Protein AF-0000000081125999 (afdb_homodimer)

Nearest PDB structures (foldseek):
  5y4f-assembly1_A  TM=9.590E-01  e=5.792E-20  Homo sapiens
  5y4f-assembly2_B  TM=9.578E-01  e=1.004E-19  Homo sapiens
  8csl-assembly1_A  TM=9.564E-01  e=2.958E-18  Homo sapiens
  7v0x-assembly1_J  TM=9.563E-01  e=4.150E-18  Homo sapiens
  4rlv-assembly1_A  TM=9.367E-01  e=1.707E-18  Mus musculus

Radius of gyration: 28.36 Å; Cα contacts (8 Å, |Δi|>4): 1146; chains: 2; bounding box: 49×86×70 Å

InterPro domains:
  IPR002110 Ankyrin repeat [PF00023] (217-247)
  IPR002110 Ankyrin repeat [PF12796] (72-147)
  IPR002110 Ankyrin repeat [PF12796] (149-214)
  IPR002110 Ankyrin repeat [PR01415] (119-134)
  IPR002110 Ankyrin repeat [PR01415] (233-247)
  IPR002110 Ankyrin repeat [PS50088] (52-84)
  IPR002110 Ankyrin repeat [PS50088] (85-117)
  IPR002110 Ankyrin repeat [PS50088] (118-150)
  IPR002110 Ankyrin repeat [PS50088] (151-183)
  IPR002110 Ankyrin repeat [PS50088] (184-216)
  IPR002110 Ankyrin repeat [PS50088] (217-249)
  IPR002110 Ankyrin repeat [SM00248] (19-48)
  IPR002110 Ankyrin repeat [SM00248] (52-81)
  IPR002110 Ankyrin repeat [SM00248] (85-114)
  IPR002110 Ankyrin repeat [SM00248] (118-147)
  IPR002110 Ankyrin repeat [SM00248] (151-180)
  IPR002110 Ankyrin repeat [SM00248] (184-213)
  IPR002110 Ankyrin repeat [SM00248] (217-246)
  IPR036770 Ankyrin repeat-containing domain superfamily [G3DSA:1.25.40.20] (1-306)
  IPR036770 Ankyrin repeat-containing domain superfamily [SSF48403] (2-287)

Organism: Mythimna separata (NCBI:txid271217)

Structure (mmCIF, N/CA/C/O backbone):
data_AF-0000000081125999-model_v1
#
loop_
_entity.id
_entity.type
_entity.pdbx_description
1 polymer 'Uncharacterized protein'
#
loop_
_atom_site.group_PDB
_atom_site.id
_atom_site.type_symbol
_atom_site.label_atom_id
_atom_site.label_alt_id
_atom_site.label_comp_id
_atom_site.label_asym_id
_atom_site.label_entity_id
_atom_site.label_seq_id
_atom_site.pdbx_PDB_ins_code
_atom_site.Cartn_x
_atom_site.Cartn_y
_atom_site.Cartn_z
_atom_site.occupancy
_atom_site.B_iso_or_equiv
_atom_site.auth_seq_id
_atom_site.auth_comp_id
_atom_site.auth_asym_id
_atom_site.auth_atom_id
_atom_site.pdbx_PDB_model_num
ATOM 1 N N . MET A 1 1 ? -8.102 5.664 26.844 1 19.08 1 MET A N 1
ATOM 2 C CA . MET A 1 1 ? -7.305 6.141 25.703 1 19.08 1 MET A CA 1
ATOM 3 C C . MET A 1 1 ? -6.645 7.477 26.031 1 19.08 1 MET A C 1
ATOM 5 O O . MET A 1 1 ? -7.32 8.508 26.125 1 19.08 1 MET A O 1
ATOM 9 N N . ALA A 1 2 ? -5.75 7.473 26.953 1 24.39 2 ALA A N 1
ATOM 10 C CA . ALA A 1 2 ? -5.098 8.617 27.594 1 24.39 2 ALA A CA 1
ATOM 11 C C . ALA A 1 2 ? -4.445 9.523 26.562 1 24.39 2 ALA A C 1
ATOM 13 O O . ALA A 1 2 ? -3.619 9.07 25.766 1 24.39 2 ALA A O 1
ATOM 14 N N . THR A 1 3 ? -5.207 10.383 25.938 1 28.16 3 THR A N 1
ATOM 15 C CA . THR A 1 3 ? -4.801 11.523 25.125 1 28.16 3 THR A CA 1
ATOM 16 C C . THR A 1 3 ? -3.602 12.234 25.75 1 28.16 3 THR A C 1
ATOM 18 O O . THR A 1 3 ? -3.658 12.664 26.906 1 28.16 3 THR A O 1
ATOM 21 N N . TYR A 1 4 ? -2.453 11.711 25.625 1 30.98 4 TYR A N 1
ATOM 22 C CA . TYR A 1 4 ? -1.229 12.359 26.078 1 30.98 4 TYR A CA 1
ATOM 23 C C . TYR A 1 4 ? -1.298 13.867 25.859 1 30.98 4 TYR A C 1
ATOM 25 O O . TYR A 1 4 ? -1.115 14.344 24.734 1 30.98 4 TYR A O 1
ATOM 33 N N . TYR A 1 5 ? -2.242 14.555 26.281 1 33.44 5 TYR A N 1
ATOM 34 C CA . TYR A 1 5 ? -2.215 16.016 26.375 1 33.44 5 TYR A CA 1
ATOM 35 C C . TYR A 1 5 ? -0.918 16.484 27.016 1 33.44 5 TYR A C 1
ATOM 37 O O . TYR A 1 5 ? -0.502 15.969 28.062 1 33.44 5 TYR A O 1
ATOM 45 N N . GLY A 1 6 ? 0.04 16.922 26.203 1 38.12 6 GLY A N 1
ATOM 46 C CA . GLY A 1 6 ? 1.298 17.578 26.516 1 38.12 6 GLY A CA 1
ATOM 47 C C . GLY A 1 6 ? 1.206 18.484 27.734 1 38.12 6 GLY A C 1
ATOM 48 O O . GLY A 1 6 ? 0.467 19.469 27.719 1 38.12 6 GLY A O 1
ATOM 49 N N . HIS A 1 7 ? 1.104 17.984 28.891 1 39.91 7 HIS A N 1
ATOM 50 C CA . HIS A 1 7 ? 1.181 18.812 30.094 1 39.91 7 HIS A CA 1
ATOM 51 C C . HIS A 1 7 ? 2.498 19.578 30.141 1 39.91 7 HIS A C 1
ATOM 53 O O . HIS A 1 7 ? 3.57 18.969 30.219 1 39.91 7 HIS A O 1
ATOM 59 N N . PRO A 1 8 ? 2.527 20.844 29.672 1 43.66 8 PRO A N 1
ATOM 60 C CA . PRO A 1 8 ? 3.697 21.719 29.734 1 43.66 8 PRO A CA 1
ATOM 61 C C . PRO A 1 8 ? 4.48 21.578 31.031 1 43.66 8 PRO A C 1
ATOM 63 O O . PRO A 1 8 ? 5.703 21.719 31.047 1 43.66 8 PRO A O 1
ATOM 66 N N . ASP A 1 9 ? 3.781 21.25 32.031 1 42.88 9 ASP A N 1
ATOM 67 C CA . ASP A 1 9 ? 4.441 21.312 33.344 1 42.88 9 ASP A CA 1
ATOM 68 C C . ASP A 1 9 ? 5.527 20.25 33.438 1 42.88 9 ASP A C 1
ATOM 70 O O . ASP A 1 9 ? 6.578 20.484 34.062 1 42.88 9 ASP A O 1
ATOM 74 N N . ILE A 1 10 ? 5.23 19.125 32.875 1 42.62 10 ILE A N 1
ATOM 75 C CA . ILE A 1 10 ? 6.262 18.094 33 1 42.62 10 ILE A CA 1
ATOM 76 C C . ILE A 1 10 ? 7.492 18.516 32.188 1 42.62 10 ILE A C 1
ATOM 78 O O . ILE A 1 10 ? 8.625 18.297 32.625 1 42.62 10 ILE A O 1
ATOM 82 N N . ALA A 1 11 ? 7.301 19.172 31.094 1 45.66 11 ALA A N 1
ATOM 83 C CA . ALA A 1 11 ? 8.414 19.641 30.266 1 45.66 11 ALA A CA 1
ATOM 84 C C . ALA A 1 11 ? 9.227 20.703 31.016 1 45.66 11 ALA A C 1
ATOM 86 O O . ALA A 1 11 ? 10.461 20.703 30.953 1 45.66 11 ALA A O 1
ATOM 87 N N . LEU A 1 12 ? 8.547 21.5 31.781 1 46.5 12 LEU A N 1
ATOM 88 C CA . LEU A 1 12 ? 9.25 22.562 32.5 1 46.5 12 LEU A CA 1
ATOM 89 C C . LEU A 1 12 ? 10.125 22 33.594 1 46.5 12 LEU A C 1
ATOM 91 O O . LEU A 1 12 ? 11.227 22.5 33.844 1 46.5 12 LEU A O 1
ATOM 95 N N . THR A 1 13 ? 9.648 21.125 34.312 1 46.66 13 THR A N 1
ATOM 96 C CA . THR A 1 13 ? 10.477 20.547 35.375 1 46.66 13 THR A CA 1
ATOM 97 C C . THR A 1 13 ? 11.711 19.875 34.812 1 46.66 13 THR A C 1
ATOM 99 O O . THR A 1 13 ? 12.797 19.938 35.375 1 46.66 13 THR A O 1
ATOM 102 N N . LEU A 1 14 ? 11.547 19.203 33.75 1 46.44 14 LEU A N 1
ATOM 103 C CA . LEU A 1 14 ? 12.695 18.547 33.156 1 46.44 14 LEU A CA 1
ATOM 104 C C . LEU A 1 14 ? 13.688 19.562 32.594 1 46.44 14 LEU A C 1
ATOM 106 O O . LEU A 1 14 ? 14.891 19.297 32.562 1 46.44 14 LEU A O 1
ATOM 110 N N . LEU A 1 15 ? 13.258 20.734 32.25 1 48.12 15 LEU A N 1
ATOM 111 C CA . LEU A 1 15 ? 14.125 21.812 31.797 1 48.12 15 LEU A CA 1
ATOM 112 C C . LEU A 1 15 ? 15.078 22.25 32.906 1 48.12 15 LEU A C 1
ATOM 114 O O . LEU A 1 15 ? 16.219 22.609 32.625 1 48.12 15 LEU A O 1
ATOM 118 N N . ASP A 1 16 ? 14.703 22.344 34.031 1 46.12 16 ASP A N 1
ATOM 119 C CA . ASP A 1 16 ? 15.609 22.875 35.062 1 46.12 16 ASP A CA 1
ATOM 120 C C . ASP A 1 16 ? 16.828 21.969 35.219 1 46.12 16 ASP A C 1
ATOM 122 O O . ASP A 1 16 ? 17.875 22.422 35.719 1 46.12 16 ASP A O 1
ATOM 126 N N . LYS A 1 17 ? 16.75 20.703 35.281 1 42.84 17 LYS A N 1
ATOM 127 C CA . LYS A 1 17 ? 17.922 19.938 35.688 1 42.84 17 LYS A CA 1
ATOM 128 C C . LYS A 1 17 ? 18.875 19.703 34.5 1 42.84 17 LYS A C 1
ATOM 130 O O . LYS A 1 17 ? 19.688 18.781 34.531 1 42.84 17 LYS A O 1
ATOM 135 N N . GLY A 1 18 ? 19.344 20.688 33.625 1 45.66 18 GLY A N 1
ATOM 136 C CA . GLY A 1 18 ? 20.484 20.781 32.719 1 45.66 18 GLY A CA 1
ATOM 137 C C . GLY A 1 18 ? 20.375 19.844 31.516 1 45.66 18 GLY A C 1
ATOM 138 O O . GLY A 1 18 ? 21.25 19.828 30.656 1 45.66 18 GLY A O 1
ATOM 139 N N . LYS A 1 19 ? 19.703 18.719 31.531 1 47.56 19 LYS A N 1
ATOM 140 C CA . LYS A 1 19 ? 19.828 17.766 30.438 1 47.56 19 LYS A CA 1
ATOM 141 C C . LYS A 1 19 ? 18.938 18.156 29.266 1 47.56 19 LYS A C 1
ATOM 143 O O . LYS A 1 19 ? 17.859 17.578 29.062 1 47.56 19 LYS A O 1
ATOM 148 N N . ALA A 1 20 ? 19.062 19.266 28.609 1 49.5 20 ALA A N 1
ATOM 149 C CA . ALA A 1 20 ? 18.344 19.969 27.562 1 49.5 20 ALA A CA 1
ATOM 150 C C . ALA A 1 20 ? 18.125 19.062 26.344 1 49.5 20 ALA A C 1
ATOM 152 O O . ALA A 1 20 ? 17.078 19.125 25.703 1 49.5 20 ALA A O 1
ATOM 153 N N . SER A 1 21 ? 19.172 18.391 25.984 1 54.41 21 SER A N 1
ATOM 154 C CA . SER A 1 21 ? 19.125 17.594 24.766 1 54.41 21 SER A CA 1
ATOM 155 C C . SER A 1 21 ? 18.078 16.484 24.875 1 54.41 21 SER A C 1
ATOM 157 O O . SER A 1 21 ? 17.344 16.219 23.922 1 54.41 21 SER A O 1
ATOM 159 N N . LEU A 1 22 ? 18.031 15.836 26.031 1 55.59 22 LEU A N 1
ATOM 160 C CA . LEU A 1 22 ? 17.078 14.75 26.219 1 55.59 22 LEU A CA 1
ATOM 161 C C . LEU A 1 22 ? 15.641 15.266 26.172 1 55.59 22 LEU A C 1
ATOM 163 O O . LEU A 1 22 ? 14.742 14.57 25.672 1 55.59 22 LEU A O 1
ATOM 167 N N . ARG A 1 23 ? 15.531 16.703 26.344 1 66.81 23 ARG A N 1
ATOM 168 C CA . ARG A 1 23 ? 14.18 17.219 26.516 1 66.81 23 ARG A CA 1
ATOM 169 C C . ARG A 1 23 ? 13.57 17.641 25.188 1 66.81 23 ARG A C 1
ATOM 171 O O . ARG A 1 23 ? 12.375 17.422 24.953 1 66.81 23 ARG A O 1
ATOM 178 N N . CYS A 1 24 ? 14.461 18.047 24.312 1 76.75 24 CYS A N 1
ATOM 179 C CA . CYS A 1 24 ? 13.875 18.391 23.016 1 76.75 24 CYS A CA 1
ATOM 180 C C . CYS A 1 24 ? 13.508 17.141 22.219 1 76.75 24 CYS A C 1
ATOM 182 O O . CYS A 1 24 ? 12.469 17.109 21.562 1 76.75 24 CYS A O 1
ATOM 184 N N . THR A 1 25 ? 14.383 16.141 22.453 1 78 25 THR A N 1
ATOM 185 C CA . THR A 1 25 ? 14.102 14.875 21.781 1 78 25 THR A CA 1
ATOM 186 C C . THR A 1 25 ? 12.852 14.219 22.359 1 78 25 THR A C 1
ATOM 188 O O . THR A 1 25 ? 12.039 13.648 21.625 1 78 25 THR A O 1
ATOM 191 N N . ASP A 1 26 ? 12.695 14.438 23.562 1 77 26 ASP A N 1
ATOM 192 C CA . ASP A 1 26 ? 11.5 13.891 24.219 1 77 26 ASP A CA 1
ATOM 193 C C . ASP A 1 26 ? 10.25 14.656 23.781 1 77 26 ASP A C 1
ATOM 195 O O . ASP A 1 26 ? 9.219 14.047 23.484 1 77 26 ASP A O 1
ATOM 199 N N . ALA A 1 27 ? 10.406 15.898 23.766 1 76.69 27 ALA A N 1
ATOM 200 C CA . ALA A 1 27 ? 9.289 16.719 23.297 1 76.69 27 ALA A CA 1
ATOM 201 C C . ALA A 1 27 ? 8.906 16.359 21.859 1 76.69 27 ALA A C 1
ATOM 203 O O . ALA A 1 27 ? 7.719 16.297 21.531 1 76.69 27 ALA A O 1
ATOM 204 N N . ALA A 1 28 ? 9.898 16.125 21.141 1 78.25 28 ALA A N 1
ATOM 205 C CA . ALA A 1 28 ? 9.68 15.766 19.734 1 78.25 28 ALA A CA 1
ATOM 206 C C . ALA A 1 28 ? 9.008 14.398 19.625 1 78.25 28 ALA A C 1
ATOM 208 O O . ALA A 1 28 ? 8.125 14.203 18.781 1 78.25 28 ALA A O 1
ATOM 209 N N . LYS A 1 29 ? 9.406 13.562 20.453 1 76.69 29 LYS A N 1
ATOM 210 C CA . LYS A 1 29 ? 8.852 12.219 20.453 1 76.69 29 LYS A CA 1
ATOM 211 C C . LYS A 1 29 ? 7.371 12.242 20.828 1 76.69 29 LYS A C 1
ATOM 213 O O . LYS A 1 29 ? 6.555 11.562 20.203 1 76.69 29 LYS A O 1
ATOM 218 N N . TYR A 1 30 ? 7.047 13.047 21.703 1 74.31 30 TYR A N 1
ATOM 219 C CA . TYR A 1 30 ? 5.691 13.031 22.234 1 74.31 30 TYR A CA 1
ATOM 220 C C . TYR A 1 30 ? 4.805 14.031 21.516 1 74.31 30 TYR A C 1
ATOM 222 O O . TYR A 1 30 ? 3.594 14.086 21.75 1 74.31 30 TYR A O 1
ATOM 230 N N . GLY A 1 31 ? 5.359 14.812 20.797 1 75.5 31 GLY A N 1
ATOM 231 C CA . GLY A 1 31 ? 4.578 15.711 19.953 1 75.5 31 GLY A CA 1
ATOM 232 C C . GLY A 1 31 ? 4.113 16.953 20.703 1 75.5 31 GLY A C 1
ATOM 233 O O . GLY A 1 31 ? 3.08 17.531 20.359 1 75.5 31 GLY A O 1
ATOM 234 N N . ASP A 1 32 ? 4.727 17.234 21.656 1 74.69 32 ASP A N 1
ATOM 235 C CA . ASP A 1 32 ? 4.355 18.422 22.422 1 74.69 32 ASP A CA 1
ATOM 236 C C . ASP A 1 32 ? 5.039 19.672 21.859 1 74.69 32 ASP A C 1
ATOM 238 O O . ASP A 1 32 ? 6.129 20.047 22.312 1 74.69 32 ASP A O 1
ATOM 242 N N . THR A 1 33 ? 4.293 20.312 21.031 1 77.06 33 THR A N 1
ATOM 243 C CA . THR A 1 33 ? 4.852 21.453 20.312 1 77.06 33 THR A CA 1
ATOM 244 C C . THR A 1 33 ? 5.148 22.609 21.281 1 77.06 33 THR A C 1
ATOM 246 O O . THR A 1 33 ? 6.145 23.312 21.125 1 77.06 33 THR A O 1
ATOM 249 N N . GLY A 1 34 ? 4.242 22.766 22.156 1 74 34 GLY A N 1
ATOM 250 C CA . GLY A 1 34 ? 4.434 23.828 23.125 1 74 34 GLY A CA 1
ATOM 251 C C . GLY A 1 34 ? 5.711 23.672 23.922 1 74 34 GLY A C 1
ATOM 252 O O . GLY A 1 34 ? 6.473 24.641 24.078 1 74 34 GLY A O 1
ATOM 253 N N . VAL A 1 35 ? 5.949 22.484 24.344 1 75.62 35 VAL A N 1
ATOM 254 C CA . VAL A 1 35 ? 7.148 22.203 25.125 1 75.62 35 VAL A CA 1
ATOM 255 C C . VAL A 1 35 ? 8.391 22.375 24.25 1 75.62 35 VAL A C 1
ATOM 257 O O . VAL A 1 35 ? 9.383 22.953 24.688 1 75.62 35 VAL A O 1
ATOM 260 N N . ALA A 1 36 ? 8.32 21.922 23.109 1 78.88 36 ALA A N 1
ATOM 261 C CA . ALA A 1 36 ? 9.453 22.062 22.188 1 78.88 36 ALA A CA 1
ATOM 262 C C . ALA A 1 36 ? 9.797 23.531 21.953 1 78.88 36 ALA A C 1
ATOM 264 O O . ALA A 1 36 ? 10.961 23.922 22.031 1 78.88 36 ALA A O 1
ATOM 265 N N . ARG A 1 37 ? 8.781 24.312 21.781 1 80.25 37 ARG A N 1
ATOM 266 C CA . ARG A 1 37 ? 8.984 25.734 21.547 1 80.25 37 ARG A CA 1
ATOM 267 C C . ARG A 1 37 ? 9.617 26.406 22.75 1 80.25 37 ARG A C 1
ATOM 269 O O . ARG A 1 37 ? 10.516 27.25 22.609 1 80.25 37 ARG A O 1
ATOM 276 N N . LEU A 1 38 ? 9.094 26.062 23.797 1 74.38 38 LEU A N 1
ATOM 277 C CA . LEU A 1 38 ? 9.617 26.641 25.016 1 74.38 38 LEU A CA 1
ATOM 278 C C . LEU A 1 38 ? 11.094 26.281 25.203 1 74.38 38 LEU A C 1
ATOM 280 O O . LEU A 1 38 ? 11.906 27.125 25.562 1 74.38 38 LEU A O 1
ATOM 284 N N . LEU A 1 39 ? 11.375 25.094 24.984 1 77.94 39 LEU A N 1
ATOM 285 C CA . LEU A 1 39 ? 12.75 24.625 25.125 1 77.94 39 LEU A CA 1
ATOM 286 C C . LEU A 1 39 ? 13.664 25.344 24.141 1 77.94 39 LEU A C 1
ATOM 288 O O . LEU A 1 39 ? 14.758 25.781 24.516 1 77.94 39 LEU A O 1
ATOM 292 N N . LEU A 1 40 ? 13.258 25.531 23.047 1 79.5 40 LEU A N 1
ATOM 293 C CA . LEU A 1 40 ? 14.039 26.203 22.016 1 79.5 40 LEU A CA 1
ATOM 294 C C . LEU A 1 40 ? 14.211 27.688 22.344 1 79.5 40 LEU A C 1
ATOM 296 O O . LEU A 1 40 ? 15.281 28.25 22.141 1 79.5 40 LEU A O 1
ATOM 300 N N . ALA A 1 41 ? 13.172 28.234 22.797 1 79.88 41 ALA A N 1
ATOM 301 C CA . ALA A 1 41 ? 13.227 29.641 23.188 1 79.88 41 ALA A CA 1
ATOM 302 C C . ALA A 1 41 ? 14.219 29.859 24.328 1 79.88 41 ALA A C 1
ATOM 304 O O . ALA A 1 41 ? 14.828 30.938 24.438 1 79.88 41 ALA A O 1
ATOM 305 N N . ARG A 1 42 ? 14.414 28.859 25.031 1 79.62 42 ARG A N 1
ATOM 306 C CA . ARG A 1 42 ? 15.312 28.922 26.188 1 79.62 42 ARG A CA 1
ATOM 307 C C . ARG A 1 42 ? 16.734 28.547 25.781 1 79.62 42 ARG A C 1
ATOM 309 O O . ARG A 1 42 ? 17.625 28.438 26.641 1 79.62 42 ARG A O 1
ATOM 316 N N . GLY A 1 43 ? 16.922 28.234 24.547 1 78.88 43 GLY A N 1
ATOM 317 C CA . GLY A 1 43 ? 18.266 28.094 24.047 1 78.88 43 GLY A CA 1
ATOM 318 C C . GLY A 1 43 ? 18.641 26.656 23.734 1 78.88 43 GLY A C 1
ATOM 319 O O . GLY A 1 43 ? 19.797 26.359 23.391 1 78.88 43 GLY A O 1
ATOM 320 N N . ALA A 1 44 ? 17.75 25.812 23.938 1 79.12 44 ALA A N 1
ATOM 321 C CA . ALA A 1 44 ? 18.047 24.438 23.547 1 79.12 44 ALA A CA 1
ATOM 322 C C . ALA A 1 44 ? 18.422 24.359 22.062 1 79.12 44 ALA A C 1
ATOM 324 O O . ALA A 1 44 ? 17.812 25.031 21.234 1 79.12 44 ALA A O 1
ATOM 325 N N . SER A 1 45 ? 19.5 23.547 21.844 1 81.88 45 SER A N 1
ATOM 326 C CA . SER A 1 45 ? 19.906 23.391 20.453 1 81.88 45 SER A CA 1
ATOM 327 C C . SER A 1 45 ? 18.906 22.516 19.688 1 81.88 45 SER A C 1
ATOM 329 O O . SER A 1 45 ? 18.562 21.422 20.125 1 81.88 45 SER A O 1
ATOM 331 N N . PRO A 1 46 ? 18.484 22.953 18.562 1 84.5 46 PRO A N 1
ATOM 332 C CA . PRO A 1 46 ? 17.562 22.141 17.766 1 84.5 46 PRO A CA 1
ATOM 333 C C . PRO A 1 46 ? 18.234 20.922 17.125 1 84.5 46 PRO A C 1
ATOM 335 O O . PRO A 1 46 ? 17.562 20 16.688 1 84.5 46 PRO A O 1
ATOM 338 N N . ASP A 1 47 ? 19.547 20.891 17.141 1 85.75 47 ASP A N 1
ATOM 339 C CA . ASP A 1 47 ? 20.281 19.812 16.484 1 85.75 47 ASP A CA 1
ATOM 340 C C . ASP A 1 47 ? 21.016 18.953 17.516 1 85.75 47 ASP A C 1
ATOM 342 O O . ASP A 1 47 ? 21.922 18.203 17.156 1 85.75 47 ASP A O 1
ATOM 346 N N . ALA A 1 48 ? 20.641 19.125 18.672 1 79.56 48 ALA A N 1
ATOM 347 C CA . ALA A 1 48 ? 21.344 18.328 19.688 1 79.56 48 ALA A CA 1
ATOM 348 C C . ALA A 1 48 ? 21.219 16.844 19.406 1 79.56 48 ALA A C 1
ATOM 350 O O . ALA A 1 48 ? 20.094 16.312 19.344 1 79.56 48 ALA A O 1
ATOM 351 N N . PRO A 1 49 ? 22.391 16.203 19.156 1 74.25 49 PRO A N 1
ATOM 352 C CA . PRO A 1 49 ? 22.266 14.789 18.828 1 74.25 49 PRO A CA 1
ATOM 353 C C . PRO A 1 49 ? 22.047 13.914 20.062 1 74.25 49 PRO A C 1
ATOM 355 O O . PRO A 1 49 ? 22.594 14.188 21.125 1 74.25 49 PRO A O 1
ATOM 358 N N . GLY A 1 50 ? 21.094 13.102 19.891 1 73.19 50 GLY A N 1
ATOM 359 C CA . GLY A 1 50 ? 20.953 12.062 20.891 1 73.19 50 GLY A CA 1
ATOM 360 C C . GLY A 1 50 ? 21.766 10.82 20.594 1 73.19 50 GLY A C 1
ATOM 361 O O . GLY A 1 50 ? 22.828 10.906 19.969 1 73.19 50 GLY A O 1
ATOM 362 N N . ARG A 1 51 ? 21.359 9.789 21.234 1 77.62 51 ARG A N 1
ATOM 363 C CA . ARG A 1 51 ? 21.969 8.5 20.953 1 77.62 51 ARG A CA 1
ATOM 364 C C . ARG A 1 51 ? 21.844 8.148 19.469 1 77.62 51 ARG A C 1
ATOM 366 O O . ARG A 1 51 ? 20.828 8.422 18.844 1 77.62 51 ARG A O 1
ATOM 373 N N . SER A 1 52 ? 22.938 7.609 18.859 1 83.19 52 SER A N 1
ATOM 374 C CA . SER A 1 52 ? 22.984 7.156 17.469 1 83.19 52 SER A CA 1
ATOM 375 C C . SER A 1 52 ? 22.812 8.328 16.5 1 83.19 52 SER A C 1
ATOM 377 O O . SER A 1 52 ? 22.25 8.164 15.422 1 83.19 52 SER A O 1
ATOM 379 N N . HIS A 1 53 ? 23.031 9.57 17.016 1 87.5 53 HIS A N 1
ATOM 380 C CA . HIS A 1 53 ? 23.047 10.789 16.219 1 87.5 53 HIS A CA 1
ATOM 381 C C . HIS A 1 53 ? 21.625 11.203 15.812 1 87.5 53 HIS A C 1
ATOM 383 O O . HIS A 1 53 ? 21.438 11.875 14.797 1 87.5 53 HIS A O 1
ATOM 389 N N . ILE A 1 54 ? 20.703 10.711 16.594 1 89.38 54 ILE A N 1
ATOM 390 C CA . ILE A 1 54 ? 19.312 11.062 16.344 1 89.38 54 ILE A CA 1
ATOM 391 C C . ILE A 1 54 ? 19.031 12.461 16.906 1 89.38 54 ILE A C 1
ATOM 393 O O . ILE A 1 54 ? 19.172 12.695 18.109 1 89.38 54 ILE A O 1
ATOM 397 N N . THR A 1 55 ? 18.625 13.336 16.047 1 90.94 55 THR A N 1
ATOM 398 C CA . THR A 1 55 ? 18.297 14.703 16.438 1 90.94 55 THR A CA 1
ATOM 399 C C . THR A 1 55 ? 16.812 14.836 16.766 1 90.94 55 THR A C 1
ATOM 401 O O . THR A 1 55 ? 16.016 13.938 16.453 1 90.94 55 THR A O 1
ATOM 404 N N . PRO A 1 56 ? 16.469 15.906 17.406 1 88.12 56 PRO A N 1
ATOM 405 C CA . PRO A 1 56 ? 15.039 16.156 17.625 1 88.12 56 PRO A CA 1
ATOM 406 C C . PRO A 1 56 ? 14.227 16.156 16.328 1 88.12 56 PRO A C 1
ATOM 408 O O . PRO A 1 56 ? 13.094 15.672 16.312 1 88.12 56 PRO A O 1
ATOM 411 N N . LEU A 1 57 ? 14.844 16.562 15.305 1 92.69 57 LEU A N 1
ATOM 412 C CA . LEU A 1 57 ? 14.172 16.578 14.008 1 92.69 57 LEU A CA 1
ATOM 413 C C . LEU A 1 57 ? 13.906 15.156 13.523 1 92.69 57 LEU A C 1
ATOM 415 O O . LEU A 1 57 ? 12.82 14.859 13.023 1 92.69 57 LEU A O 1
ATOM 419 N N . HIS A 1 58 ? 14.867 14.336 13.727 1 92.5 58 HIS A N 1
ATOM 420 C CA . HIS A 1 58 ? 14.664 12.93 13.406 1 92.5 58 HIS A CA 1
ATOM 421 C C . HIS A 1 58 ? 13.484 12.352 14.188 1 92.5 58 HIS A C 1
ATOM 423 O O . HIS A 1 58 ? 12.648 11.641 13.633 1 92.5 58 HIS A O 1
ATOM 429 N N . MET A 1 59 ? 13.445 12.688 15.367 1 87.19 59 MET A N 1
ATOM 430 C CA . MET A 1 59 ? 12.422 12.141 16.25 1 87.19 59 MET A CA 1
ATOM 431 C C . MET A 1 59 ? 11.039 12.672 15.883 1 87.19 59 MET A C 1
ATOM 433 O O . MET A 1 59 ? 10.078 11.898 15.797 1 87.19 59 MET A O 1
ATOM 437 N N . ALA A 1 60 ? 10.977 13.906 15.742 1 89.31 60 ALA A N 1
ATOM 438 C CA . ALA A 1 60 ? 9.711 14.516 15.344 1 89.31 60 ALA A CA 1
ATOM 439 C C . ALA A 1 60 ? 9.195 13.914 14.039 1 89.31 60 ALA A C 1
ATOM 441 O O . ALA A 1 60 ? 7.996 13.695 13.875 1 89.31 60 ALA A O 1
ATOM 442 N N . THR A 1 61 ? 10.094 13.672 13.156 1 92.38 61 THR A N 1
ATOM 443 C CA . THR A 1 61 ? 9.75 13.102 11.859 1 92.38 61 THR A CA 1
ATOM 444 C C . THR A 1 61 ? 9.297 11.656 12 1 92.38 61 THR A C 1
ATOM 446 O O . THR A 1 61 ? 8.273 11.266 11.43 1 92.38 61 THR A O 1
ATOM 449 N N . TYR A 1 62 ? 10.023 10.969 12.773 1 89.44 62 TYR A N 1
ATOM 450 C CA . TYR A 1 62 ? 9.688 9.562 12.961 1 89.44 62 TYR A CA 1
ATOM 451 C C . TYR A 1 62 ? 8.289 9.406 13.539 1 89.44 62 TYR A C 1
ATOM 453 O O . TYR A 1 62 ? 7.508 8.57 13.086 1 89.44 62 TYR A O 1
ATOM 461 N N . TYR A 1 63 ? 7.969 10.211 14.438 1 85.31 63 TYR A N 1
ATOM 462 C CA . TYR A 1 63 ? 6.688 10.078 15.125 1 85.31 63 TYR A CA 1
ATOM 463 C C . TYR A 1 63 ? 5.609 10.906 14.422 1 85.31 63 TYR A C 1
ATOM 465 O O . TYR A 1 63 ? 4.453 10.914 14.852 1 85.31 63 TYR A O 1
ATOM 473 N N . GLY A 1 64 ? 5.941 11.523 13.477 1 87.38 64 GLY A N 1
ATOM 474 C CA . GLY A 1 64 ? 4.961 12.18 12.625 1 87.38 64 GLY A CA 1
ATOM 475 C C . GLY A 1 64 ? 4.359 13.422 13.266 1 87.38 64 GLY A C 1
ATOM 476 O O . GLY A 1 64 ? 3.139 13.586 13.281 1 87.38 64 GLY A O 1
ATOM 477 N N . HIS A 1 65 ? 5.148 14.305 13.766 1 87.75 65 HIS A N 1
ATOM 478 C CA . HIS A 1 65 ? 4.711 15.57 14.336 1 87.75 65 HIS A CA 1
ATOM 479 C C . HIS A 1 65 ? 5.148 16.75 13.477 1 87.75 65 HIS A C 1
ATOM 481 O O . HIS A 1 65 ? 6.207 17.344 13.711 1 87.75 65 HIS A O 1
ATOM 487 N N . PRO A 1 66 ? 4.312 17.125 12.555 1 88.81 66 PRO A N 1
ATOM 488 C CA . PRO A 1 66 ? 4.727 18.141 11.578 1 88.81 66 PRO A CA 1
ATOM 489 C C . PRO A 1 66 ? 4.973 19.5 12.203 1 88.81 66 PRO A C 1
ATOM 491 O O . PRO A 1 66 ? 5.902 20.219 11.805 1 88.81 66 PRO A O 1
ATOM 494 N N . ASP A 1 67 ? 4.234 19.891 13.164 1 88 67 ASP A N 1
ATOM 495 C CA . ASP A 1 67 ? 4.379 21.219 13.766 1 88 67 ASP A CA 1
ATOM 496 C C . ASP A 1 67 ? 5.691 21.328 14.539 1 88 67 ASP A C 1
ATOM 498 O O . ASP A 1 67 ? 6.359 22.359 14.492 1 88 67 ASP A O 1
ATOM 502 N N . ILE A 1 68 ? 6.023 20.266 15.188 1 87.5 68 ILE A N 1
ATOM 503 C CA . ILE A 1 68 ? 7.297 20.281 15.898 1 87.5 68 ILE A CA 1
ATOM 504 C C . ILE A 1 68 ? 8.445 20.297 14.891 1 87.5 68 ILE A C 1
ATOM 506 O O . ILE A 1 68 ? 9.422 21.047 15.062 1 87.5 68 ILE A O 1
ATOM 510 N N . ALA A 1 69 ? 8.352 19.5 13.906 1 92.44 69 ALA A N 1
ATOM 511 C CA . ALA A 1 69 ? 9.375 19.484 12.867 1 92.44 69 ALA A CA 1
ATOM 512 C C . ALA A 1 69 ? 9.562 20.875 12.266 1 92.44 69 ALA A C 1
ATOM 514 O O . ALA A 1 69 ? 10.695 21.344 12.109 1 92.44 69 ALA A O 1
ATOM 515 N N . LEU A 1 70 ? 8.492 21.453 12 1 90.69 70 LEU A N 1
ATOM 516 C CA . LEU A 1 70 ? 8.539 22.797 11.414 1 90.69 70 LEU A CA 1
ATOM 517 C C . LEU A 1 70 ? 9.156 23.797 12.391 1 90.69 70 LEU A C 1
ATOM 519 O O . LEU A 1 70 ? 9.961 24.641 11.992 1 90.69 70 LEU A O 1
ATOM 523 N N . THR A 1 71 ? 8.695 23.703 13.602 1 87.44 71 THR A N 1
ATOM 524 C CA . THR A 1 71 ? 9.25 24.594 14.625 1 87.44 71 THR A CA 1
ATOM 525 C C . THR A 1 71 ? 10.758 24.422 14.727 1 87.44 71 THR A C 1
ATOM 527 O O . THR A 1 71 ? 11.5 25.406 14.797 1 87.44 71 THR A O 1
ATOM 530 N N . LEU A 1 72 ? 11.172 23.234 14.727 1 90.62 72 LEU A N 1
ATOM 531 C CA . LEU A 1 72 ? 12.602 22.953 14.797 1 90.62 72 LEU A CA 1
ATOM 532 C C . LEU A 1 72 ? 13.328 23.516 13.586 1 90.62 72 LEU A C 1
ATOM 534 O O . LEU A 1 72 ? 14.375 24.156 13.727 1 90.62 72 LEU A O 1
ATOM 538 N N . LEU A 1 73 ? 12.797 23.359 12.445 1 93.81 73 LEU A N 1
ATOM 539 C CA . LEU A 1 73 ? 13.398 23.859 11.219 1 93.81 73 LEU A CA 1
ATOM 540 C C . LEU A 1 73 ? 13.469 25.375 11.227 1 93.81 73 LEU A C 1
ATOM 542 O O . LEU A 1 73 ? 14.492 25.953 10.867 1 93.81 73 LEU A O 1
ATOM 546 N N . ASP A 1 74 ? 12.422 26 11.68 1 91.12 74 ASP A N 1
ATOM 547 C CA . ASP A 1 74 ? 12.367 27.453 11.742 1 91.12 74 ASP A CA 1
ATOM 548 C C . ASP A 1 74 ? 13.383 28 12.734 1 91.12 74 ASP A C 1
ATOM 550 O O . ASP A 1 74 ? 13.875 29.125 12.57 1 91.12 74 ASP A O 1
ATOM 554 N N . LYS A 1 75 ? 13.633 27.219 13.68 1 90 75 LYS A N 1
ATOM 555 C CA . LYS A 1 75 ? 14.586 27.641 14.703 1 90 75 LYS A CA 1
ATOM 556 C C . LYS A 1 75 ? 16.016 27.25 14.328 1 90 75 LYS A C 1
ATOM 558 O O . LYS A 1 75 ? 16.922 27.359 15.148 1 90 75 LYS A O 1
ATOM 563 N N . GLY A 1 76 ? 16.141 26.656 13.164 1 91.5 76 GLY A N 1
ATOM 564 C CA . GLY A 1 76 ? 17.484 26.484 12.609 1 91.5 76 GLY A CA 1
ATOM 565 C C . GLY A 1 76 ? 17.969 25.047 12.641 1 91.5 76 GLY A C 1
ATOM 566 O O . GLY A 1 76 ? 19.141 24.781 12.422 1 91.5 76 GLY A O 1
ATOM 567 N N . ALA A 1 77 ? 17.125 24.156 12.953 1 93.06 77 ALA A N 1
ATOM 568 C CA . ALA A 1 77 ? 17.531 22.75 12.859 1 93.06 77 ALA A CA 1
ATOM 569 C C . ALA A 1 77 ? 17.984 22.406 11.438 1 93.06 77 ALA A C 1
ATOM 571 O O . ALA A 1 77 ? 17.359 22.844 10.469 1 93.06 77 ALA A O 1
ATOM 572 N N . SER A 1 78 ? 19.016 21.625 11.32 1 94.19 78 SER A N 1
ATOM 573 C CA . SER A 1 78 ? 19.547 21.266 10.016 1 94.19 78 SER A CA 1
ATOM 574 C C . SER A 1 78 ? 18.766 20.094 9.398 1 94.19 78 SER A C 1
ATOM 576 O O . SER A 1 78 ? 18.688 19.016 9.984 1 94.19 78 SER A O 1
ATOM 578 N N . PRO A 1 79 ? 18.266 20.312 8.227 1 95.94 79 PRO A N 1
ATOM 579 C CA . PRO A 1 79 ? 17.625 19.188 7.531 1 95.94 79 PRO A CA 1
ATOM 580 C C . PRO A 1 79 ? 18.625 18.203 6.934 1 95.94 79 PRO A C 1
ATOM 582 O O . PRO A 1 79 ? 18.234 17.203 6.344 1 95.94 79 PRO A O 1
ATOM 585 N N . HIS A 1 80 ? 19.953 18.422 7.18 1 95.81 80 HIS A N 1
ATOM 586 C CA . HIS A 1 80 ? 21 17.625 6.551 1 95.81 80 HIS A CA 1
ATOM 587 C C . HIS A 1 80 ? 21.625 16.656 7.547 1 95.81 80 HIS A C 1
ATOM 589 O O . HIS A 1 80 ? 22.484 15.844 7.176 1 95.81 80 HIS A O 1
ATOM 595 N N . SER A 1 81 ? 21.188 16.781 8.758 1 94.19 81 SER A N 1
ATOM 596 C CA . SER A 1 81 ? 21.734 15.883 9.773 1 94.19 81 SER A CA 1
ATOM 597 C C . SER A 1 81 ? 21.406 14.43 9.453 1 94.19 81 SER A C 1
ATOM 599 O O . SER A 1 81 ? 20.297 14.117 9.023 1 94.19 81 SER A O 1
ATOM 601 N N . LEU A 1 82 ? 22.406 13.539 9.75 1 94.69 82 LEU A N 1
ATOM 602 C CA . LEU A 1 82 ? 22.219 12.117 9.477 1 94.69 82 LEU A CA 1
ATOM 603 C C . LEU A 1 82 ? 22.297 11.297 10.758 1 94.69 82 LEU A C 1
ATOM 605 O O . LEU A 1 82 ? 23.125 11.578 11.625 1 94.69 82 LEU A O 1
ATOM 609 N N . ALA A 1 83 ? 21.438 10.359 10.867 1 92.94 83 ALA A N 1
ATOM 610 C CA . ALA A 1 83 ? 21.531 9.375 11.945 1 92.94 83 ALA A CA 1
ATOM 611 C C . ALA A 1 83 ? 22.672 8.398 11.695 1 92.94 83 ALA A C 1
ATOM 613 O O . ALA A 1 83 ? 23.406 8.531 10.711 1 92.94 83 ALA A O 1
ATOM 614 N N . LYS A 1 84 ? 22.812 7.508 12.625 1 92.62 84 LYS A N 1
ATOM 615 C CA . LYS A 1 84 ? 23.922 6.562 12.555 1 92.62 84 LYS A CA 1
ATOM 616 C C . LYS A 1 84 ? 23.844 5.715 11.289 1 92.62 84 LYS A C 1
ATOM 618 O O . LYS A 1 84 ? 24.875 5.359 10.711 1 92.62 84 LYS A O 1
ATOM 623 N N . ASN A 1 85 ? 22.75 5.457 10.797 1 92.81 85 ASN A N 1
ATOM 624 C CA . ASN A 1 85 ? 22.547 4.621 9.617 1 92.81 85 ASN A CA 1
ATOM 625 C C . ASN A 1 85 ? 22.531 5.453 8.336 1 92.81 85 ASN A C 1
ATOM 627 O O . ASN A 1 85 ? 22.297 4.922 7.25 1 92.81 85 ASN A O 1
ATOM 631 N N . GLY A 1 86 ? 22.672 6.676 8.516 1 95.56 86 GLY A N 1
ATOM 632 C CA . GLY A 1 86 ? 22.766 7.555 7.359 1 95.56 86 GLY A CA 1
ATOM 633 C C . GLY A 1 86 ? 21.422 8.133 6.953 1 95.56 86 GLY A C 1
ATOM 634 O O . GLY A 1 86 ? 21.312 8.844 5.949 1 95.56 86 GLY A O 1
ATOM 635 N N . HIS A 1 87 ? 20.453 7.875 7.754 1 96.25 87 HIS A N 1
ATOM 636 C CA . HIS A 1 87 ? 19.141 8.406 7.41 1 96.25 87 HIS A CA 1
ATOM 637 C C . HIS A 1 87 ? 19.016 9.875 7.809 1 96.25 87 HIS A C 1
ATOM 639 O O . HIS A 1 87 ? 19.344 10.242 8.945 1 96.25 87 HIS A O 1
ATOM 645 N N . SER A 1 88 ? 18.656 10.633 6.898 1 96.88 88 SER A N 1
ATOM 646 C CA . SER A 1 88 ? 18.219 11.992 7.191 1 96.88 88 SER A CA 1
ATOM 647 C C . SER A 1 88 ? 16.75 12.016 7.633 1 96.88 88 SER A C 1
ATOM 649 O O . SER A 1 88 ? 16.062 11 7.547 1 96.88 88 SER A O 1
ATOM 651 N N . ALA A 1 89 ? 16.344 13.141 8.102 1 96.31 89 ALA A N 1
ATOM 652 C CA . ALA A 1 89 ? 14.922 13.281 8.438 1 96.31 89 ALA A CA 1
ATOM 653 C C . ALA A 1 89 ? 14.039 13.055 7.215 1 96.31 89 ALA A C 1
ATOM 655 O O . ALA A 1 89 ? 12.93 12.531 7.328 1 96.31 89 ALA A O 1
ATOM 656 N N . LEU A 1 90 ? 14.539 13.344 6.047 1 97.88 90 LEU A N 1
ATOM 657 C CA . LEU A 1 90 ? 13.773 13.156 4.812 1 97.88 90 LEU A CA 1
ATOM 658 C C . LEU A 1 90 ? 13.617 11.672 4.496 1 97.88 90 LEU A C 1
ATOM 660 O O . LEU A 1 90 ? 12.547 11.234 4.07 1 97.88 90 LEU A O 1
ATOM 664 N N . HIS A 1 91 ? 14.656 10.945 4.703 1 98.06 91 HIS A N 1
ATOM 665 C CA . HIS A 1 91 ? 14.523 9.5 4.586 1 98.06 91 HIS A CA 1
ATOM 666 C C . HIS A 1 91 ? 13.391 8.977 5.461 1 98.06 91 HIS A C 1
ATOM 668 O O . HIS A 1 91 ? 12.555 8.195 5 1 98.06 91 HIS A O 1
ATOM 674 N N . ILE A 1 92 ? 13.398 9.477 6.605 1 96.19 92 ILE A N 1
ATOM 675 C CA . ILE A 1 92 ? 12.453 9 7.617 1 96.19 92 ILE A CA 1
ATOM 676 C C . ILE A 1 92 ? 11.039 9.422 7.238 1 96.19 92 ILE A C 1
ATOM 678 O O . ILE A 1 92 ? 10.109 8.609 7.285 1 96.19 92 ILE A O 1
ATOM 682 N N . ALA A 1 93 ? 10.891 10.602 6.863 1 96.56 93 ALA A N 1
ATOM 683 C CA . ALA A 1 93 ? 9.586 11.117 6.473 1 96.56 93 ALA A CA 1
ATOM 684 C C . ALA A 1 93 ? 9 10.312 5.316 1 96.56 93 ALA A C 1
ATOM 686 O O . ALA A 1 93 ? 7.805 10.008 5.301 1 96.56 93 ALA A O 1
ATOM 687 N N . CYS A 1 94 ? 9.781 9.914 4.395 1 96.94 94 CYS A N 1
ATOM 688 C CA . CYS A 1 94 ? 9.344 9.211 3.191 1 96.94 94 CYS A CA 1
ATOM 689 C C . CYS A 1 94 ? 9.102 7.734 3.479 1 96.94 94 CYS A C 1
ATOM 691 O O . CYS A 1 94 ? 8.219 7.117 2.873 1 96.94 94 CYS A O 1
ATOM 693 N N . ARG A 1 95 ? 9.852 7.27 4.379 1 95.62 95 ARG A N 1
ATOM 694 C CA . ARG A 1 95 ? 9.648 5.875 4.766 1 95.62 95 ARG A CA 1
ATOM 695 C C . ARG A 1 95 ? 8.344 5.707 5.543 1 95.62 95 ARG A C 1
ATOM 697 O O . ARG A 1 95 ? 7.633 4.719 5.367 1 95.62 95 ARG A O 1
ATOM 704 N N . HIS A 1 96 ? 8.047 6.715 6.332 1 91.75 96 HIS A N 1
ATOM 705 C CA . HIS A 1 96 ? 6.93 6.57 7.254 1 91.75 96 HIS A CA 1
ATOM 706 C C . HIS A 1 96 ? 5.699 7.316 6.75 1 91.75 96 HIS A C 1
ATOM 708 O O . HIS A 1 96 ? 4.711 7.457 7.473 1 91.75 96 HIS A O 1
ATOM 714 N N . ASN A 1 97 ? 5.734 7.738 5.648 1 91.75 97 ASN A N 1
ATOM 715 C CA . ASN A 1 97 ? 4.613 8.391 4.98 1 91.75 97 ASN A CA 1
ATOM 716 C C . ASN A 1 97 ? 4.156 9.641 5.727 1 91.75 97 ASN A C 1
ATOM 718 O O . ASN A 1 97 ? 2.982 9.766 6.074 1 91.75 97 ASN A O 1
ATOM 722 N N . HIS A 1 98 ? 4.996 10.539 5.91 1 92.94 98 HIS A N 1
ATOM 723 C CA . HIS A 1 98 ? 4.688 11.852 6.457 1 92.94 98 HIS A CA 1
ATOM 724 C C . HIS A 1 98 ? 4.91 12.953 5.422 1 92.94 98 HIS A C 1
ATOM 726 O O . HIS A 1 98 ? 5.879 13.703 5.512 1 92.94 98 HIS A O 1
ATOM 732 N N . PRO A 1 99 ? 3.992 13.07 4.582 1 93.25 99 PRO A N 1
ATOM 733 C CA . PRO A 1 99 ? 4.195 14 3.467 1 93.25 99 PRO A CA 1
ATOM 734 C C . PRO A 1 99 ? 4.32 15.445 3.924 1 93.25 99 PRO A C 1
ATOM 736 O O . PRO A 1 99 ? 5.098 16.219 3.346 1 93.25 99 PRO A O 1
ATOM 739 N N . ASP A 1 100 ? 3.619 15.859 4.961 1 93.56 100 ASP A N 1
ATOM 740 C CA . ASP A 1 100 ? 3.703 17.234 5.457 1 93.56 100 ASP A CA 1
ATOM 741 C C . ASP A 1 100 ? 5.105 17.547 5.969 1 93.56 100 ASP A C 1
ATOM 743 O O . ASP A 1 100 ? 5.625 18.641 5.75 1 93.56 100 ASP A O 1
ATOM 747 N N . ILE A 1 101 ? 5.676 16.578 6.617 1 94.94 101 ILE A N 1
ATOM 748 C CA . ILE A 1 101 ? 7.031 16.781 7.125 1 94.94 101 ILE A CA 1
ATOM 749 C C . ILE A 1 101 ? 8.023 16.766 5.961 1 94.94 101 ILE A C 1
ATOM 751 O O . ILE A 1 101 ? 8.922 17.609 5.902 1 94.94 101 ILE A O 1
ATOM 755 N N . ALA A 1 102 ? 7.852 15.844 5.023 1 96.94 102 ALA A N 1
ATOM 756 C CA . ALA A 1 102 ? 8.711 15.805 3.846 1 96.94 102 ALA A CA 1
ATOM 757 C C . ALA A 1 102 ? 8.688 17.141 3.1 1 96.94 102 ALA A C 1
ATOM 759 O O . ALA A 1 102 ? 9.727 17.656 2.699 1 96.94 102 ALA A O 1
ATOM 760 N N . PHE A 1 103 ? 7.52 17.625 3.006 1 95.38 103 PHE A N 1
ATOM 761 C CA . PHE A 1 103 ? 7.355 18.922 2.342 1 95.38 103 PHE A CA 1
ATOM 762 C C . PHE A 1 103 ? 8.117 20.016 3.082 1 95.38 103 PHE A C 1
ATOM 764 O O . PHE A 1 103 ? 8.844 20.797 2.469 1 95.38 103 PHE A O 1
ATOM 771 N N . ALA A 1 104 ? 7.93 20.094 4.34 1 94.5 104 ALA A N 1
ATOM 772 C CA . ALA A 1 104 ? 8.609 21.094 5.152 1 94.5 104 ALA A CA 1
ATOM 773 C C . ALA A 1 104 ? 10.125 20.969 5.023 1 94.5 104 ALA A C 1
ATOM 775 O O . ALA A 1 104 ? 10.836 21.969 4.914 1 94.5 104 ALA A O 1
ATOM 776 N N . LEU A 1 105 ? 10.562 19.781 5.059 1 97.12 105 LEU A N 1
ATOM 777 C CA . LEU A 1 105 ? 12 19.531 4.938 1 97.12 105 LEU A CA 1
ATOM 778 C C . LEU A 1 105 ? 12.523 20.016 3.594 1 97.12 105 LEU A C 1
ATOM 780 O O . LEU A 1 105 ? 13.555 20.688 3.533 1 97.12 105 LEU A O 1
ATOM 784 N N . LEU A 1 106 ? 11.82 19.719 2.561 1 96.56 106 LEU A N 1
ATOM 785 C CA . LEU A 1 106 ? 12.227 20.109 1.219 1 96.56 106 LEU A CA 1
ATOM 786 C C . LEU A 1 106 ? 12.188 21.625 1.065 1 96.56 106 LEU A C 1
ATOM 788 O O . LEU A 1 106 ? 13.047 22.219 0.403 1 96.56 106 LEU A O 1
ATOM 792 N N . GLU A 1 107 ? 11.203 22.234 1.676 1 94.69 107 GLU A N 1
ATOM 793 C CA . GLU A 1 107 ? 11.109 23.688 1.662 1 94.69 107 GLU A CA 1
ATOM 794 C C . GLU A 1 107 ? 12.273 24.328 2.416 1 94.69 107 GLU A C 1
ATOM 796 O O . GLU A 1 107 ? 12.641 25.484 2.154 1 94.69 107 GLU A O 1
ATOM 801 N N . HIS A 1 108 ? 12.82 23.625 3.301 1 96.12 108 HIS A N 1
ATOM 802 C CA . HIS A 1 108 ? 13.969 24.109 4.055 1 96.12 108 HIS A CA 1
ATOM 803 C C . HIS A 1 108 ? 15.266 23.531 3.502 1 96.12 108 HIS A C 1
ATOM 805 O O . HIS A 1 108 ? 16.234 23.312 4.25 1 96.12 108 HIS A O 1
ATOM 811 N N . ASP A 1 109 ? 15.211 23.109 2.275 1 95.12 109 ASP A N 1
ATOM 812 C CA . ASP A 1 109 ? 16.375 22.797 1.446 1 95.12 109 ASP A CA 1
ATOM 813 C C . ASP A 1 109 ? 16.969 21.438 1.818 1 95.12 109 ASP A C 1
ATOM 815 O O . ASP A 1 109 ? 18.188 21.25 1.745 1 95.12 109 ASP A O 1
ATOM 819 N N . ALA A 1 110 ? 16.172 20.578 2.361 1 97 110 ALA A N 1
ATOM 820 C CA . ALA A 1 110 ? 16.641 19.203 2.492 1 97 110 ALA A CA 1
ATOM 821 C C . ALA A 1 110 ? 17.062 18.641 1.141 1 97 110 ALA A C 1
ATOM 823 O O . ALA A 1 110 ? 16.453 18.953 0.114 1 97 110 ALA A O 1
ATOM 824 N N . ASP A 1 111 ? 18.078 17.797 1.168 1 96.38 111 ASP A N 1
ATOM 825 C CA . ASP A 1 111 ? 18.609 17.203 -0.06 1 96.38 111 ASP A CA 1
ATOM 826 C C . ASP A 1 111 ? 17.828 15.938 -0.435 1 96.38 111 ASP A C 1
ATOM 828 O O . ASP A 1 111 ? 17.938 14.914 0.243 1 96.38 111 ASP A O 1
ATOM 832 N N . PRO A 1 112 ? 17.109 15.992 -1.528 1 96.94 112 PRO A N 1
ATOM 833 C CA . PRO A 1 112 ? 16.328 14.812 -1.918 1 96.94 112 PRO A CA 1
ATOM 834 C C . PRO A 1 112 ? 17.203 13.672 -2.426 1 96.94 112 PRO A C 1
ATOM 836 O O . PRO A 1 112 ? 16.719 12.547 -2.594 1 96.94 112 PRO A O 1
ATOM 839 N N . SER A 1 113 ? 18.484 13.914 -2.615 1 96.31 113 SER A N 1
ATOM 840 C CA . SER A 1 113 ? 19.375 12.93 -3.227 1 96.31 113 SER A CA 1
ATOM 841 C C . SER A 1 113 ? 20.328 12.328 -2.199 1 96.31 113 SER A C 1
ATOM 843 O O . SER A 1 113 ? 21.188 11.516 -2.543 1 96.31 113 SER A O 1
ATOM 845 N N . VAL A 1 114 ? 20.156 12.719 -0.997 1 96.56 114 VAL A N 1
ATOM 846 C CA . VAL A 1 114 ? 21.078 12.25 0.04 1 96.56 114 VAL A CA 1
ATOM 847 C C . VAL A 1 114 ? 20.969 10.727 0.176 1 96.56 114 VAL A C 1
ATOM 849 O O . VAL A 1 114 ? 19.859 10.18 0.133 1 96.56 114 VAL A O 1
ATOM 852 N N . LYS A 1 115 ? 22.141 10.062 0.301 1 97.25 115 LYS A N 1
ATOM 853 C CA . LYS A 1 115 ? 22.156 8.609 0.422 1 97.25 115 LYS A CA 1
ATOM 854 C C . LYS A 1 115 ? 22.406 8.18 1.866 1 97.25 115 LYS A C 1
ATOM 856 O O . LYS A 1 115 ? 23.203 8.797 2.576 1 97.25 115 LYS A O 1
ATOM 861 N N . SER A 1 116 ? 21.734 7.18 2.232 1 96.88 116 SER A N 1
ATOM 862 C CA . SER A 1 116 ? 22.047 6.516 3.496 1 96.88 116 SER A CA 1
ATOM 863 C C . SER A 1 116 ? 23.281 5.633 3.377 1 96.88 116 SER A C 1
ATOM 865 O O . SER A 1 116 ? 23.938 5.625 2.34 1 96.88 116 SER A O 1
ATOM 867 N N . LYS A 1 117 ? 23.547 4.941 4.434 1 96.25 117 LYS A N 1
ATOM 868 C CA . LYS A 1 117 ? 24.703 4.047 4.43 1 96.25 117 LYS A CA 1
ATOM 869 C C . LYS A 1 117 ? 24.5 2.9 3.443 1 96.25 117 LYS A C 1
ATOM 871 O O . LYS A 1 117 ? 25.469 2.426 2.838 1 96.25 117 LYS A O 1
ATOM 876 N N . ALA A 1 118 ? 23.312 2.531 3.217 1 95.88 118 ALA A N 1
ATOM 877 C CA . ALA A 1 118 ? 22.984 1.448 2.291 1 95.88 118 ALA A CA 1
ATOM 878 C C . ALA A 1 118 ? 22.844 1.972 0.865 1 95.88 118 ALA A C 1
ATOM 880 O O . ALA A 1 118 ? 22.594 1.198 -0.065 1 95.88 118 ALA A O 1
ATOM 881 N N . GLY A 1 119 ? 22.953 3.254 0.723 1 97.12 119 GLY A N 1
ATOM 882 C CA . GLY A 1 119 ? 22.859 3.867 -0.593 1 97.12 119 GLY A CA 1
ATOM 883 C C . GLY A 1 119 ? 21.438 4.242 -0.975 1 97.12 119 GLY A C 1
ATOM 884 O O . GLY A 1 119 ? 21.172 4.609 -2.123 1 97.12 119 GLY A O 1
ATOM 885 N N . PHE A 1 120 ? 20.609 4.168 -0.003 1 97.81 120 PHE A N 1
ATOM 886 C CA . PHE A 1 120 ? 19.219 4.496 -0.287 1 97.81 120 PHE A CA 1
ATOM 887 C C . PHE A 1 120 ? 18.984 6.004 -0.206 1 97.81 120 PHE A C 1
ATOM 889 O O . PHE A 1 120 ? 19.438 6.652 0.741 1 97.81 120 PHE A O 1
ATOM 896 N N . THR A 1 121 ? 18.344 6.496 -1.173 1 98.25 121 THR A N 1
ATOM 897 C CA . THR A 1 121 ? 17.828 7.859 -1.109 1 98.25 121 THR A CA 1
ATOM 898 C C . THR A 1 121 ? 16.422 7.875 -0.51 1 98.25 121 THR A C 1
ATOM 900 O O . THR A 1 121 ? 15.805 6.82 -0.345 1 98.25 121 THR A O 1
ATOM 903 N N . PRO A 1 122 ? 15.906 9.062 -0.167 1 98.31 122 PRO A N 1
ATOM 904 C CA . PRO A 1 122 ? 14.508 9.141 0.267 1 98.31 122 PRO A CA 1
ATOM 905 C C . PRO A 1 122 ? 13.539 8.555 -0.758 1 98.31 122 PRO A C 1
ATOM 907 O O . PRO A 1 122 ? 12.531 7.953 -0.384 1 98.31 122 PRO A O 1
ATOM 910 N N . LEU A 1 123 ? 13.898 8.633 -1.99 1 98.56 123 LEU A N 1
ATOM 911 C CA . LEU A 1 123 ? 13.047 8.102 -3.051 1 98.56 123 LEU A CA 1
ATOM 912 C C . LEU A 1 123 ? 13 6.578 -3.002 1 98.56 123 LEU A C 1
ATOM 914 O O . LEU A 1 123 ? 11.945 5.977 -3.217 1 98.56 123 LEU A O 1
ATOM 918 N N . HIS A 1 124 ? 14.141 6.027 -2.732 1 98.5 124 HIS A N 1
ATOM 919 C CA . HIS A 1 124 ? 14.148 4.582 -2.537 1 98.5 124 HIS A CA 1
ATOM 920 C C . HIS A 1 124 ? 13.164 4.164 -1.449 1 98.5 124 HIS A C 1
ATOM 922 O O . HIS A 1 124 ? 12.398 3.219 -1.632 1 98.5 124 HIS A O 1
ATOM 928 N N . MET A 1 125 ? 13.188 4.895 -0.395 1 97.69 125 MET A N 1
ATOM 929 C CA . MET A 1 125 ? 12.344 4.578 0.753 1 97.69 125 MET A CA 1
ATOM 930 C C . MET A 1 125 ? 10.867 4.738 0.404 1 97.69 125 MET A C 1
ATOM 932 O O . MET A 1 125 ? 10.055 3.867 0.709 1 97.69 125 MET A O 1
ATOM 936 N N . ALA A 1 126 ? 10.578 5.82 -0.177 1 97.56 126 ALA A N 1
ATOM 937 C CA . ALA A 1 126 ? 9.195 6.094 -0.565 1 97.56 126 ALA A CA 1
ATOM 938 C C . ALA A 1 126 ? 8.695 5.062 -1.573 1 97.56 126 ALA A C 1
ATOM 940 O O . ALA A 1 126 ? 7.551 4.605 -1.488 1 97.56 126 ALA A O 1
ATOM 941 N N . ALA A 1 127 ? 9.5 4.691 -2.508 1 98 127 ALA A N 1
ATOM 942 C CA . ALA A 1 127 ? 9.133 3.73 -3.547 1 98 127 ALA A CA 1
ATOM 943 C C . ALA A 1 127 ? 8.891 2.346 -2.953 1 98 127 ALA A C 1
ATOM 945 O O . ALA A 1 127 ? 7.914 1.675 -3.307 1 98 127 ALA A O 1
ATOM 946 N N . GLN A 1 128 ? 9.766 2.018 -2.094 1 96.88 128 GLN A N 1
ATOM 947 C CA . GLN A 1 128 ? 9.648 0.708 -1.459 1 96.88 128 GLN A CA 1
ATOM 948 C C . GLN A 1 128 ? 8.352 0.593 -0.666 1 96.88 128 GLN A C 1
ATOM 950 O O . GLN A 1 128 ? 7.691 -0.449 -0.692 1 96.88 128 GLN A O 1
ATOM 955 N N . GLU A 1 129 ? 7.992 1.684 -0.014 1 94.5 129 GLU A N 1
ATOM 956 C CA . GLU A 1 129 ? 6.832 1.658 0.871 1 94.5 129 GLU A CA 1
ATOM 957 C C . GLU A 1 129 ? 5.555 2.037 0.122 1 94.5 129 GLU A C 1
ATOM 959 O O . GLU A 1 129 ? 4.449 1.87 0.643 1 94.5 129 GLU A O 1
ATOM 964 N N . GLY A 1 130 ? 5.68 2.512 -1.031 1 94 130 GLY A N 1
ATOM 965 C CA . GLY A 1 130 ? 4.527 2.84 -1.858 1 94 130 GLY A CA 1
ATOM 966 C C . GLY A 1 130 ? 3.9 4.176 -1.505 1 94 130 GLY A C 1
ATOM 967 O O . GLY A 1 130 ? 2.689 4.352 -1.641 1 94 130 GLY A O 1
ATOM 968 N N . HIS A 1 131 ? 4.617 5.082 -0.993 1 94.25 131 HIS A N 1
ATOM 969 C CA . HIS A 1 131 ? 4.086 6.379 -0.584 1 94.25 131 HIS A CA 1
ATOM 970 C C . HIS A 1 131 ? 4.105 7.371 -1.74 1 94.25 131 HIS A C 1
ATOM 972 O O . HIS A 1 131 ? 5.082 8.102 -1.919 1 94.25 131 HIS A O 1
ATOM 978 N N . GLU A 1 132 ? 3.021 7.41 -2.371 1 93.5 132 GLU A N 1
ATOM 979 C CA . GLU A 1 132 ? 2.898 8.125 -3.639 1 93.5 132 GLU A CA 1
ATOM 980 C C . GLU A 1 132 ? 3.129 9.617 -3.455 1 93.5 132 GLU A C 1
ATOM 982 O O . GLU A 1 132 ? 3.775 10.258 -4.285 1 93.5 132 GLU A O 1
ATOM 987 N N . ASP A 1 133 ? 2.643 10.188 -2.354 1 92.88 133 ASP A N 1
ATOM 988 C CA . ASP A 1 133 ? 2.791 11.617 -2.123 1 92.88 133 ASP A CA 1
ATOM 989 C C . ASP A 1 133 ? 4.262 12.008 -1.997 1 92.88 133 ASP A C 1
ATOM 991 O O . ASP A 1 133 ? 4.703 12.992 -2.598 1 92.88 133 ASP A O 1
ATOM 995 N N . CYS A 1 134 ? 4.988 11.234 -1.277 1 96.38 134 CYS A N 1
ATOM 996 C CA . CYS A 1 134 ? 6.414 11.5 -1.111 1 96.38 134 CYS A CA 1
ATOM 997 C C . CYS A 1 134 ? 7.16 11.32 -2.428 1 96.38 134 CYS A C 1
ATOM 999 O O . CYS A 1 134 ? 8.023 12.125 -2.77 1 96.38 134 CYS A O 1
ATOM 1001 N N . VAL A 1 135 ? 6.781 10.297 -3.186 1 97.25 135 VAL A N 1
ATOM 1002 C CA . VAL A 1 135 ? 7.422 10.023 -4.469 1 97.25 135 VAL A CA 1
ATOM 1003 C C . VAL A 1 135 ? 7.215 11.203 -5.414 1 97.25 135 VAL A C 1
ATOM 1005 O O . VAL A 1 135 ? 8.172 11.703 -6.008 1 97.25 135 VAL A O 1
ATOM 1008 N N . GLU A 1 136 ? 6.043 11.625 -5.477 1 94.75 136 GLU A N 1
ATOM 1009 C CA . GLU A 1 136 ? 5.727 12.727 -6.375 1 94.75 136 GLU A CA 1
ATOM 1010 C C . GLU A 1 136 ? 6.461 14 -5.957 1 94.75 136 GLU A C 1
ATOM 1012 O O . GLU A 1 136 ? 7.004 14.719 -6.801 1 94.75 136 GLU A O 1
ATOM 1017 N N . MET A 1 137 ? 6.465 14.227 -4.723 1 95.12 137 MET A N 1
ATOM 1018 C CA . MET A 1 137 ? 7.133 15.414 -4.199 1 95.12 137 MET A CA 1
ATOM 1019 C C . MET A 1 137 ? 8.625 15.375 -4.5 1 95.12 137 MET A C 1
ATOM 1021 O O . MET A 1 137 ? 9.211 16.375 -4.926 1 95.12 137 MET A O 1
ATOM 1025 N N . LEU A 1 138 ? 9.195 14.289 -4.27 1 97.88 138 LEU A N 1
ATOM 1026 C CA . LEU A 1 138 ? 10.633 14.141 -4.504 1 97.88 138 LEU A CA 1
ATOM 1027 C C . LEU A 1 138 ? 10.961 14.289 -5.984 1 97.88 138 LEU A C 1
ATOM 1029 O O . LEU A 1 138 ? 11.938 14.945 -6.344 1 97.88 138 LEU A O 1
ATOM 1033 N N . ILE A 1 139 ? 10.148 13.719 -6.852 1 97.19 139 ILE A N 1
ATOM 1034 C CA . ILE A 1 139 ? 10.336 13.836 -8.289 1 97.19 139 ILE A CA 1
ATOM 1035 C C . ILE A 1 139 ? 10.227 15.305 -8.711 1 97.19 139 ILE A C 1
ATOM 1037 O O . ILE A 1 139 ? 11.062 15.797 -9.477 1 97.19 139 ILE A O 1
ATOM 1041 N N . GLU A 1 140 ? 9.266 15.961 -8.195 1 95.19 140 GLU A N 1
ATOM 1042 C CA . GLU A 1 140 ? 9.055 17.375 -8.516 1 95.19 140 GLU A CA 1
ATOM 1043 C C . GLU A 1 140 ? 10.234 18.219 -8.07 1 95.19 140 GLU A C 1
ATOM 1045 O O . GLU A 1 140 ? 10.539 19.25 -8.688 1 95.19 140 GLU A O 1
ATOM 1050 N N . ARG A 1 141 ? 10.852 17.75 -7.082 1 96.56 141 ARG A N 1
ATOM 1051 C CA . ARG A 1 141 ? 11.977 18.516 -6.539 1 96.56 141 ARG A CA 1
ATOM 1052 C C . ARG A 1 141 ? 13.289 18.062 -7.176 1 96.56 141 ARG A C 1
ATOM 1054 O O . ARG A 1 141 ? 14.367 18.484 -6.738 1 96.56 141 ARG A O 1
ATOM 1061 N N . GLY A 1 142 ? 13.227 17.172 -8.125 1 95.25 142 GLY A N 1
ATOM 1062 C CA . GLY A 1 142 ? 14.375 16.875 -8.961 1 95.25 142 GLY A CA 1
ATOM 1063 C C . GLY A 1 142 ? 15.133 15.648 -8.5 1 95.25 142 GLY A C 1
ATOM 1064 O O . GLY A 1 142 ? 16.281 15.43 -8.906 1 95.25 142 GLY A O 1
ATOM 1065 N N . ALA A 1 143 ? 14.57 14.891 -7.668 1 97.19 143 ALA A N 1
ATOM 1066 C CA . ALA A 1 143 ? 15.219 13.641 -7.285 1 97.19 143 ALA A CA 1
ATOM 1067 C C . ALA A 1 143 ? 15.469 12.758 -8.508 1 97.19 143 ALA A C 1
ATOM 1069 O O . ALA A 1 143 ? 14.625 12.664 -9.398 1 97.19 143 ALA A O 1
ATOM 1070 N N . ASP A 1 144 ? 16.641 12.148 -8.547 1 97.25 144 ASP A N 1
ATOM 1071 C CA . ASP A 1 144 ? 16.969 11.227 -9.633 1 97.25 144 ASP A CA 1
ATOM 1072 C C . ASP A 1 144 ? 16.266 9.883 -9.438 1 97.25 144 ASP A C 1
ATOM 1074 O O . ASP A 1 144 ? 16.562 9.164 -8.477 1 97.25 144 ASP A O 1
ATOM 1078 N N . VAL A 1 145 ? 15.461 9.508 -10.344 1 98 145 VAL A N 1
ATOM 1079 C CA . VAL A 1 145 ? 14.633 8.32 -10.211 1 98 145 VAL A CA 1
ATOM 1080 C C . VAL A 1 145 ? 15.438 7.082 -10.594 1 98 145 VAL A C 1
ATOM 1082 O O . VAL A 1 145 ? 14.977 5.949 -10.414 1 98 145 VAL A O 1
ATOM 1085 N N . ASN A 1 146 ? 16.688 7.246 -11.086 1 98.06 146 ASN A N 1
ATOM 1086 C CA . ASN A 1 146 ? 17.453 6.121 -11.617 1 98.06 146 ASN A CA 1
ATOM 1087 C C . ASN A 1 146 ? 18.688 5.844 -10.773 1 98.06 146 ASN A C 1
ATOM 1089 O O . ASN A 1 146 ? 19.5 4.988 -11.133 1 98.06 146 ASN A O 1
ATOM 1093 N N . VAL A 1 147 ? 18.812 6.535 -9.695 1 96.88 147 VAL A N 1
ATOM 1094 C CA . VAL A 1 147 ? 20 6.352 -8.852 1 96.88 147 VAL A CA 1
ATOM 1095 C C . VAL A 1 147 ? 19.953 4.977 -8.188 1 96.88 147 VAL A C 1
ATOM 1097 O O . VAL A 1 147 ? 18.969 4.625 -7.547 1 96.88 147 VAL A O 1
ATOM 1100 N N . PRO A 1 148 ? 21 4.172 -8.328 1 96.81 148 PRO A N 1
ATOM 1101 C CA . PRO A 1 148 ? 21.016 2.863 -7.668 1 96.81 148 PRO A CA 1
ATOM 1102 C C . PRO A 1 148 ? 21.516 2.934 -6.227 1 96.81 148 PRO A C 1
ATOM 1104 O O . PRO A 1 148 ? 22.328 3.795 -5.895 1 96.81 148 PRO A O 1
ATOM 1107 N N . ALA A 1 149 ? 20.969 2.076 -5.402 1 97 149 ALA A N 1
ATOM 1108 C CA . ALA A 1 149 ? 21.547 1.855 -4.074 1 97 149 ALA A CA 1
ATOM 1109 C C . ALA A 1 149 ? 22.828 1.028 -4.164 1 97 149 ALA A C 1
ATOM 1111 O O . ALA A 1 149 ? 23.344 0.794 -5.258 1 97 149 ALA A O 1
ATOM 1112 N N . ASN A 1 150 ? 23.391 0.688 -3.008 1 95.19 150 ASN A N 1
ATOM 1113 C CA . ASN A 1 150 ? 24.656 -0.055 -2.98 1 95.19 150 ASN A CA 1
ATOM 1114 C C . ASN A 1 150 ? 24.516 -1.417 -3.654 1 95.19 150 ASN A C 1
ATOM 1116 O O . ASN A 1 150 ? 25.469 -1.921 -4.25 1 95.19 150 ASN A O 1
ATOM 1120 N N . ASN A 1 151 ? 23.406 -1.956 -3.658 1 92.88 151 ASN A N 1
ATOM 1121 C CA . ASN A 1 151 ? 23.172 -3.279 -4.227 1 92.88 151 ASN A CA 1
ATOM 1122 C C . ASN A 1 151 ? 22.656 -3.188 -5.664 1 92.88 151 ASN A C 1
ATOM 1124 O O . ASN A 1 151 ? 22.297 -4.203 -6.262 1 92.88 151 ASN A O 1
ATOM 1128 N N . GLY A 1 152 ? 22.516 -2.006 -6.133 1 95.88 152 GLY A N 1
ATOM 1129 C CA . GLY A 1 152 ? 22.125 -1.802 -7.523 1 95.88 152 GLY A CA 1
ATOM 1130 C C . GLY A 1 152 ? 20.641 -1.586 -7.699 1 95.88 152 GLY A C 1
ATOM 1131 O O . GLY A 1 152 ? 20.172 -1.303 -8.805 1 95.88 152 GLY A O 1
ATOM 1132 N N . LEU A 1 153 ? 19.922 -1.663 -6.664 1 97.19 153 LEU A N 1
ATOM 1133 C CA . LEU A 1 153 ? 18.484 -1.482 -6.754 1 97.19 153 LEU A CA 1
ATOM 1134 C C . LEU A 1 153 ? 18.125 -0.02 -7.008 1 97.19 153 LEU A C 1
ATOM 1136 O O . LEU A 1 153 ? 18.625 0.871 -6.312 1 97.19 153 LEU A O 1
ATOM 1140 N N . THR A 1 154 ? 17.344 0.188 -7.969 1 98.19 154 THR A N 1
ATOM 1141 C CA . THR A 1 154 ? 16.766 1.505 -8.211 1 98.19 154 THR A CA 1
ATOM 1142 C C . THR A 1 154 ? 15.375 1.606 -7.578 1 98.19 154 THR A C 1
ATOM 1144 O O . THR A 1 154 ? 14.805 0.598 -7.16 1 98.19 154 THR A O 1
ATOM 1147 N N . PRO A 1 155 ? 14.836 2.826 -7.488 1 98.44 155 PRO A N 1
ATOM 1148 C CA . PRO A 1 155 ? 13.453 2.949 -7.012 1 98.44 155 PRO A CA 1
ATOM 1149 C C . PRO A 1 155 ? 12.469 2.121 -7.836 1 98.44 155 PRO A C 1
ATOM 1151 O O . PRO A 1 155 ? 11.516 1.562 -7.285 1 98.44 155 PRO A O 1
ATOM 1154 N N . VAL A 1 156 ? 12.727 1.958 -9.086 1 98.62 156 VAL A N 1
ATOM 1155 C CA . VAL A 1 156 ? 11.867 1.153 -9.945 1 98.62 156 VAL A CA 1
ATOM 1156 C C . VAL A 1 156 ? 11.938 -0.313 -9.531 1 98.62 156 VAL A C 1
ATOM 1158 O O . VAL A 1 156 ? 10.914 -0.992 -9.445 1 98.62 156 VAL A O 1
ATOM 1161 N N . HIS A 1 157 ? 13.133 -0.759 -9.25 1 98.5 157 HIS A N 1
ATOM 1162 C CA . HIS A 1 157 ? 13.289 -2.121 -8.75 1 98.5 157 HIS A CA 1
ATOM 1163 C C . HIS A 1 157 ? 12.469 -2.336 -7.484 1 98.5 157 HIS A C 1
ATOM 1165 O O . HIS A 1 157 ? 11.758 -3.34 -7.359 1 98.5 157 HIS A O 1
ATOM 1171 N N . LEU A 1 158 ? 12.594 -1.414 -6.609 1 97.94 158 LEU A N 1
ATOM 1172 C CA . LEU A 1 158 ? 11.945 -1.55 -5.309 1 97.94 158 LEU A CA 1
ATOM 1173 C C . LEU A 1 158 ? 10.43 -1.509 -5.449 1 97.94 158 LEU A C 1
ATOM 1175 O O . LEU A 1 158 ? 9.727 -2.32 -4.844 1 97.94 158 LEU A O 1
ATOM 1179 N N . ALA A 1 159 ? 9.938 -0.577 -6.188 1 97.69 159 ALA A N 1
ATOM 1180 C CA . ALA A 1 159 ? 8.492 -0.487 -6.422 1 97.69 159 ALA A CA 1
ATOM 1181 C C . ALA A 1 159 ? 7.961 -1.771 -7.051 1 97.69 159 ALA A C 1
ATOM 1183 O O . ALA A 1 159 ? 6.891 -2.254 -6.676 1 97.69 159 ALA A O 1
ATOM 1184 N N . ALA A 1 160 ? 8.672 -2.332 -7.98 1 97.94 160 ALA A N 1
ATOM 1185 C CA . ALA A 1 160 ? 8.281 -3.574 -8.641 1 97.94 160 ALA A CA 1
ATOM 1186 C C . ALA A 1 160 ? 8.289 -4.746 -7.66 1 97.94 160 ALA A C 1
ATOM 1188 O O . ALA A 1 160 ? 7.363 -5.559 -7.645 1 97.94 160 ALA A O 1
ATOM 1189 N N . SER A 1 161 ? 9.328 -4.75 -6.895 1 97 161 SER A N 1
ATOM 1190 C CA . SER A 1 161 ? 9.5 -5.844 -5.945 1 97 161 SER A CA 1
ATOM 1191 C C . SER A 1 161 ? 8.391 -5.855 -4.898 1 97 161 SER A C 1
ATOM 1193 O O . SER A 1 161 ? 7.996 -6.918 -4.418 1 97 161 SER A O 1
ATOM 1195 N N . GLU A 1 162 ? 7.969 -4.684 -4.59 1 94.5 162 GLU A N 1
ATOM 1196 C CA . GLU A 1 162 ? 6.965 -4.578 -3.533 1 94.5 162 GLU A CA 1
ATOM 1197 C C . GLU A 1 162 ? 5.562 -4.449 -4.117 1 94.5 162 GLU A C 1
ATOM 1199 O O . GLU A 1 162 ? 4.586 -4.309 -3.377 1 94.5 162 GLU A O 1
ATOM 1204 N N . GLY A 1 163 ? 5.465 -4.469 -5.328 1 93.81 163 GLY A N 1
ATOM 1205 C CA . GLY A 1 163 ? 4.164 -4.426 -5.98 1 93.81 163 GLY A CA 1
ATOM 1206 C C . GLY A 1 163 ? 3.473 -3.084 -5.84 1 93.81 163 GLY A C 1
ATOM 1207 O O . GLY A 1 163 ? 2.25 -3.021 -5.703 1 93.81 163 GLY A O 1
ATOM 1208 N N . ARG A 1 164 ? 4.215 -2.064 -5.738 1 94.06 164 ARG A N 1
ATOM 1209 C CA . ARG A 1 164 ? 3.656 -0.722 -5.629 1 94.06 164 ARG A CA 1
ATOM 1210 C C . ARG A 1 164 ? 3.363 -0.136 -7.008 1 94.06 164 ARG A C 1
ATOM 1212 O O . ARG A 1 164 ? 4.074 0.76 -7.469 1 94.06 164 ARG A O 1
ATOM 1219 N N . THR A 1 165 ? 2.289 -0.532 -7.551 1 94.62 165 THR A N 1
ATOM 1220 C CA . THR A 1 165 ? 1.999 -0.275 -8.961 1 94.62 165 THR A CA 1
ATOM 1221 C C . THR A 1 165 ? 1.853 1.222 -9.219 1 94.62 165 THR A C 1
ATOM 1223 O O . THR A 1 165 ? 2.342 1.734 -10.227 1 94.62 165 THR A O 1
ATOM 1226 N N . GLY A 1 166 ? 1.118 1.92 -8.344 1 92.12 166 GLY A N 1
ATOM 1227 C CA . GLY A 1 166 ? 0.977 3.355 -8.523 1 92.12 166 GLY A CA 1
ATOM 1228 C C . GLY A 1 166 ? 2.305 4.09 -8.531 1 92.12 166 GLY A C 1
ATOM 1229 O O . GLY A 1 166 ? 2.549 4.934 -9.398 1 92.12 166 GLY A O 1
ATOM 1230 N N . VAL A 1 167 ? 3.133 3.752 -7.594 1 95.94 167 VAL A N 1
ATOM 1231 C CA . VAL A 1 167 ? 4.457 4.355 -7.496 1 95.94 167 VAL A CA 1
ATOM 1232 C C . VAL A 1 167 ? 5.293 3.971 -8.719 1 95.94 167 VAL A C 1
ATOM 1234 O O . VAL A 1 167 ? 6.031 4.797 -9.258 1 95.94 167 VAL A O 1
ATOM 1237 N N . LEU A 1 168 ? 5.152 2.756 -9.109 1 97.19 168 LEU A N 1
ATOM 1238 C CA . LEU A 1 168 ? 5.863 2.266 -10.289 1 97.19 168 LEU A CA 1
ATOM 1239 C C . LEU A 1 168 ? 5.512 3.096 -11.516 1 97.19 168 LEU A C 1
ATOM 1241 O O . LEU A 1 168 ? 6.402 3.514 -12.266 1 97.19 168 LEU A O 1
ATOM 1245 N N . LYS A 1 169 ? 4.316 3.355 -11.711 1 95.75 169 LYS A N 1
ATOM 1246 C CA . LYS A 1 169 ? 3.859 4.156 -12.844 1 95.75 169 LYS A CA 1
ATOM 1247 C C . LYS A 1 169 ? 4.395 5.582 -12.766 1 95.75 169 LYS A C 1
ATOM 1249 O O . LYS A 1 169 ? 4.828 6.148 -13.766 1 95.75 169 LYS A O 1
ATOM 1254 N N . ALA A 1 170 ? 4.348 6.125 -11.594 1 95.75 170 ALA A N 1
ATOM 1255 C CA . ALA A 1 170 ? 4.859 7.477 -11.391 1 95.75 170 ALA A CA 1
ATOM 1256 C C . ALA A 1 170 ? 6.348 7.551 -11.719 1 95.75 170 ALA A C 1
ATOM 1258 O O . ALA A 1 170 ? 6.801 8.492 -12.383 1 95.75 170 ALA A O 1
ATOM 1259 N N . LEU A 1 171 ? 7.074 6.57 -11.273 1 98.19 171 LEU A N 1
ATOM 1260 C CA . LEU A 1 171 ? 8.516 6.539 -11.523 1 98.19 171 LEU A CA 1
ATOM 1261 C C . LEU A 1 171 ? 8.805 6.406 -13.008 1 98.19 171 LEU A C 1
ATOM 1263 O O . LEU A 1 171 ? 9.68 7.098 -13.539 1 98.19 171 LEU A O 1
ATOM 1267 N N . MET A 1 172 ? 8.109 5.562 -13.672 1 97.88 172 MET A N 1
ATOM 1268 C CA . MET A 1 172 ? 8.312 5.355 -15.109 1 97.88 172 MET A CA 1
ATOM 1269 C C . MET A 1 172 ? 7.957 6.613 -15.891 1 97.88 172 MET A C 1
ATOM 1271 O O . MET A 1 172 ? 8.664 6.988 -16.828 1 97.88 172 MET A O 1
ATOM 1275 N N . SER A 1 173 ? 6.902 7.266 -15.492 1 96.81 173 SER A N 1
ATOM 1276 C CA . SER A 1 173 ? 6.496 8.508 -16.125 1 96.81 173 SER A CA 1
ATOM 1277 C C . SER A 1 173 ? 7.551 9.602 -15.945 1 96.81 173 SER A C 1
ATOM 1279 O O . SER A 1 173 ? 7.695 10.484 -16.797 1 96.81 173 SER A O 1
ATOM 1281 N N . ALA A 1 174 ? 8.289 9.477 -14.906 1 97.44 174 ALA A N 1
ATOM 1282 C CA . ALA A 1 174 ? 9.312 10.469 -14.602 1 97.44 174 ALA A CA 1
ATOM 1283 C C . ALA A 1 174 ? 10.656 10.078 -15.219 1 97.44 174 ALA A C 1
ATOM 1285 O O . ALA A 1 174 ? 11.68 10.711 -14.938 1 97.44 174 ALA A O 1
ATOM 1286 N N . GLY A 1 175 ? 10.641 9.008 -15.992 1 97.5 175 GLY A N 1
ATOM 1287 C CA . GLY A 1 175 ? 11.852 8.633 -16.703 1 97.5 175 GLY A CA 1
ATOM 1288 C C . GLY A 1 175 ? 12.586 7.473 -16.062 1 97.5 175 GLY A C 1
ATOM 1289 O O . GLY A 1 175 ? 13.758 7.227 -16.359 1 97.5 175 GLY A O 1
ATOM 1290 N N . GLY A 1 176 ? 11.945 6.82 -15.148 1 98.12 176 GLY A N 1
ATOM 1291 C CA . GLY A 1 176 ? 12.547 5.633 -14.57 1 98.12 176 GLY A CA 1
ATOM 1292 C C . GLY A 1 176 ? 12.898 4.578 -15.602 1 98.12 176 GLY A C 1
ATOM 1293 O O . GLY A 1 176 ? 12.109 4.297 -16.5 1 98.12 176 GLY A O 1
ATOM 1294 N N . GLN A 1 177 ? 14.062 4.027 -15.492 1 97.94 177 GLN A N 1
ATOM 1295 C CA . GLN A 1 177 ? 14.523 3.018 -16.438 1 97.94 177 GLN A CA 1
ATOM 1296 C C . GLN A 1 177 ? 13.891 1.659 -16.141 1 97.94 177 GLN A C 1
ATOM 1298 O O . GLN A 1 177 ? 14.281 0.99 -15.18 1 97.94 177 GLN A O 1
ATOM 1303 N N . VAL A 1 178 ? 13.125 1.236 -16.984 1 97.88 178 VAL A N 1
ATOM 1304 C CA . VAL A 1 178 ? 12.305 0.046 -16.797 1 97.88 178 VAL A CA 1
ATOM 1305 C C . VAL A 1 178 ? 13.172 -1.205 -16.906 1 97.88 178 VAL A C 1
ATOM 1307 O O . VAL A 1 178 ? 12.852 -2.24 -16.312 1 97.88 178 VAL A O 1
ATOM 1310 N N . ASN A 1 179 ? 14.289 -1.11 -17.594 1 98.25 179 ASN A N 1
ATOM 1311 C CA . ASN A 1 179 ? 15.164 -2.262 -17.797 1 98.25 179 ASN A CA 1
ATOM 1312 C C . ASN A 1 179 ? 16.484 -2.096 -17.062 1 98.25 179 ASN A C 1
ATOM 1314 O O . ASN A 1 179 ? 17.5 -2.672 -17.469 1 98.25 179 ASN A O 1
ATOM 1318 N N . ALA A 1 180 ? 16.5 -1.239 -16.062 1 97.62 180 ALA A N 1
ATOM 1319 C CA . ALA A 1 180 ? 17.672 -1.136 -15.227 1 97.62 180 ALA A CA 1
ATOM 1320 C C . ALA A 1 180 ? 18.031 -2.486 -14.609 1 97.62 180 ALA A C 1
ATOM 1322 O O . ALA A 1 180 ? 17.156 -3.297 -14.32 1 97.62 180 ALA A O 1
ATOM 1323 N N . ARG A 1 181 ? 19.375 -2.723 -14.383 1 97.12 181 ARG A N 1
ATOM 1324 C CA . ARG A 1 181 ? 19.828 -4.008 -13.859 1 97.12 181 ARG A CA 1
ATOM 1325 C C . ARG A 1 181 ? 20.562 -3.83 -12.539 1 97.12 181 ARG A C 1
ATOM 1327 O O . ARG A 1 181 ? 21.312 -2.871 -12.367 1 97.12 181 ARG A O 1
ATOM 1334 N N . THR A 1 182 ? 20.281 -4.73 -11.656 1 96.25 182 THR A N 1
ATOM 1335 C CA . THR A 1 182 ? 21.047 -4.785 -10.422 1 96.25 182 THR A CA 1
ATOM 1336 C C . THR A 1 182 ? 22.422 -5.406 -10.664 1 96.25 182 THR A C 1
ATOM 1338 O O . THR A 1 182 ? 22.781 -5.707 -11.805 1 96.25 182 THR A O 1
ATOM 1341 N N . ARG A 1 183 ? 23.141 -5.52 -9.602 1 93.69 183 ARG A N 1
ATOM 1342 C CA . ARG A 1 183 ? 24.469 -6.109 -9.695 1 93.69 183 ARG A CA 1
ATOM 1343 C C . ARG A 1 183 ? 24.391 -7.551 -10.195 1 93.69 183 ARG A C 1
ATOM 1345 O O . ARG A 1 183 ? 25.266 -8.008 -10.93 1 93.69 183 ARG A O 1
ATOM 1352 N N . ASP A 1 184 ? 23.344 -8.211 -9.906 1 94.19 184 ASP A N 1
ATOM 1353 C CA . ASP A 1 184 ? 23.172 -9.609 -10.297 1 94.19 184 ASP A CA 1
ATOM 1354 C C . ASP A 1 184 ? 22.375 -9.719 -11.594 1 94.19 184 ASP A C 1
ATOM 1356 O O . ASP A 1 184 ? 21.984 -10.82 -11.984 1 94.19 184 ASP A O 1
ATOM 1360 N N . GLY A 1 185 ? 22 -8.625 -12.148 1 95.88 185 GLY A N 1
ATOM 1361 C CA . GLY A 1 185 ? 21.391 -8.617 -13.469 1 95.88 185 GLY A CA 1
ATOM 1362 C C . GLY A 1 185 ? 19.875 -8.625 -13.43 1 95.88 185 GLY A C 1
ATOM 1363 O O . GLY A 1 185 ? 19.219 -8.727 -14.477 1 95.88 185 GLY A O 1
ATOM 1364 N N . TYR A 1 186 ? 19.328 -8.484 -12.25 1 97.12 186 TYR A N 1
ATOM 1365 C CA . TYR A 1 186 ? 17.875 -8.531 -12.133 1 97.12 186 TYR A CA 1
ATOM 1366 C C . TYR A 1 186 ? 17.266 -7.215 -12.594 1 97.12 186 TYR A C 1
ATOM 1368 O O . TYR A 1 186 ? 17.719 -6.137 -12.219 1 97.12 186 TYR A O 1
ATOM 1376 N N . THR A 1 187 ? 16.297 -7.352 -13.422 1 98.19 187 THR A N 1
ATOM 1377 C CA . THR A 1 187 ? 15.484 -6.203 -13.828 1 98.19 187 THR A CA 1
ATOM 1378 C C . THR A 1 187 ? 14.258 -6.066 -12.93 1 98.19 187 THR A C 1
ATOM 1380 O O . THR A 1 187 ? 13.938 -6.973 -12.164 1 98.19 187 THR A O 1
ATOM 1383 N N . PRO A 1 188 ? 13.578 -4.887 -13.023 1 98.56 188 PRO A N 1
ATOM 1384 C CA . PRO A 1 188 ? 12.312 -4.754 -12.289 1 98.56 188 PRO A CA 1
ATOM 1385 C C . PRO A 1 188 ? 11.305 -5.844 -12.641 1 98.56 188 PRO A C 1
ATOM 1387 O O . PRO A 1 188 ? 10.57 -6.309 -11.773 1 98.56 188 PRO A O 1
ATOM 1390 N N . LEU A 1 189 ? 11.32 -6.273 -13.844 1 98.62 189 LEU A N 1
ATOM 1391 C CA . LEU A 1 189 ? 10.391 -7.324 -14.25 1 98.62 189 LEU A CA 1
ATOM 1392 C C . LEU A 1 189 ? 10.727 -8.641 -13.555 1 98.62 189 LEU A C 1
ATOM 1394 O O . LEU A 1 189 ? 9.828 -9.383 -13.156 1 98.62 189 LEU A O 1
ATOM 1398 N N . HIS A 1 190 ? 11.992 -8.945 -13.438 1 98.38 190 HIS A N 1
ATOM 1399 C CA . HIS A 1 190 ? 12.398 -10.102 -12.648 1 98.38 190 HIS A CA 1
ATOM 1400 C C . HIS A 1 190 ? 11.812 -10.031 -11.234 1 98.38 190 HIS A C 1
ATOM 1402 O O . HIS A 1 190 ? 11.312 -11.031 -10.719 1 98.38 190 HIS A O 1
ATOM 1408 N N . ALA A 1 191 ? 11.914 -8.859 -10.688 1 97.62 191 ALA A N 1
ATOM 1409 C CA . ALA A 1 191 ? 11.461 -8.672 -9.312 1 97.62 191 ALA A CA 1
ATOM 1410 C C . ALA A 1 191 ? 9.953 -8.852 -9.195 1 97.62 191 ALA A C 1
ATOM 1412 O O . ALA A 1 191 ? 9.469 -9.562 -8.312 1 97.62 191 ALA A O 1
ATOM 1413 N N . ALA A 1 192 ? 9.227 -8.203 -10.039 1 97.56 192 ALA A N 1
ATOM 1414 C CA . ALA A 1 192 ? 7.773 -8.336 -10.039 1 97.56 192 ALA A CA 1
ATOM 1415 C C . ALA A 1 192 ? 7.352 -9.789 -10.242 1 97.56 192 ALA A C 1
ATOM 1417 O O . ALA A 1 192 ? 6.422 -10.273 -9.594 1 97.56 192 ALA A O 1
ATOM 1418 N N . ALA A 1 193 ? 8.031 -10.508 -11.141 1 97.69 193 ALA A N 1
ATOM 1419 C CA . ALA A 1 193 ? 7.738 -11.906 -11.43 1 97.69 193 ALA A CA 1
ATOM 1420 C C . ALA A 1 193 ? 8.047 -12.789 -10.227 1 97.69 193 ALA A C 1
ATOM 1422 O O . ALA A 1 193 ? 7.273 -13.695 -9.898 1 97.69 193 ALA A O 1
ATOM 1423 N N . HIS A 1 194 ? 9.117 -12.492 -9.648 1 96 194 HIS A N 1
ATOM 1424 C CA . HIS A 1 194 ? 9.547 -13.281 -8.492 1 96 194 HIS A CA 1
ATOM 1425 C C . HIS A 1 194 ? 8.555 -13.148 -7.34 1 96 194 HIS A C 1
ATOM 1427 O O . HIS A 1 194 ? 8.25 -14.141 -6.668 1 96 194 HIS A O 1
ATOM 1433 N N . HIS A 1 195 ? 8.07 -11.977 -7.156 1 94.06 195 HIS A N 1
ATOM 1434 C CA . HIS A 1 195 ? 7.219 -11.727 -6 1 94.06 195 HIS A CA 1
ATOM 1435 C C . HIS A 1 195 ? 5.742 -11.867 -6.359 1 94.06 195 HIS A C 1
ATOM 1437 O O . HIS A 1 195 ? 4.871 -11.703 -5.5 1 94.06 195 HIS A O 1
ATOM 1443 N N . GLY A 1 196 ? 5.469 -12.141 -7.543 1 93.19 196 GLY A N 1
ATOM 1444 C CA . GLY A 1 196 ? 4.105 -12.445 -7.953 1 93.19 196 GLY A CA 1
ATOM 1445 C C . GLY A 1 196 ? 3.229 -11.219 -8.07 1 93.19 196 GLY A C 1
ATOM 1446 O O . GLY A 1 196 ? 2.021 -11.281 -7.828 1 93.19 196 GLY A O 1
ATOM 1447 N N . HIS A 1 197 ? 3.717 -10.117 -8.336 1 94 197 HIS A N 1
ATOM 1448 C CA . HIS A 1 197 ? 2.941 -8.891 -8.477 1 94 197 HIS A CA 1
ATOM 1449 C C . HIS A 1 197 ? 2.482 -8.695 -9.914 1 94 197 HIS A C 1
ATOM 1451 O O . HIS A 1 197 ? 3.158 -8.031 -10.703 1 94 197 HIS A O 1
ATOM 1457 N N . HIS A 1 198 ? 1.354 -9.188 -10.18 1 94.5 198 HIS A N 1
ATOM 1458 C CA . HIS A 1 198 ? 0.814 -9.25 -11.531 1 94.5 198 HIS A CA 1
ATOM 1459 C C . HIS A 1 198 ? 0.601 -7.855 -12.109 1 94.5 198 HIS A C 1
ATOM 1461 O O . HIS A 1 198 ? 0.987 -7.586 -13.242 1 94.5 198 HIS A O 1
ATOM 1467 N N . ALA A 1 199 ? 0.023 -6.973 -11.336 1 93.06 199 ALA A N 1
ATOM 1468 C CA . ALA A 1 199 ? -0.26 -5.617 -11.805 1 93.06 199 ALA A CA 1
ATOM 1469 C C . ALA A 1 199 ? 1.03 -4.863 -12.109 1 93.06 199 ALA A C 1
ATOM 1471 O O . ALA A 1 199 ? 1.116 -4.148 -13.109 1 93.06 199 ALA A O 1
ATOM 1472 N N . ALA A 1 200 ? 1.968 -5.027 -11.25 1 96.19 200 ALA A N 1
ATOM 1473 C CA . ALA A 1 200 ? 3.262 -4.391 -11.484 1 96.19 200 ALA A CA 1
ATOM 1474 C C . ALA A 1 200 ? 3.928 -4.941 -12.742 1 96.19 200 ALA A C 1
ATOM 1476 O O . ALA A 1 200 ? 4.469 -4.184 -13.547 1 96.19 200 ALA A O 1
ATOM 1477 N N . ALA A 1 201 ? 3.898 -6.246 -12.922 1 97.88 201 ALA A N 1
ATOM 1478 C CA . ALA A 1 201 ? 4.461 -6.871 -14.117 1 97.88 201 ALA A CA 1
ATOM 1479 C C . ALA A 1 201 ? 3.773 -6.367 -15.375 1 97.88 201 ALA A C 1
ATOM 1481 O O . ALA A 1 201 ? 4.434 -6.059 -16.375 1 97.88 201 ALA A O 1
ATOM 1482 N N . ARG A 1 202 ? 2.514 -6.258 -15.32 1 96.38 202 ARG A N 1
ATOM 1483 C CA . ARG A 1 202 ? 1.748 -5.754 -16.453 1 96.38 202 ARG A CA 1
ATOM 1484 C C . ARG A 1 202 ? 2.139 -4.316 -16.781 1 96.38 202 ARG A C 1
ATOM 1486 O O . ARG A 1 202 ? 2.299 -3.965 -17.953 1 96.38 202 ARG A O 1
ATOM 1493 N N . ALA A 1 203 ? 2.23 -3.537 -15.758 1 96.31 203 ALA A N 1
ATOM 1494 C CA . ALA A 1 203 ? 2.633 -2.148 -15.961 1 96.31 203 ALA A CA 1
ATOM 1495 C C . ALA A 1 203 ? 4.016 -2.064 -16.594 1 96.31 203 ALA A C 1
ATOM 1497 O O . ALA A 1 203 ? 4.242 -1.255 -17.5 1 96.31 203 ALA A O 1
ATOM 1498 N N . LEU A 1 204 ? 4.906 -2.871 -16.141 1 98.31 204 LEU A N 1
ATOM 1499 C CA . LEU A 1 204 ? 6.262 -2.889 -16.672 1 98.31 204 LEU A CA 1
ATOM 1500 C C . LEU A 1 204 ? 6.254 -3.32 -18.141 1 98.31 204 LEU A C 1
ATOM 1502 O O . LEU A 1 204 ? 6.922 -2.707 -18.984 1 98.31 204 LEU A O 1
ATOM 1506 N N . LEU A 1 205 ? 5.508 -4.316 -18.422 1 98.06 205 LEU A N 1
ATOM 1507 C CA . LEU A 1 205 ? 5.41 -4.809 -19.797 1 98.06 205 LEU A CA 1
ATOM 1508 C C . LEU A 1 205 ? 4.785 -3.76 -20.703 1 98.06 205 LEU A C 1
ATOM 1510 O O . LEU A 1 205 ? 5.191 -3.613 -21.859 1 98.06 205 LEU A O 1
ATOM 1514 N N . GLY A 1 206 ? 3.846 -3.023 -20.156 1 96.62 206 GLY A N 1
ATOM 1515 C CA . GLY A 1 206 ? 3.26 -1.914 -20.906 1 96.62 206 GLY A CA 1
ATOM 1516 C C . GLY A 1 206 ? 4.25 -0.801 -21.188 1 96.62 206 GLY A C 1
ATOM 1517 O O . GLY A 1 206 ? 4.07 -0.039 -22.141 1 96.62 206 GLY A O 1
ATOM 1518 N N . ALA A 1 207 ? 5.211 -0.763 -20.406 1 97.44 207 ALA A N 1
ATOM 1519 C CA . ALA A 1 207 ? 6.262 0.234 -20.594 1 97.44 207 ALA A CA 1
ATOM 1520 C C . ALA A 1 207 ? 7.465 -0.363 -21.312 1 97.44 207 ALA A C 1
ATOM 1522 O O . ALA A 1 207 ? 8.578 0.154 -21.219 1 97.44 207 ALA A O 1
ATOM 1523 N N . ASN A 1 208 ? 7.27 -1.505 -21.953 1 96.38 208 ASN A N 1
ATOM 1524 C CA . ASN A 1 208 ? 8.234 -2.166 -22.812 1 96.38 208 ASN A CA 1
ATOM 1525 C C . ASN A 1 208 ? 9.383 -2.775 -22.016 1 96.38 208 ASN A C 1
ATOM 1527 O O . ASN A 1 208 ? 10.547 -2.693 -22.422 1 96.38 208 ASN A O 1
ATOM 1531 N N . ALA A 1 209 ? 9.094 -3.277 -20.859 1 98.19 209 ALA A N 1
ATOM 1532 C CA . ALA A 1 209 ? 10.094 -4.062 -20.141 1 98.19 209 ALA A CA 1
ATOM 1533 C C . ALA A 1 209 ? 10.562 -5.254 -20.984 1 98.19 209 ALA A C 1
ATOM 1535 O O . ALA A 1 209 ? 9.758 -5.883 -21.672 1 98.19 209 ALA A O 1
ATOM 1536 N N . ASP A 1 210 ? 11.805 -5.574 -20.938 1 97.94 210 ASP A N 1
ATOM 1537 C CA . ASP A 1 210 ? 12.391 -6.676 -21.688 1 97.94 210 ASP A CA 1
ATOM 1538 C C . ASP A 1 210 ? 12.008 -8.023 -21.094 1 97.94 210 ASP A C 1
ATOM 1540 O O . ASP A 1 210 ? 12.578 -8.445 -20.078 1 97.94 210 ASP A O 1
ATOM 1544 N N . VAL A 1 211 ? 11.156 -8.742 -21.734 1 97.69 211 VAL A N 1
ATOM 1545 C CA . VAL A 1 211 ? 10.602 -10 -21.234 1 97.69 211 VAL A CA 1
ATOM 1546 C C . VAL A 1 211 ? 11.648 -11.109 -21.344 1 97.69 211 VAL A C 1
ATOM 1548 O O . VAL A 1 211 ? 11.539 -12.133 -20.656 1 97.69 211 VAL A O 1
ATOM 1551 N N . THR A 1 212 ? 12.742 -10.867 -22.062 1 96.62 212 THR A N 1
ATOM 1552 C CA . THR A 1 212 ? 13.75 -11.898 -22.312 1 96.62 212 THR A CA 1
ATOM 1553 C C . THR A 1 212 ? 15.008 -11.625 -21.5 1 96.62 212 THR A C 1
ATOM 1555 O O . THR A 1 212 ? 16 -12.344 -21.641 1 96.62 212 THR A O 1
ATOM 1558 N N . ALA A 1 213 ? 14.992 -10.594 -20.75 1 97.25 213 ALA A N 1
ATOM 1559 C CA . ALA A 1 213 ? 16.172 -10.234 -19.969 1 97.25 213 ALA A CA 1
ATOM 1560 C C . ALA A 1 213 ? 16.625 -11.406 -19.109 1 97.25 213 ALA A C 1
ATOM 1562 O O . ALA A 1 213 ? 15.812 -12.133 -18.547 1 97.25 213 ALA A O 1
ATOM 1563 N N . ARG A 1 214 ? 17.969 -11.57 -18.953 1 97 214 ARG A N 1
ATOM 1564 C CA . ARG A 1 214 ? 18.516 -12.656 -18.156 1 97 214 ARG A CA 1
ATOM 1565 C C . ARG A 1 214 ? 19.312 -12.125 -16.969 1 97 214 ARG A C 1
ATOM 1567 O O . ARG A 1 214 ? 20.078 -11.156 -17.109 1 97 214 ARG A O 1
ATOM 1574 N N . ALA A 1 215 ? 19.078 -12.719 -15.852 1 95.31 215 ALA A N 1
ATOM 1575 C CA . ALA A 1 215 ? 19.859 -12.406 -14.656 1 95.31 215 ALA A CA 1
ATOM 1576 C C . ALA A 1 215 ? 21.078 -13.312 -14.555 1 95.31 215 ALA A C 1
ATOM 1578 O O . ALA A 1 215 ? 21.406 -14.047 -15.492 1 95.31 215 ALA A O 1
ATOM 1579 N N . ALA A 1 216 ? 21.844 -13.195 -13.5 1 89.19 216 ALA A N 1
ATOM 1580 C CA . ALA A 1 216 ? 23.156 -13.82 -13.367 1 89.19 216 ALA A CA 1
ATOM 1581 C C . ALA A 1 216 ? 23.047 -15.344 -13.477 1 89.19 216 ALA A C 1
ATOM 1583 O O . ALA A 1 216 ? 23.906 -15.992 -14.07 1 89.19 216 ALA A O 1
ATOM 1584 N N . HIS A 1 217 ? 22.031 -15.992 -13.055 1 90.44 217 HIS A N 1
ATOM 1585 C CA . HIS A 1 217 ? 21.891 -17.438 -13.117 1 90.44 217 HIS A CA 1
ATOM 1586 C C . HIS A 1 217 ? 21.156 -17.859 -14.383 1 90.44 217 HIS A C 1
ATOM 1588 O O . HIS A 1 217 ? 20.766 -19.031 -14.516 1 90.44 217 HIS A O 1
ATOM 1594 N N . GLY A 1 218 ? 21.016 -16.891 -15.273 1 95.56 218 GLY A N 1
ATOM 1595 C CA . GLY A 1 218 ? 20.375 -17.188 -16.547 1 95.56 218 GLY A CA 1
ATOM 1596 C C . GLY A 1 218 ? 18.859 -17.141 -16.5 1 95.56 218 GLY A C 1
ATOM 1597 O O . GLY A 1 218 ? 18.188 -17.469 -17.469 1 95.56 218 GLY A O 1
ATOM 1598 N N . PHE A 1 219 ? 18.375 -16.75 -15.414 1 96.94 219 PHE A N 1
ATOM 1599 C CA . PHE A 1 219 ? 16.922 -16.734 -15.227 1 96.94 219 PHE A CA 1
ATOM 1600 C C . PHE A 1 219 ? 16.281 -15.578 -15.984 1 96.94 219 PHE A C 1
ATOM 1602 O O . PHE A 1 219 ? 16.734 -14.438 -15.859 1 96.94 219 PHE A O 1
ATOM 1609 N N . THR A 1 220 ? 15.367 -15.914 -16.781 1 97.94 220 THR A N 1
ATOM 1610 C CA . THR A 1 220 ? 14.438 -14.914 -17.312 1 97.94 220 THR A CA 1
ATOM 1611 C C . THR A 1 220 ? 13.312 -14.641 -16.312 1 97.94 220 THR A C 1
ATOM 1613 O O . THR A 1 220 ? 13.172 -15.367 -15.328 1 97.94 220 THR A O 1
ATOM 1616 N N . PRO A 1 221 ? 12.516 -13.539 -16.562 1 98.31 221 PRO A N 1
ATOM 1617 C CA . PRO A 1 221 ? 11.344 -13.336 -15.703 1 98.31 221 PRO A CA 1
ATOM 1618 C C . PRO A 1 221 ? 10.414 -14.547 -15.68 1 98.31 221 PRO A C 1
ATOM 1620 O O . PRO A 1 221 ? 9.82 -14.852 -14.641 1 98.31 221 PRO A O 1
ATOM 1623 N N . LEU A 1 222 ? 10.352 -15.266 -16.75 1 98.19 222 LEU A N 1
ATOM 1624 C CA . LEU A 1 222 ? 9.531 -16.469 -16.812 1 98.19 222 LEU A CA 1
ATOM 1625 C C . LEU A 1 222 ? 10.055 -17.531 -15.875 1 98.19 222 LEU A C 1
ATOM 1627 O O . LEU A 1 222 ? 9.281 -18.172 -15.156 1 98.19 222 LEU A O 1
ATOM 1631 N N . HIS A 1 223 ? 11.359 -17.734 -15.898 1 97.81 223 HIS A N 1
ATOM 1632 C CA . HIS A 1 223 ? 11.969 -18.672 -14.953 1 97.81 223 HIS A CA 1
ATOM 1633 C C . HIS A 1 223 ? 11.641 -18.281 -13.516 1 97.81 223 HIS A C 1
ATOM 1635 O O . HIS A 1 223 ? 11.352 -19.156 -12.688 1 97.81 223 HIS A O 1
ATOM 1641 N N . GLN A 1 224 ? 11.727 -16.969 -13.25 1 96.81 224 GLN A N 1
ATOM 1642 C CA . GLN A 1 224 ? 11.461 -16.469 -11.898 1 96.81 224 GLN A CA 1
ATOM 1643 C C . GLN A 1 224 ? 10.016 -16.766 -11.484 1 96.81 224 GLN A C 1
ATOM 1645 O O . GLN A 1 224 ? 9.773 -17.25 -10.375 1 96.81 224 GLN A O 1
ATOM 1650 N N . ALA A 1 225 ? 9.117 -16.438 -12.32 1 97.19 225 ALA A N 1
ATOM 1651 C CA . ALA A 1 225 ? 7.707 -16.703 -12.039 1 97.19 225 ALA A CA 1
ATOM 1652 C C . ALA A 1 225 ? 7.453 -18.188 -11.82 1 97.19 225 ALA A C 1
ATOM 1654 O O . ALA A 1 225 ? 6.707 -18.562 -10.914 1 97.19 225 ALA A O 1
ATOM 1655 N N . ALA A 1 226 ? 8.07 -19.047 -12.617 1 96.38 226 ALA A N 1
ATOM 1656 C CA . ALA A 1 226 ? 7.91 -20.5 -12.523 1 96.38 226 ALA A CA 1
ATOM 1657 C C . ALA A 1 226 ? 8.492 -21.031 -11.219 1 96.38 226 ALA A C 1
ATOM 1659 O O . ALA A 1 226 ? 7.918 -21.938 -10.602 1 96.38 226 ALA A O 1
ATOM 1660 N N . GLN A 1 227 ? 9.57 -20.453 -10.922 1 94.75 227 GLN A N 1
ATOM 1661 C CA . GLN A 1 227 ? 10.25 -20.875 -9.703 1 94.75 227 GLN A CA 1
ATOM 1662 C C . GLN A 1 227 ? 9.375 -20.625 -8.477 1 94.75 227 GLN A C 1
ATOM 1664 O O . GLN A 1 227 ? 9.469 -21.359 -7.484 1 94.75 227 GLN A O 1
ATOM 1669 N N . GLN A 1 228 ? 8.531 -19.656 -8.578 1 93.31 228 GLN A N 1
ATOM 1670 C CA . GLN A 1 228 ? 7.688 -19.297 -7.441 1 93.31 228 GLN A CA 1
ATOM 1671 C C . GLN A 1 228 ? 6.254 -19.781 -7.656 1 93.31 228 GLN A C 1
ATOM 1673 O O . GLN A 1 228 ? 5.387 -19.562 -6.805 1 93.31 228 GLN A O 1
ATOM 1678 N N . GLY A 1 229 ? 6.012 -20.375 -8.734 1 92.44 229 GLY A N 1
ATOM 1679 C CA . GLY A 1 229 ? 4.699 -20.922 -9.023 1 92.44 229 GLY A CA 1
ATOM 1680 C C . GLY A 1 229 ? 3.648 -19.859 -9.266 1 92.44 229 GLY A C 1
ATOM 1681 O O . GLY A 1 229 ? 2.475 -20.047 -8.945 1 92.44 229 GLY A O 1
ATOM 1682 N N . HIS A 1 230 ? 3.959 -18.734 -9.742 1 94.25 230 HIS A N 1
ATOM 1683 C CA . HIS A 1 230 ? 3.021 -17.656 -10.031 1 94.25 230 HIS A CA 1
ATOM 1684 C C . HIS A 1 230 ? 2.381 -17.844 -11.398 1 94.25 230 HIS A C 1
ATOM 1686 O O . HIS A 1 230 ? 2.838 -17.25 -12.383 1 94.25 230 HIS A O 1
ATOM 1692 N N . THR A 1 231 ? 1.339 -18.516 -11.406 1 94.69 231 THR A N 1
ATOM 1693 C CA . THR A 1 231 ? 0.721 -18.969 -12.648 1 94.69 231 THR A CA 1
ATOM 1694 C C . THR A 1 231 ? 0.189 -17.781 -13.453 1 94.69 231 THR A C 1
ATOM 1696 O O . THR A 1 231 ? 0.319 -17.734 -14.68 1 94.69 231 THR A O 1
ATOM 1699 N N . LEU A 1 232 ? -0.386 -16.828 -12.773 1 94 232 LEU A N 1
ATOM 1700 C CA . LEU A 1 232 ? -0.94 -15.68 -13.477 1 94 232 LEU A CA 1
ATOM 1701 C C . LEU A 1 232 ? 0.163 -14.875 -14.164 1 94 232 LEU A C 1
ATOM 1703 O O . LEU A 1 232 ? -0.023 -14.383 -15.273 1 94 232 LEU A O 1
ATOM 1707 N N . ILE A 1 233 ? 1.221 -14.75 -13.508 1 97 233 ILE A N 1
ATOM 1708 C CA . ILE A 1 233 ? 2.35 -14.031 -14.086 1 97 233 ILE A CA 1
ATOM 1709 C C . ILE A 1 233 ? 2.914 -14.828 -15.266 1 97 233 ILE A C 1
ATOM 1711 O O . ILE A 1 233 ? 3.301 -14.242 -16.281 1 97 233 ILE A O 1
ATOM 1715 N N . ILE A 1 234 ? 3.016 -16.141 -15.156 1 97.38 234 ILE A N 1
ATOM 1716 C CA . ILE A 1 234 ? 3.469 -17 -16.234 1 97.38 234 ILE A CA 1
ATOM 1717 C C . ILE A 1 234 ? 2.6 -16.781 -17.469 1 97.38 234 ILE A C 1
ATOM 1719 O O . ILE A 1 234 ? 3.115 -16.547 -18.562 1 97.38 234 ILE A O 1
ATOM 1723 N N . GLN A 1 235 ? 1.344 -16.781 -17.281 1 96.31 235 GLN A N 1
ATOM 1724 C CA . GLN A 1 235 ? 0.412 -16.578 -18.375 1 96.31 235 GLN A CA 1
ATOM 1725 C C . GLN A 1 235 ? 0.605 -15.195 -19.016 1 96.31 235 GLN A C 1
ATOM 1727 O O . GLN A 1 235 ? 0.579 -15.062 -20.234 1 96.31 235 GLN A O 1
ATOM 1732 N N . LEU A 1 236 ? 0.778 -14.242 -18.172 1 96.44 236 LEU A N 1
ATOM 1733 C CA . LEU A 1 236 ? 1.001 -12.875 -18.656 1 96.44 236 LEU A CA 1
ATOM 1734 C C . LEU A 1 236 ? 2.264 -12.797 -19.5 1 96.44 236 LEU A C 1
ATOM 1736 O O . LEU A 1 236 ? 2.252 -12.203 -20.578 1 96.44 236 LEU A O 1
ATOM 1740 N N . LEU A 1 237 ? 3.309 -13.383 -19 1 98.06 237 LEU A N 1
ATOM 1741 C CA . LEU A 1 237 ? 4.582 -13.336 -19.719 1 98.06 237 LEU A CA 1
ATOM 1742 C C . LEU A 1 237 ? 4.492 -14.094 -21.047 1 98.06 237 LEU A C 1
ATOM 1744 O O . LEU A 1 237 ? 5.039 -13.648 -22.047 1 98.06 237 LEU A O 1
ATOM 1748 N N . LEU A 1 238 ? 3.818 -15.18 -21.062 1 96.69 238 LEU A N 1
ATOM 1749 C CA . LEU A 1 238 ? 3.635 -15.953 -22.281 1 96.69 238 LEU A CA 1
ATOM 1750 C C . LEU A 1 238 ? 2.83 -15.164 -23.312 1 96.69 238 LEU A C 1
ATOM 1752 O O . LEU A 1 238 ? 3.121 -15.219 -24.5 1 96.69 238 LEU A O 1
ATOM 1756 N N . LYS A 1 239 ? 1.845 -14.453 -22.828 1 95.88 239 LYS A N 1
ATOM 1757 C CA . LYS A 1 239 ? 1.048 -13.602 -23.703 1 95.88 239 LYS A CA 1
ATOM 1758 C C . LYS A 1 239 ? 1.898 -12.5 -24.328 1 95.88 239 LYS A C 1
ATOM 1760 O O . LYS A 1 239 ? 1.598 -12.016 -25.422 1 95.88 239 LYS A O 1
ATOM 1765 N N . GLN A 1 240 ? 2.945 -12.164 -23.625 1 96.19 240 GLN A N 1
ATOM 1766 C CA . GLN A 1 240 ? 3.842 -11.117 -24.094 1 96.19 240 GLN A CA 1
ATOM 1767 C C . GLN A 1 240 ? 5.066 -11.719 -24.781 1 96.19 240 GLN A C 1
ATOM 1769 O O . GLN A 1 240 ? 6.129 -11.094 -24.828 1 96.19 240 GLN A O 1
ATOM 1774 N N . SER A 1 241 ? 4.988 -12.945 -25.203 1 93.31 241 SER A N 1
ATOM 1775 C CA . SER A 1 241 ? 5.922 -13.633 -26.094 1 93.31 241 SER A CA 1
ATOM 1776 C C . SER A 1 241 ? 7.211 -14 -25.359 1 93.31 241 SER A C 1
ATOM 1778 O O . SER A 1 241 ? 8.297 -13.961 -25.938 1 93.31 241 SER A O 1
ATOM 1780 N N . ALA A 1 242 ? 7.09 -14.164 -24.062 1 97.19 242 ALA A N 1
ATOM 1781 C CA . ALA A 1 242 ? 8.219 -14.797 -23.375 1 97.19 242 ALA A CA 1
ATOM 1782 C C . ALA A 1 242 ? 8.531 -16.156 -23.984 1 97.19 242 ALA A C 1
ATOM 1784 O O . ALA A 1 242 ? 7.625 -16.891 -24.391 1 97.19 242 ALA A O 1
ATOM 1785 N N . ASP A 1 243 ? 9.797 -16.578 -24.031 1 96.69 243 ASP A N 1
ATOM 1786 C CA . ASP A 1 243 ? 10.211 -17.844 -24.625 1 96.69 243 ASP A CA 1
ATOM 1787 C C . ASP A 1 243 ? 10.117 -18.984 -23.609 1 96.69 243 ASP A C 1
ATOM 1789 O O . ASP A 1 243 ? 10.945 -19.078 -22.703 1 96.69 243 ASP A O 1
ATOM 1793 N N . PRO A 1 244 ? 9.125 -19.844 -23.734 1 96.75 244 PRO A N 1
ATOM 1794 C CA . PRO A 1 244 ? 8.969 -20.938 -22.781 1 96.75 244 PRO A CA 1
ATOM 1795 C C . PRO A 1 244 ? 10.109 -21.953 -22.844 1 96.75 244 PRO A C 1
ATOM 1797 O O . PRO A 1 244 ? 10.258 -22.781 -21.953 1 96.75 244 PRO A O 1
ATOM 1800 N N . ASN A 1 245 ? 10.938 -21.859 -23.906 1 96 245 ASN A N 1
ATOM 1801 C CA . ASN A 1 245 ? 12.016 -22.828 -24.094 1 96 245 ASN A CA 1
ATOM 1802 C C . ASN A 1 245 ? 13.359 -22.266 -23.656 1 96 245 ASN A C 1
ATOM 1804 O O . ASN A 1 245 ? 14.391 -22.922 -23.797 1 96 245 ASN A O 1
ATOM 1808 N N . ALA A 1 246 ? 13.336 -21.047 -23.234 1 96.12 246 ALA A N 1
ATOM 1809 C CA . ALA A 1 246 ? 14.586 -20.484 -22.719 1 96.12 246 ALA A CA 1
ATOM 1810 C C . ALA A 1 246 ? 15.18 -21.359 -21.625 1 96.12 246 ALA A C 1
ATOM 1812 O O . ALA A 1 246 ? 14.453 -21.859 -20.766 1 96.12 246 ALA A O 1
ATOM 1813 N N . LEU A 1 247 ? 16.484 -21.484 -21.625 1 95.38 247 LEU A N 1
ATOM 1814 C CA . LEU A 1 247 ? 17.172 -22.328 -20.641 1 95.38 247 LEU A CA 1
ATOM 1815 C C . LEU A 1 247 ? 17.891 -21.469 -19.609 1 95.38 247 LEU A C 1
ATOM 1817 O O . LEU A 1 247 ? 18.484 -20.438 -19.953 1 95.38 247 LEU A O 1
ATOM 1821 N N . SER A 1 248 ? 17.812 -21.891 -18.406 1 95.06 248 SER A N 1
ATOM 1822 C CA . SER A 1 248 ? 18.656 -21.297 -17.375 1 95.06 248 SER A CA 1
ATOM 1823 C C . SER A 1 248 ? 20.109 -21.719 -17.531 1 95.06 248 SER A C 1
ATOM 1825 O O . SER A 1 248 ? 20.453 -22.422 -18.469 1 95.06 248 SER A O 1
ATOM 1827 N N . ALA A 1 249 ? 20.922 -21.156 -16.656 1 94.31 249 ALA A N 1
ATOM 1828 C CA . ALA A 1 249 ? 22.344 -21.5 -16.703 1 94.31 249 ALA A CA 1
ATOM 1829 C C . ALA A 1 249 ? 22.547 -23 -16.469 1 94.31 249 ALA A C 1
ATOM 1831 O O . ALA A 1 249 ? 23.484 -23.594 -17 1 94.31 249 ALA A O 1
ATOM 1832 N N . ASN A 1 250 ? 21.656 -23.672 -15.758 1 93.31 250 ASN A N 1
ATOM 1833 C CA . ASN A 1 250 ? 21.719 -25.094 -15.477 1 93.31 250 ASN A CA 1
ATOM 1834 C C . ASN A 1 250 ? 20.953 -25.922 -16.5 1 93.31 250 ASN A C 1
ATOM 1836 O O . ASN A 1 250 ? 20.719 -27.109 -16.312 1 93.31 250 ASN A O 1
ATOM 1840 N N . GLY A 1 251 ? 20.422 -25.297 -17.438 1 93.88 251 GLY A N 1
ATOM 1841 C CA . GLY A 1 251 ? 19.797 -25.984 -18.562 1 93.88 251 GLY A CA 1
ATOM 1842 C C . GLY A 1 251 ? 18.344 -26.344 -18.312 1 93.88 251 GLY A C 1
ATOM 1843 O O . GLY A 1 251 ? 17.828 -27.297 -18.891 1 93.88 251 GLY A O 1
ATOM 1844 N N . GLN A 1 252 ? 17.719 -25.641 -17.469 1 95.5 252 GLN A N 1
ATOM 1845 C CA . GLN A 1 252 ? 16.328 -25.938 -17.156 1 95.5 252 GLN A CA 1
ATOM 1846 C C . GLN A 1 252 ? 15.391 -24.906 -17.781 1 95.5 252 GLN A C 1
ATOM 1848 O O . GLN A 1 252 ? 15.695 -23.719 -17.797 1 95.5 252 GLN A O 1
ATOM 1853 N N . THR A 1 253 ? 14.32 -25.422 -18.312 1 96.31 253 THR A N 1
ATOM 1854 C CA . THR A 1 253 ? 13.25 -24.531 -18.75 1 96.31 253 THR A CA 1
ATOM 1855 C C . THR A 1 253 ? 12.383 -24.109 -17.562 1 96.31 253 THR A C 1
ATOM 1857 O O . THR A 1 253 ? 12.492 -24.672 -16.484 1 96.31 253 THR A O 1
ATOM 1860 N N . ALA A 1 254 ? 11.617 -23.078 -17.812 1 97.12 254 ALA A N 1
ATOM 1861 C CA . ALA A 1 254 ? 10.672 -22.672 -16.781 1 97.12 254 ALA A CA 1
ATOM 1862 C C . ALA A 1 254 ? 9.734 -23.812 -16.391 1 97.12 254 ALA A C 1
ATOM 1864 O O . ALA A 1 254 ? 9.445 -24.031 -15.219 1 97.12 254 ALA A O 1
ATOM 1865 N N . CYS A 1 255 ? 9.305 -24.562 -17.344 1 96.38 255 CYS A N 1
ATOM 1866 C CA . CYS A 1 255 ? 8.414 -25.703 -17.109 1 96.38 255 CYS A CA 1
ATOM 1867 C C . CYS A 1 255 ? 9.094 -26.75 -16.25 1 96.38 255 CYS A C 1
ATOM 1869 O O . CYS A 1 255 ? 8.492 -27.266 -15.297 1 96.38 255 CYS A O 1
ATOM 1871 N N . ALA A 1 256 ? 10.312 -27.031 -16.594 1 95 256 ALA A N 1
ATOM 1872 C CA . ALA A 1 256 ? 11.078 -28.016 -15.836 1 95 256 ALA A CA 1
ATOM 1873 C C . ALA A 1 256 ? 11.234 -27.594 -14.383 1 95 256 ALA A C 1
ATOM 1875 O O . ALA A 1 256 ? 11.133 -28.422 -13.469 1 95 256 ALA A O 1
ATOM 1876 N N . ILE A 1 257 ? 11.477 -26.344 -14.211 1 94.81 257 ILE A N 1
ATOM 1877 C CA . ILE A 1 257 ? 11.625 -25.797 -12.867 1 94.81 257 ILE A CA 1
ATOM 1878 C C . ILE A 1 257 ? 10.32 -25.953 -12.102 1 94.81 257 ILE A C 1
ATOM 1880 O O . ILE A 1 257 ? 10.312 -26.469 -10.969 1 94.81 257 ILE A O 1
ATOM 1884 N N . ALA A 1 258 ? 9.266 -25.516 -12.656 1 94 258 ALA A N 1
ATOM 1885 C CA . ALA A 1 258 ? 7.953 -25.609 -12.023 1 94 258 ALA A CA 1
ATOM 1886 C C . ALA A 1 258 ? 7.613 -27.062 -11.688 1 94 258 ALA A C 1
ATOM 1888 O O . ALA A 1 258 ? 7.055 -27.344 -10.625 1 94 258 ALA A O 1
ATOM 1889 N N . ASP A 1 259 ? 7.938 -27.969 -12.602 1 91.12 259 ASP A N 1
ATOM 1890 C CA . ASP A 1 259 ? 7.668 -29.391 -12.414 1 91.12 259 ASP A CA 1
ATOM 1891 C C . ASP A 1 259 ? 8.461 -29.953 -11.227 1 91.12 259 ASP A C 1
ATOM 1893 O O . ASP A 1 259 ? 7.902 -30.625 -10.367 1 91.12 259 ASP A O 1
ATOM 1897 N N . ARG A 1 260 ? 9.68 -29.625 -11.312 1 88.75 260 ARG A N 1
ATOM 1898 C CA . ARG A 1 260 ? 10.562 -30.078 -10.242 1 88.75 260 ARG A CA 1
ATOM 1899 C C . ARG A 1 260 ? 10.062 -29.625 -8.883 1 88.75 260 ARG A C 1
ATOM 1901 O O . ARG A 1 260 ? 10.172 -30.344 -7.895 1 88.75 260 ARG A O 1
ATOM 1908 N N . LEU A 1 261 ? 9.492 -28.469 -8.82 1 87.5 261 LEU A N 1
ATOM 1909 C CA . LEU A 1 261 ? 9.078 -27.859 -7.559 1 87.5 261 LEU A CA 1
ATOM 1910 C C . LEU A 1 261 ? 7.629 -28.219 -7.238 1 87.5 261 LEU A C 1
ATOM 1912 O O . LEU A 1 261 ? 7.113 -27.859 -6.18 1 87.5 261 LEU A O 1
ATOM 1916 N N . GLY A 1 262 ? 6.953 -28.875 -8.109 1 81.56 262 GLY A N 1
ATOM 1917 C CA . GLY A 1 262 ? 5.621 -29.406 -7.844 1 81.56 262 GLY A CA 1
ATOM 1918 C C . GLY A 1 262 ? 4.523 -28.375 -8.047 1 81.56 262 GLY A C 1
ATOM 1919 O O . GLY A 1 262 ? 3.447 -28.5 -7.461 1 81.56 262 GLY A O 1
ATOM 1920 N N . TYR A 1 263 ? 4.742 -27.359 -8.781 1 87.94 263 TYR A N 1
ATOM 1921 C CA . TYR A 1 263 ? 3.723 -26.359 -9.086 1 87.94 263 TYR A CA 1
ATOM 1922 C C . TYR A 1 263 ? 2.855 -26.812 -10.258 1 87.94 263 TYR A C 1
ATOM 1924 O O . TYR A 1 263 ? 3.135 -26.469 -11.406 1 87.94 263 TYR A O 1
ATOM 1932 N N . ILE A 1 264 ? 1.846 -27.422 -9.953 1 86.19 264 ILE A N 1
ATOM 1933 C CA . ILE A 1 264 ? 1.019 -28.109 -10.93 1 86.19 264 ILE A CA 1
ATOM 1934 C C . ILE A 1 264 ? 0.383 -27.109 -11.891 1 86.19 264 ILE A C 1
ATOM 1936 O O . ILE A 1 264 ? 0.426 -27.281 -13.109 1 86.19 264 ILE A O 1
ATOM 1940 N N . SER A 1 265 ? -0.182 -26.047 -11.32 1 89.25 265 SER A N 1
ATOM 1941 C CA . SER A 1 265 ? -0.85 -25.047 -12.148 1 89.25 265 SER A CA 1
ATOM 1942 C C . SER A 1 265 ? 0.129 -24.375 -13.109 1 89.25 265 SER A C 1
ATOM 1944 O O . SER A 1 265 ? -0.209 -24.109 -14.266 1 89.25 265 SER A O 1
ATOM 1946 N N . ALA A 1 266 ? 1.283 -24.125 -12.57 1 94.06 266 ALA A N 1
ATOM 1947 C CA . ALA A 1 266 ? 2.312 -23.516 -13.414 1 94.06 266 ALA A CA 1
ATOM 1948 C C . ALA A 1 266 ? 2.715 -24.453 -14.547 1 94.06 266 ALA A C 1
ATOM 1950 O O . ALA A 1 266 ? 2.875 -24.031 -15.688 1 94.06 266 ALA A O 1
ATOM 1951 N N . VAL A 1 267 ? 2.84 -25.734 -14.266 1 93.19 267 VAL A N 1
ATOM 1952 C CA . VAL A 1 267 ? 3.209 -26.734 -15.258 1 93.19 267 VAL A CA 1
ATOM 1953 C C . VAL A 1 267 ? 2.119 -26.828 -16.328 1 93.19 267 VAL A C 1
ATOM 1955 O O . VAL A 1 267 ? 2.416 -26.922 -17.516 1 93.19 267 VAL A O 1
ATOM 1958 N N . GLU A 1 268 ? 0.966 -26.766 -15.883 1 91.62 268 GLU A N 1
ATOM 1959 C CA . GLU A 1 268 ? -0.161 -26.859 -16.812 1 91.62 268 GLU A CA 1
ATOM 1960 C C . GLU A 1 268 ? -0.179 -25.672 -17.766 1 91.62 268 GLU A C 1
ATOM 1962 O O . GLU A 1 268 ? -0.57 -25.812 -18.938 1 91.62 268 GLU A O 1
ATOM 1967 N N . ALA A 1 269 ? 0.198 -24.562 -17.312 1 92.94 269 ALA A N 1
ATOM 1968 C CA . ALA A 1 269 ? 0.23 -23.375 -18.156 1 92.94 269 ALA A CA 1
ATOM 1969 C C . ALA A 1 269 ? 1.412 -23.406 -19.125 1 92.94 269 ALA A C 1
ATOM 1971 O O . ALA A 1 269 ? 1.314 -22.922 -20.25 1 92.94 269 ALA A O 1
ATOM 1972 N N . LEU A 1 270 ? 2.459 -24.031 -18.688 1 96.25 270 LEU A N 1
ATOM 1973 C CA . LEU A 1 270 ? 3.709 -23.953 -19.438 1 96.25 270 LEU A CA 1
ATOM 1974 C C . LEU A 1 270 ? 3.848 -25.125 -20.391 1 96.25 270 LEU A C 1
ATOM 1976 O O . LEU A 1 270 ? 4.406 -25 -21.484 1 96.25 270 LEU A O 1
ATOM 1980 N N . ARG A 1 271 ? 3.348 -26.266 -20.078 1 93.25 271 ARG A N 1
ATOM 1981 C CA . ARG A 1 271 ? 3.594 -27.531 -20.766 1 93.25 271 ARG A CA 1
ATOM 1982 C C . ARG A 1 271 ? 3.125 -27.469 -22.203 1 93.25 271 ARG A C 1
ATOM 1984 O O . ARG A 1 271 ? 3.854 -27.859 -23.125 1 93.25 271 ARG A O 1
ATOM 1991 N N . PRO A 1 272 ? 1.986 -26.891 -22.438 1 91.81 272 PRO A N 1
ATOM 1992 C CA . PRO A 1 272 ? 1.494 -26.891 -23.812 1 91.81 272 PRO A CA 1
ATOM 1993 C C . PRO A 1 272 ? 2.363 -26.047 -24.75 1 91.81 272 PRO A C 1
ATOM 1995 O O . PRO A 1 272 ? 2.344 -26.25 -25.969 1 91.81 272 PRO A O 1
ATOM 1998 N N . VAL A 1 273 ? 3.096 -25.172 -24.234 1 93.06 273 VAL A N 1
ATOM 1999 C CA . VAL A 1 273 ? 3.828 -24.234 -25.078 1 93.06 273 VAL A CA 1
ATOM 2000 C C . VAL A 1 273 ? 5.324 -24.531 -25 1 93.06 273 VAL A C 1
ATOM 2002 O O . VAL A 1 273 ? 6.133 -23.828 -25.609 1 93.06 273 VAL A O 1
ATOM 2005 N N . THR A 1 274 ? 5.613 -25.453 -24.172 1 90.94 274 THR A N 1
ATOM 2006 C CA . THR A 1 274 ? 7.016 -25.828 -24.031 1 90.94 274 THR A CA 1
ATOM 2007 C C . THR A 1 274 ? 7.336 -27.031 -24.922 1 90.94 274 THR A C 1
ATOM 2009 O O . THR A 1 274 ? 6.574 -28 -24.969 1 90.94 274 THR A O 1
ATOM 2012 N N . GLU A 1 275 ? 8.336 -26.891 -25.828 1 82 275 GLU A N 1
ATOM 2013 C CA . GLU A 1 275 ? 8.742 -27.969 -26.719 1 82 275 GLU A CA 1
ATOM 2014 C C . GLU A 1 275 ? 9.312 -29.141 -25.922 1 82 275 GLU A C 1
ATOM 2016 O O . GLU A 1 275 ? 9.984 -28.938 -24.906 1 82 275 GLU A O 1
ATOM 2021 N N . ASN A 1 276 ? 8.672 -30.219 -25.922 1 61.56 276 ASN A N 1
ATOM 2022 C CA . ASN A 1 276 ? 9.109 -31.453 -25.266 1 61.56 276 ASN A CA 1
ATOM 2023 C C . ASN A 1 276 ? 10.578 -31.75 -25.547 1 61.56 276 ASN A C 1
ATOM 2025 O O . ASN A 1 276 ? 10.938 -32.094 -26.672 1 61.56 276 ASN A O 1
ATOM 2029 N N . THR A 1 277 ? 11.539 -30.906 -25.25 1 48.19 277 THR A N 1
ATOM 2030 C CA . THR A 1 277 ? 12.898 -31.359 -25.469 1 48.19 277 THR A CA 1
ATOM 2031 C C . THR A 1 277 ? 13.25 -32.5 -24.5 1 48.19 277 THR A C 1
ATOM 2033 O O . THR A 1 277 ? 13.344 -32.281 -23.297 1 48.19 277 THR A O 1
ATOM 2036 N N . LEU A 1 278 ? 12.703 -33.656 -24.547 1 39.84 278 LEU A N 1
ATOM 2037 C CA . LEU A 1 278 ? 13.227 -34.844 -23.844 1 39.84 278 LEU A CA 1
ATOM 2038 C C . LEU A 1 278 ? 14.742 -34.75 -23.719 1 39.84 278 LEU A C 1
ATOM 2040 O O . LEU A 1 278 ? 15.453 -34.75 -24.734 1 39.84 278 LEU A O 1
ATOM 2044 N N . SER A 1 279 ? 15.297 -33.969 -22.984 1 38.22 279 SER A N 1
ATOM 2045 C CA . SER A 1 279 ? 16.703 -34.219 -22.656 1 38.22 279 SER A CA 1
ATOM 2046 C C . SER A 1 279 ? 16.953 -35.688 -22.328 1 38.22 279 SER A C 1
ATOM 2048 O O . SER A 1 279 ? 16.219 -36.281 -21.516 1 38.22 279 SER A O 1
ATOM 2050 N N . GLN A 1 280 ? 17.453 -36.5 -23.203 1 35.69 280 GLN A N 1
ATOM 2051 C CA . GLN A 1 280 ? 18.094 -37.844 -23.125 1 35.69 280 GLN A CA 1
ATOM 2052 C C . GLN A 1 280 ? 18.953 -37.969 -21.875 1 35.69 280 GLN A C 1
ATOM 2054 O O . GLN A 1 280 ? 19.625 -38.969 -21.688 1 35.69 280 GLN A O 1
ATOM 2059 N N . A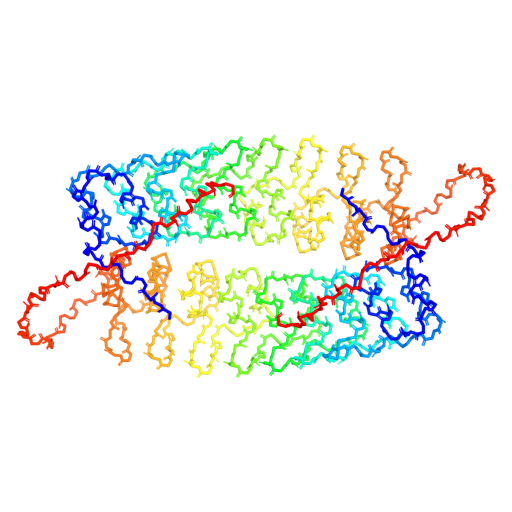LA A 1 281 ? 19.406 -37.031 -21.094 1 35.41 281 ALA A N 1
ATOM 2060 C CA . ALA A 1 281 ? 20.594 -37.312 -20.297 1 35.41 281 ALA A CA 1
ATOM 2061 C C . ALA A 1 281 ? 20.266 -38.312 -19.188 1 35.41 281 ALA A C 1
ATOM 2063 O O . ALA A 1 281 ? 21.156 -39 -18.672 1 35.41 281 ALA A O 1
ATOM 2064 N N . VAL A 1 282 ? 19.344 -38.156 -18.234 1 34.66 282 VAL A N 1
ATOM 2065 C CA . VAL A 1 282 ? 19.609 -38.906 -17 1 34.66 282 VAL A CA 1
ATOM 2066 C C . VAL A 1 282 ? 19.422 -40.406 -17.234 1 34.66 282 VAL A C 1
ATOM 2068 O O . VAL A 1 282 ? 18.391 -40.812 -17.766 1 34.66 282 VAL A O 1
ATOM 2071 N N . GLY A 1 283 ? 20.531 -41.219 -17.219 1 30.05 283 GLY A N 1
ATOM 2072 C CA . GLY A 1 283 ? 20.703 -42.656 -17.109 1 30.05 283 GLY A CA 1
ATOM 2073 C C . GLY A 1 283 ? 19.688 -43.312 -16.188 1 30.05 283 GLY A C 1
ATOM 2074 O O . GLY A 1 283 ? 19.031 -42.625 -15.398 1 30.05 283 GLY A O 1
ATOM 2075 N N . ASP A 1 284 ? 19.562 -44.688 -16.234 1 30.45 284 ASP A N 1
ATOM 2076 C CA . ASP A 1 284 ? 18.781 -45.719 -15.594 1 30.45 284 ASP A CA 1
ATOM 2077 C C . ASP A 1 284 ? 18.938 -45.688 -14.07 1 30.45 284 ASP A C 1
ATOM 2079 O O . ASP A 1 284 ? 19.328 -46.688 -13.453 1 30.45 284 ASP A O 1
ATOM 2083 N N . THR A 1 285 ? 19.484 -44.719 -13.375 1 30.41 285 THR A N 1
ATOM 2084 C CA . THR A 1 285 ? 19.734 -45.125 -11.992 1 30.41 285 THR A CA 1
ATOM 2085 C C . THR A 1 285 ? 18.453 -45.656 -11.336 1 30.41 285 THR A C 1
ATOM 2087 O O . THR A 1 285 ? 17.359 -45.125 -11.578 1 30.41 285 THR A O 1
ATOM 2090 N N . ASP A 1 286 ? 18.531 -46.938 -10.758 1 30.03 286 ASP A N 1
ATOM 2091 C CA . ASP A 1 286 ? 17.656 -47.781 -9.961 1 30.03 286 ASP A CA 1
ATOM 2092 C C . ASP A 1 286 ? 16.922 -46.969 -8.898 1 30.03 286 ASP A C 1
ATOM 2094 O O . ASP A 1 286 ? 17.547 -46.281 -8.102 1 30.03 286 ASP A O 1
ATOM 2098 N N . LYS A 1 287 ? 15.797 -46.656 -9.117 1 30.38 287 LYS A N 1
ATOM 2099 C CA . LYS A 1 287 ? 14.844 -46.094 -8.156 1 30.38 287 LYS A CA 1
ATOM 2100 C C . LYS A 1 287 ? 14.828 -46.938 -6.875 1 30.38 287 LYS A C 1
ATOM 2102 O O . LYS A 1 287 ? 14.078 -47.906 -6.77 1 30.38 287 LYS A O 1
ATOM 2107 N N . LYS A 1 288 ? 16.141 -47.094 -6.223 1 28.06 288 LYS A N 1
ATOM 2108 C CA . LYS A 1 288 ? 16.062 -47.688 -4.887 1 28.06 288 LYS A CA 1
ATOM 2109 C C . LYS A 1 288 ? 15.023 -46.969 -4.031 1 28.06 288 LYS A C 1
ATOM 2111 O O . LYS A 1 288 ? 15 -45.75 -3.975 1 28.06 288 LYS A O 1
ATOM 2116 N N . HIS A 1 289 ? 14.078 -47.781 -3.705 1 24.47 289 HIS A N 1
ATOM 2117 C CA . HIS A 1 289 ? 12.961 -47.562 -2.789 1 24.47 289 HIS A CA 1
ATOM 2118 C C . HIS A 1 289 ? 13.453 -47.25 -1.382 1 24.47 289 HIS A C 1
ATOM 2120 O O . HIS A 1 289 ? 14.102 -48.094 -0.743 1 24.47 289 HIS A O 1
ATOM 2126 N N . PHE A 1 290 ? 14.172 -46.156 -1.195 1 21.33 290 PHE A N 1
ATOM 2127 C CA . PHE A 1 290 ? 14.562 -45.844 0.173 1 21.33 290 PHE A CA 1
ATOM 2128 C C . PHE A 1 290 ? 13.398 -46.062 1.133 1 21.33 290 PHE A C 1
ATOM 2130 O O . PHE A 1 290 ? 12.312 -45.5 0.933 1 21.33 290 PHE A O 1
ATOM 2137 N N . ASP A 1 291 ? 13.539 -47.188 1.785 1 20.67 291 ASP A N 1
ATOM 2138 C CA . ASP A 1 291 ? 12.781 -47.625 2.953 1 20.67 291 ASP A CA 1
ATOM 2139 C C . ASP A 1 291 ? 12.922 -46.656 4.109 1 20.67 291 ASP A C 1
ATOM 2141 O O . ASP A 1 291 ? 14.031 -46.406 4.594 1 20.67 291 ASP A O 1
ATOM 2145 N N . CYS A 1 292 ? 12.336 -45.531 4.039 1 22.64 292 CYS A N 1
ATOM 2146 C CA . CYS A 1 292 ? 12.297 -44.531 5.102 1 22.64 292 CYS A CA 1
ATOM 2147 C C . CYS A 1 292 ? 11.977 -45.188 6.441 1 22.64 292 CYS A C 1
ATOM 2149 O O . CYS A 1 292 ? 10.875 -45.719 6.637 1 22.64 292 CYS A O 1
ATOM 2151 N N . GLN A 1 293 ? 12.961 -45.844 6.973 1 21.22 293 GLN A N 1
ATOM 2152 C CA . GLN A 1 293 ? 12.891 -46.219 8.383 1 21.22 293 GLN A CA 1
ATOM 2153 C C . GLN A 1 293 ? 12.539 -45 9.242 1 21.22 293 GLN A C 1
ATOM 2155 O O . GLN A 1 293 ? 13.234 -43.969 9.219 1 21.22 293 GLN A O 1
ATOM 2160 N N . VAL A 1 294 ? 11.258 -44.844 9.602 1 23.48 294 VAL A N 1
ATOM 2161 C CA . VAL A 1 294 ? 10.438 -43.906 10.383 1 23.48 294 VAL A CA 1
ATOM 2162 C C . VAL A 1 294 ? 10.938 -43.875 11.828 1 23.48 294 VAL A C 1
ATOM 2164 O O . VAL A 1 294 ? 10.836 -44.875 12.547 1 23.48 294 VAL A O 1
ATOM 2167 N N . SER A 1 295 ? 12.148 -43.344 12.039 1 21.55 295 SER A N 1
ATOM 2168 C CA . SER A 1 295 ? 12.43 -43.281 13.469 1 21.55 295 SER A CA 1
ATOM 2169 C C . SER A 1 295 ? 11.43 -42.375 14.18 1 21.55 295 SER A C 1
ATOM 2171 O O . SER A 1 295 ? 10.891 -41.438 13.578 1 21.55 295 SER A O 1
ATOM 2173 N N . THR A 1 296 ? 10.93 -42.719 15.352 1 22.72 296 THR A N 1
ATOM 2174 C CA . THR A 1 296 ? 9.875 -42.469 16.328 1 22.72 296 THR A CA 1
ATOM 2175 C C . THR A 1 296 ? 10.102 -41.125 17.031 1 22.72 296 THR A C 1
ATOM 2177 O O . THR A 1 296 ? 10.836 -41.062 18.016 1 22.72 296 THR A O 1
ATOM 2180 N N . ILE A 1 297 ? 10.352 -40.062 16.281 1 23.33 297 ILE A N 1
ATOM 2181 C CA . ILE A 1 297 ? 10.703 -39 17.203 1 23.33 297 ILE A CA 1
ATOM 2182 C C . ILE A 1 297 ? 9.461 -38.531 17.953 1 23.33 297 ILE A C 1
ATOM 2184 O O . ILE A 1 297 ? 8.375 -38.406 17.375 1 23.33 297 ILE A O 1
ATOM 2188 N N . ASP A 1 298 ? 9.383 -38.469 19.188 1 23.52 298 ASP A N 1
ATOM 2189 C CA . ASP A 1 298 ? 8.516 -38.156 20.312 1 23.52 298 ASP A CA 1
ATOM 2190 C C . ASP A 1 298 ? 8.109 -36.688 20.297 1 23.52 298 ASP A C 1
ATOM 2192 O O . ASP A 1 298 ? 8.953 -35.781 20.422 1 23.52 298 ASP A O 1
ATOM 2196 N N . GLY A 1 299 ? 7.426 -36.156 19.281 1 22.94 299 GLY A N 1
ATOM 2197 C CA . GLY A 1 299 ? 7.152 -34.75 19.125 1 22.94 299 GLY A CA 1
ATOM 2198 C C . GLY A 1 299 ? 6.246 -34.188 20.203 1 22.94 299 GLY A C 1
ATOM 2199 O O . GLY A 1 299 ? 5.289 -34.844 20.609 1 22.94 299 GLY A O 1
ATOM 2200 N N . PRO A 1 300 ? 6.734 -33.312 21.062 1 24.44 300 PRO A N 1
ATOM 2201 C CA . PRO A 1 300 ? 5.969 -32.719 22.172 1 24.44 300 PRO A CA 1
ATOM 2202 C C . PRO A 1 300 ? 4.719 -31.984 21.688 1 24.44 300 PRO A C 1
ATOM 2204 O O . PRO A 1 300 ? 4.656 -31.547 20.547 1 24.44 300 PRO A O 1
ATOM 2207 N N . SER A 1 301 ? 3.463 -32.062 22.344 1 22.83 301 SER A N 1
ATOM 2208 C CA . SER A 1 301 ? 2.02 -31.844 22.266 1 22.83 301 SER A CA 1
ATOM 2209 C C . SER A 1 301 ? 1.668 -30.375 22.156 1 22.83 301 SER A C 1
ATOM 2211 O O . SER A 1 301 ? 0.527 -30.016 21.844 1 22.83 301 SER A O 1
ATOM 2213 N N . THR A 1 302 ? 2.354 -29.344 22.641 1 25.12 302 THR A N 1
ATOM 2214 C CA . THR A 1 302 ? 1.546 -28.266 23.188 1 25.12 302 THR A CA 1
ATOM 2215 C C . THR A 1 302 ? 1.002 -27.375 22.078 1 25.12 302 THR A C 1
ATOM 2217 O O . THR A 1 302 ? 1.75 -26.609 21.469 1 25.12 302 THR A O 1
ATOM 2220 N N . ILE A 1 303 ? 0.229 -27.797 21.188 1 25.56 303 ILE A N 1
ATOM 2221 C CA . ILE A 1 303 ? -0.172 -27.062 19.984 1 25.56 303 ILE A CA 1
ATOM 2222 C C . ILE A 1 303 ? -1.165 -25.969 20.359 1 25.56 303 ILE A C 1
ATOM 2224 O O . ILE A 1 303 ? -2.316 -26.25 20.703 1 25.56 303 ILE A O 1
ATOM 2228 N N . GLU A 1 304 ? -0.859 -24.953 21.188 1 28.69 304 GLU A N 1
ATOM 2229 C CA . GLU A 1 304 ? -1.748 -23.828 21.438 1 28.69 304 GLU A CA 1
ATOM 2230 C C . GLU A 1 304 ? -2.312 -23.266 20.141 1 28.69 304 GLU A C 1
ATOM 2232 O O . GLU A 1 304 ? -1.62 -22.547 19.422 1 28.69 304 GLU A O 1
ATOM 2237 N N . GLU A 1 305 ? -2.896 -23.781 19.391 1 26.08 305 GLU A N 1
ATOM 2238 C CA . GLU A 1 305 ? -3.049 -23.656 17.953 1 26.08 305 GLU A CA 1
ATOM 2239 C C . GLU A 1 305 ? -3.633 -22.297 17.578 1 26.08 305 GLU A C 1
ATOM 2241 O O . GLU A 1 305 ? -4.035 -21.516 18.453 1 26.08 305 GLU A O 1
ATOM 2246 N N . ALA A 1 306 ? -4.684 -22.156 16.375 1 28.59 306 ALA A N 1
ATOM 2247 C CA . ALA A 1 306 ? -5.117 -21.109 15.438 1 28.59 306 ALA A CA 1
ATOM 2248 C C . ALA A 1 306 ? -6.023 -20.109 16.125 1 28.59 306 ALA A C 1
ATOM 2250 O O . ALA A 1 306 ? -7.172 -20.406 16.469 1 28.59 306 ALA A O 1
ATOM 2251 N N . SER A 1 307 ? -6.035 -19.516 17.266 1 30.67 307 SER A N 1
ATOM 2252 C CA . SER A 1 307 ? -6.656 -18.25 17.641 1 30.67 307 SER A CA 1
ATOM 2253 C C . SER A 1 307 ? -7.008 -17.438 16.406 1 30.67 307 SER A C 1
ATOM 2255 O O . SER A 1 307 ? -6.117 -16.969 15.688 1 30.67 307 SER A O 1
ATOM 2257 N N . ALA A 1 308 ? -7.926 -17.562 15.32 1 30.88 308 ALA A N 1
ATOM 2258 C CA . ALA A 1 308 ? -8.836 -17.969 14.258 1 30.88 308 ALA A CA 1
ATOM 2259 C C . ALA A 1 308 ? -9.234 -16.781 13.391 1 30.88 308 ALA A C 1
ATOM 2261 O O . ALA A 1 308 ? -9.398 -15.672 13.891 1 30.88 308 ALA A O 1
ATOM 2262 N N . PHE A 1 309 ? -10.047 -16.188 12.227 1 33.22 309 PHE A N 1
ATOM 2263 C CA . PHE A 1 309 ? -9.883 -15.219 11.148 1 33.22 309 PHE A CA 1
ATOM 2264 C C . PHE A 1 309 ? -10.078 -13.797 11.664 1 33.22 309 PHE A C 1
ATOM 2266 O O . PHE A 1 309 ? -10.273 -12.875 10.875 1 33.22 309 PHE A O 1
ATOM 2273 N N . HIS A 1 310 ? -10.188 -13.367 13.016 1 29.16 310 HIS A N 1
ATOM 2274 C CA . HIS A 1 310 ? -9.906 -11.977 13.344 1 29.16 310 HIS A CA 1
ATOM 2275 C C . HIS A 1 310 ? -8.445 -11.633 13.078 1 29.16 310 HIS A C 1
ATOM 2277 O O . HIS A 1 310 ? -7.566 -12.477 13.234 1 29.16 310 HIS A O 1
ATOM 2283 N N . MET B 1 1 ? 17.906 -22.422 8.508 1 18.67 1 MET B N 1
ATOM 2284 C CA . MET B 1 1 ? 16.656 -21.969 7.922 1 18.67 1 MET B CA 1
ATOM 2285 C C . MET B 1 1 ? 15.836 -23.156 7.41 1 18.67 1 MET B C 1
ATOM 2287 O O . MET B 1 1 ? 16.234 -23.812 6.453 1 18.67 1 MET B O 1
ATOM 2291 N N . ALA B 1 2 ? 15.305 -23.906 8.289 1 23.83 2 ALA B N 1
ATOM 2292 C CA . ALA B 1 2 ? 14.641 -25.188 8.117 1 23.83 2 ALA B CA 1
ATOM 2293 C C . ALA B 1 2 ? 13.5 -25.078 7.105 1 23.83 2 ALA B C 1
ATOM 2295 O O . ALA B 1 2 ? 12.594 -24.266 7.27 1 23.83 2 ALA B O 1
ATOM 2296 N N . THR B 1 3 ? 13.812 -25.031 5.82 1 27.78 3 THR B N 1
ATOM 2297 C CA . THR B 1 3 ? 12.961 -25.219 4.648 1 27.78 3 THR B CA 1
ATOM 2298 C C . THR B 1 3 ? 11.938 -26.328 4.895 1 27.78 3 THR B C 1
ATOM 2300 O O . THR B 1 3 ? 12.312 -27.469 5.188 1 27.78 3 THR B O 1
ATOM 2303 N N . TYR B 1 4 ? 10.961 -26.109 5.684 1 31.23 4 TYR B N 1
ATOM 2304 C CA . TYR B 1 4 ? 9.875 -27.078 5.844 1 31.23 4 TYR B CA 1
ATOM 2305 C C . TYR B 1 4 ? 9.555 -27.75 4.52 1 31.23 4 TYR B C 1
ATOM 2307 O O . TYR B 1 4 ? 8.875 -27.188 3.666 1 31.23 4 TYR B O 1
ATOM 2315 N N . TYR B 1 5 ? 10.43 -28.266 3.77 1 33.25 5 TYR B N 1
ATOM 2316 C CA . TYR B 1 5 ? 10.211 -29.25 2.717 1 33.25 5 TYR B CA 1
ATOM 2317 C C . TYR B 1 5 ? 9.219 -30.312 3.164 1 33.25 5 TYR B C 1
ATOM 2319 O O . TYR B 1 5 ? 9.273 -30.781 4.301 1 33.25 5 TYR B O 1
ATOM 2327 N N . GLY B 1 6 ? 7.969 -30.266 2.602 1 37.84 6 GLY B N 1
ATOM 2328 C CA . GLY B 1 6 ? 6.879 -31.219 2.688 1 37.84 6 GLY B CA 1
ATOM 2329 C C . GLY B 1 6 ? 7.355 -32.656 2.805 1 37.84 6 GLY B C 1
ATOM 2330 O O . GLY B 1 6 ? 7.773 -33.25 1.815 1 37.84 6 GLY B O 1
ATOM 2331 N N . HIS B 1 7 ? 8.133 -33 3.74 1 38.94 7 HIS B N 1
ATOM 2332 C CA . HIS B 1 7 ? 8.422 -34.406 3.902 1 38.94 7 HIS B CA 1
ATOM 2333 C C . HIS B 1 7 ? 7.145 -35.219 4.023 1 38.94 7 HIS B C 1
ATOM 2335 O O . HIS B 1 7 ? 6.355 -35.031 4.953 1 38.94 7 HIS B O 1
ATOM 2341 N N . PRO B 1 8 ? 6.648 -35.75 2.906 1 42.84 8 PRO B N 1
ATOM 2342 C CA . PRO B 1 8 ? 5.508 -36.656 2.883 1 42.84 8 PRO B CA 1
ATOM 2343 C C . PRO B 1 8 ? 5.453 -37.562 4.113 1 42.84 8 PRO B C 1
ATOM 2345 O O . PRO B 1 8 ? 4.367 -37.906 4.586 1 42.84 8 PRO B O 1
ATOM 2348 N N . ASP B 1 9 ? 6.59 -37.844 4.582 1 41.06 9 ASP B N 1
ATOM 2349 C CA . ASP B 1 9 ? 6.598 -38.844 5.629 1 41.06 9 ASP B CA 1
ATOM 2350 C C . ASP B 1 9 ? 5.926 -38.344 6.898 1 41.06 9 ASP B C 1
ATOM 2352 O O . ASP B 1 9 ? 5.234 -39.094 7.59 1 41.06 9 ASP B O 1
ATOM 2356 N N . ILE B 1 10 ? 6.137 -37.094 7.148 1 42 10 ILE B N 1
ATOM 2357 C CA . ILE B 1 10 ? 5.516 -36.594 8.367 1 42 10 ILE B CA 1
ATOM 2358 C C . ILE B 1 10 ? 4 -36.531 8.195 1 42 10 ILE B C 1
ATOM 2360 O O . ILE B 1 10 ? 3.25 -36.875 9.109 1 42 10 ILE B O 1
ATOM 2364 N N . ALA B 1 11 ? 3.545 -36.219 7.023 1 44.81 11 ALA B N 1
ATOM 2365 C CA . ALA B 1 11 ? 2.111 -36.219 6.742 1 44.81 11 ALA B CA 1
ATOM 2366 C C . ALA B 1 11 ? 1.541 -37.656 6.801 1 44.81 11 ALA B C 1
ATOM 2368 O O . ALA B 1 11 ? 0.433 -37.844 7.301 1 44.81 11 ALA B O 1
ATOM 2369 N N . LEU B 1 12 ? 2.338 -38.562 6.387 1 45.28 12 LEU B N 1
ATOM 2370 C CA . LEU B 1 12 ? 1.839 -39.938 6.398 1 45.28 12 LEU B CA 1
ATOM 2371 C C . LEU B 1 12 ? 1.724 -40.469 7.824 1 45.28 12 LEU B C 1
ATOM 2373 O O . LEU B 1 12 ? 0.798 -41.219 8.141 1 45.28 12 LEU B O 1
ATOM 2377 N N . THR B 1 13 ? 2.613 -40.188 8.609 1 44.59 13 THR B N 1
ATOM 2378 C CA . THR B 1 13 ? 2.479 -40.625 9.992 1 44.59 13 THR B CA 1
ATOM 2379 C C . THR B 1 13 ? 1.249 -40 10.641 1 44.59 13 THR B C 1
ATOM 2381 O O . THR B 1 13 ? 0.559 -40.656 11.438 1 44.59 13 THR B O 1
ATOM 2384 N N . LEU B 1 14 ? 0.988 -38.781 10.281 1 44.94 14 LEU B N 1
ATOM 2385 C CA . LEU B 1 14 ? -0.219 -38.156 10.812 1 44.94 14 LEU B CA 1
ATOM 2386 C C . LEU B 1 14 ? -1.469 -38.812 10.242 1 44.94 14 LEU B C 1
ATOM 2388 O O . LEU B 1 14 ? -2.52 -38.844 10.883 1 44.94 14 LEU B O 1
ATOM 2392 N N . LEU B 1 15 ? -1.295 -39.406 9.07 1 47 15 LEU B N 1
ATOM 2393 C CA . LEU B 1 15 ? -2.412 -40.125 8.484 1 47 15 LEU B CA 1
ATOM 2394 C C . LEU B 1 15 ? -2.74 -41.375 9.305 1 47 15 LEU B C 1
ATOM 2396 O O . LEU B 1 15 ? -3.896 -41.812 9.359 1 47 15 LEU B O 1
ATOM 2400 N N . ASP B 1 16 ? -1.847 -42 9.789 1 44.72 16 ASP B N 1
ATOM 2401 C CA . ASP B 1 16 ? -2.188 -43.25 10.477 1 44.72 16 ASP B CA 1
ATOM 2402 C C . ASP B 1 16 ? -3.002 -42.969 11.734 1 44.72 16 ASP B C 1
ATOM 2404 O O . ASP B 1 16 ? -3.666 -43.875 12.258 1 44.72 16 ASP B O 1
ATOM 2408 N N . LYS B 1 17 ? -2.682 -41.906 12.406 1 42.59 17 LYS B N 1
ATOM 2409 C CA . LYS B 1 17 ? -3.463 -41.844 13.633 1 42.59 17 LYS B CA 1
ATOM 2410 C C . LYS B 1 17 ? -4.855 -41.281 13.367 1 42.59 17 LYS B C 1
ATOM 2412 O O . LYS B 1 17 ? -4.988 -40.219 12.75 1 42.59 17 LYS B O 1
ATOM 2417 N N . GLY B 1 18 ? -5.992 -41.844 12.891 1 41.97 18 GLY B N 1
ATOM 2418 C CA . GLY B 1 18 ? -7.422 -41.875 12.633 1 41.97 18 GLY B CA 1
ATOM 2419 C C . GLY B 1 18 ? -8.008 -40.531 12.312 1 41.97 18 GLY B C 1
ATOM 2420 O O . GLY B 1 18 ? -9.203 -40.406 12.062 1 41.97 18 GLY B O 1
ATOM 2421 N N . LYS B 1 19 ? -7.613 -39.375 12.859 1 49.03 19 LYS B N 1
ATOM 2422 C CA . LYS B 1 19 ? -8.57 -38.281 12.68 1 49.03 19 LYS B CA 1
ATOM 2423 C C . LYS B 1 19 ? -8.406 -37.656 11.305 1 49.03 19 LYS B C 1
ATOM 2425 O O . LYS B 1 19 ? -7.512 -36.844 11.102 1 49.03 19 LYS B O 1
ATOM 2430 N N . ALA B 1 20 ? -8.938 -38.156 10.242 1 48.28 20 ALA B N 1
ATOM 2431 C CA . ALA B 1 20 ? -9.039 -37.781 8.844 1 48.28 20 ALA B CA 1
ATOM 2432 C C . ALA B 1 20 ? -9.25 -36.281 8.711 1 48.28 20 ALA B C 1
ATOM 2434 O O . ALA B 1 20 ? -8.703 -35.625 7.812 1 48.28 20 ALA B O 1
ATOM 2435 N N . SER B 1 21 ? -10.203 -35.844 9.492 1 49.03 21 SER B N 1
ATOM 2436 C CA . SER B 1 21 ? -10.586 -34.438 9.422 1 49.03 21 SER B CA 1
ATOM 2437 C C . SER B 1 21 ? -9.406 -33.531 9.766 1 49.03 21 SER B C 1
ATOM 2439 O O . SER B 1 21 ? -9.242 -32.469 9.164 1 49.03 21 SER B O 1
ATOM 2441 N N . LEU B 1 22 ? -8.805 -33.75 10.945 1 51.38 22 LEU B N 1
ATOM 2442 C CA . LEU B 1 22 ? -7.68 -32.938 11.406 1 51.38 22 LEU B CA 1
ATOM 2443 C C . LEU B 1 22 ? -6.668 -32.719 10.281 1 51.38 22 LEU B C 1
ATOM 2445 O O . LEU B 1 22 ? -6.074 -31.656 10.164 1 51.38 22 LEU B O 1
ATOM 2449 N N . ARG B 1 23 ? -6.707 -33.594 9.195 1 61.44 23 ARG B N 1
ATOM 2450 C CA . ARG B 1 23 ? -5.508 -33.812 8.391 1 61.44 23 ARG B CA 1
ATOM 2451 C C . ARG B 1 23 ? -5.523 -32.938 7.133 1 61.44 23 ARG B C 1
ATOM 2453 O O . ARG B 1 23 ? -4.512 -32.344 6.785 1 61.44 23 ARG B O 1
ATOM 2460 N N . CYS B 1 24 ? -6.711 -32.781 6.582 1 68.38 24 CYS B N 1
ATOM 2461 C CA . CYS B 1 24 ? -6.641 -32 5.344 1 68.38 24 CYS B CA 1
ATOM 2462 C C . CYS B 1 24 ? -6.387 -30.531 5.633 1 68.38 24 CYS B C 1
ATOM 2464 O O . CYS B 1 24 ? -5.641 -29.875 4.91 1 68.38 24 CYS B O 1
ATOM 2466 N N . THR B 1 25 ? -6.879 -30.172 6.777 1 75.5 25 THR B N 1
ATOM 2467 C CA . THR B 1 25 ? -6.672 -28.781 7.18 1 75.5 25 THR B CA 1
ATOM 2468 C C . THR B 1 25 ? -5.211 -28.531 7.543 1 75.5 25 THR B C 1
ATOM 2470 O O . THR B 1 25 ? -4.645 -27.5 7.176 1 75.5 25 THR B O 1
ATOM 2473 N N . ASP B 1 26 ? -4.672 -29.438 8.133 1 73.38 26 ASP B N 1
ATOM 2474 C CA . ASP B 1 26 ? -3.266 -29.312 8.492 1 73.38 26 ASP B CA 1
ATOM 2475 C C . ASP B 1 26 ? -2.375 -29.344 7.25 1 73.38 26 ASP B C 1
ATOM 2477 O O . ASP B 1 26 ? -1.418 -28.578 7.145 1 73.38 26 ASP B O 1
ATOM 2481 N N . ALA B 1 27 ? -2.709 -30.188 6.434 1 72.38 27 ALA B N 1
ATOM 2482 C CA . ALA B 1 27 ? -1.964 -30.266 5.18 1 72.38 27 ALA B CA 1
ATOM 2483 C C . ALA B 1 27 ? -2.064 -28.953 4.398 1 72.38 27 ALA B C 1
ATOM 2485 O O . ALA B 1 27 ? -1.079 -28.5 3.814 1 72.38 27 ALA B O 1
ATOM 2486 N N . ALA B 1 28 ? -3.193 -28.453 4.465 1 75.12 28 ALA B N 1
ATOM 2487 C CA . ALA B 1 28 ? -3.432 -27.188 3.771 1 75.12 28 ALA B CA 1
ATOM 2488 C C . ALA B 1 28 ? -2.648 -26.047 4.426 1 75.12 28 ALA B C 1
ATOM 2490 O O . ALA B 1 28 ? -2.109 -25.172 3.734 1 75.12 28 ALA B O 1
ATOM 2491 N N . LYS B 1 29 ? -2.562 -26.141 5.668 1 74.81 29 LYS B N 1
ATOM 2492 C CA . LYS B 1 29 ? -1.834 -25.125 6.422 1 74.81 29 LYS B CA 1
ATOM 2493 C C . LYS B 1 29 ? -0.345 -25.156 6.086 1 74.81 29 LYS B C 1
ATOM 2495 O O . LYS B 1 29 ? 0.278 -24.094 5.926 1 74.81 29 LYS B O 1
ATOM 2500 N N . TYR B 1 30 ? 0.145 -26.25 5.922 1 71.81 30 TYR B N 1
ATOM 2501 C CA . TYR B 1 30 ? 1.588 -26.391 5.762 1 71.81 30 TYR B CA 1
ATOM 2502 C C . TYR B 1 30 ? 1.972 -26.406 4.285 1 71.81 30 TYR B C 1
ATOM 2504 O O . TYR B 1 30 ? 3.158 -26.422 3.945 1 71.81 30 TYR B O 1
ATOM 2512 N N . GLY B 1 31 ? 1.068 -26.484 3.496 1 70.38 31 GLY B N 1
ATOM 2513 C CA . GLY B 1 31 ? 1.33 -26.359 2.07 1 70.38 31 GLY B CA 1
ATOM 2514 C C . GLY B 1 31 ? 1.821 -27.641 1.436 1 70.38 31 GLY B C 1
ATOM 2515 O O . GLY B 1 31 ? 2.543 -27.609 0.436 1 70.38 31 GLY B O 1
ATOM 2516 N N . ASP B 1 32 ? 1.57 -28.625 2.049 1 70.94 32 ASP B N 1
ATOM 2517 C CA . ASP B 1 32 ? 2.002 -29.906 1.506 1 70.94 32 ASP B CA 1
ATOM 2518 C C . ASP B 1 32 ? 0.961 -30.484 0.542 1 70.94 32 ASP B C 1
ATOM 2520 O O . ASP B 1 32 ? 0.085 -31.25 0.948 1 70.94 32 ASP B O 1
ATOM 2524 N N . THR B 1 33 ? 1.207 -30.156 -0.681 1 74.62 33 THR B N 1
ATOM 2525 C CA . THR B 1 33 ? 0.24 -30.516 -1.712 1 74.62 33 THR B CA 1
ATOM 2526 C C . THR B 1 33 ? 0.149 -32.031 -1.862 1 74.62 33 THR B C 1
ATOM 2528 O O . THR B 1 33 ? -0.938 -32.562 -2.074 1 74.62 33 THR B O 1
ATOM 2531 N N . GLY B 1 34 ? 1.286 -32.594 -1.797 1 71.25 34 GLY B N 1
ATOM 2532 C CA . GLY B 1 34 ? 1.306 -34.062 -1.931 1 71.25 34 GLY B CA 1
ATOM 2533 C C . GLY B 1 34 ? 0.487 -34.75 -0.868 1 71.25 34 GLY B C 1
ATOM 2534 O O . GLY B 1 34 ? -0.298 -35.656 -1.179 1 71.25 34 GLY B O 1
ATOM 2535 N N . VAL B 1 35 ? 0.62 -34.281 0.301 1 73.5 35 VAL B N 1
ATOM 2536 C CA . VAL B 1 35 ? -0.116 -34.875 1.417 1 73.5 35 VAL B CA 1
ATOM 2537 C C . VAL B 1 35 ? -1.608 -34.594 1.257 1 73.5 35 VAL B C 1
ATOM 2539 O O . VAL B 1 35 ? -2.441 -35.469 1.477 1 73.5 35 VAL B O 1
ATOM 2542 N N . ALA B 1 36 ? -1.895 -33.438 0.887 1 76.75 36 ALA B N 1
ATOM 2543 C CA . ALA B 1 36 ? -3.297 -33.094 0.686 1 76.75 36 ALA B CA 1
ATOM 2544 C C . ALA B 1 36 ? -3.941 -33.969 -0.373 1 76.75 36 ALA B C 1
ATOM 2546 O O . ALA B 1 36 ? -5.039 -34.5 -0.168 1 76.75 36 ALA B O 1
ATOM 2547 N N . ARG B 1 37 ? -3.219 -34.188 -1.409 1 77.88 37 ARG B N 1
ATOM 2548 C CA . ARG B 1 37 ? -3.73 -35.031 -2.496 1 77.88 37 ARG B CA 1
ATOM 2549 C C . ARG B 1 37 ? -3.955 -36.469 -2.033 1 77.88 37 ARG B C 1
ATOM 2551 O O . ARG B 1 37 ? -4.961 -37.094 -2.381 1 77.88 37 ARG B O 1
ATOM 2558 N N . LEU B 1 38 ? -3.023 -36.875 -1.354 1 71.94 38 LEU B N 1
ATOM 2559 C CA . LEU B 1 38 ? -3.123 -38.25 -0.847 1 71.94 38 LEU B CA 1
ATOM 2560 C C . LEU B 1 38 ? -4.328 -38.406 0.074 1 71.94 38 LEU B C 1
ATOM 2562 O O . LEU B 1 38 ? -5.074 -39.375 -0.027 1 71.94 38 LEU B O 1
ATOM 2566 N N . LEU B 1 39 ? -4.469 -37.5 0.908 1 75.56 39 LEU B N 1
ATOM 2567 C CA . LEU B 1 39 ? -5.582 -37.531 1.85 1 75.56 39 LEU B CA 1
ATOM 2568 C C . LEU B 1 39 ? -6.914 -37.469 1.114 1 75.56 39 LEU B C 1
ATOM 2570 O O . LEU B 1 39 ? -7.84 -38.219 1.435 1 75.56 39 LEU B O 1
ATOM 2574 N N . LEU B 1 40 ? -7 -36.719 0.176 1 78.31 40 LEU B N 1
ATOM 2575 C CA . LEU B 1 40 ? -8.219 -36.594 -0.61 1 78.31 40 LEU B CA 1
ATOM 2576 C C . LEU B 1 40 ? -8.5 -37.844 -1.418 1 78.31 40 LEU B C 1
ATOM 2578 O O . LEU B 1 40 ? -9.648 -38.281 -1.534 1 78.31 40 LEU B O 1
ATOM 2582 N N . ALA B 1 41 ? -7.461 -38.375 -1.926 1 77.44 41 ALA B N 1
ATOM 2583 C CA . ALA B 1 41 ? -7.598 -39.594 -2.691 1 77.44 41 ALA B CA 1
ATOM 2584 C C . ALA B 1 41 ? -8.086 -40.75 -1.805 1 77.44 41 ALA B C 1
ATOM 2586 O O . ALA B 1 41 ? -8.766 -41.656 -2.279 1 77.44 41 ALA B O 1
ATOM 2587 N N . ARG B 1 42 ? -7.828 -40.625 -0.602 1 77.25 42 ARG B N 1
ATOM 2588 C CA . ARG B 1 42 ? -8.219 -41.625 0.357 1 77.25 42 ARG B CA 1
ATOM 2589 C C . ARG B 1 42 ? -9.594 -41.344 0.951 1 77.25 42 ARG B C 1
ATOM 2591 O O . ARG B 1 42 ? -10.023 -42 1.896 1 77.25 42 ARG B O 1
ATOM 2598 N N . GLY B 1 43 ? -10.195 -40.312 0.487 1 76.56 43 GLY B N 1
ATOM 2599 C CA . GLY B 1 43 ? -11.594 -40.094 0.811 1 76.56 43 GLY B CA 1
ATOM 2600 C C . GLY B 1 43 ? -11.797 -38.969 1.809 1 76.56 43 GLY B C 1
ATOM 2601 O O . GLY B 1 43 ? -12.914 -38.75 2.295 1 76.56 43 GLY B O 1
ATOM 2602 N N . ALA B 1 44 ? -10.773 -38.375 2.17 1 76.56 44 ALA B N 1
ATOM 2603 C CA . ALA B 1 44 ? -10.969 -37.219 3.041 1 76.56 44 ALA B CA 1
ATOM 2604 C C . ALA B 1 44 ? -11.859 -36.188 2.373 1 76.56 44 ALA B C 1
ATOM 2606 O O . ALA B 1 44 ? -11.75 -35.938 1.17 1 76.56 44 ALA B O 1
ATOM 2607 N N . SER B 1 45 ? -12.828 -35.688 3.197 1 80 45 SER B N 1
ATOM 2608 C CA . SER B 1 45 ? -13.703 -34.656 2.652 1 80 45 SER B CA 1
ATOM 2609 C C . SER B 1 45 ? -12.945 -33.344 2.441 1 80 45 SER B C 1
ATOM 2611 O O . SER B 1 45 ? -12.273 -32.844 3.352 1 80 45 SER B O 1
ATOM 2613 N N . PRO B 1 46 ? -13.062 -32.781 1.293 1 83.5 46 PRO B N 1
ATOM 2614 C CA . PRO B 1 46 ? -12.398 -31.5 1.052 1 83.5 46 PRO B CA 1
ATOM 2615 C C . PRO B 1 46 ? -13.055 -30.344 1.802 1 83.5 46 PRO B C 1
ATOM 2617 O O . PRO B 1 46 ? -12.469 -29.281 1.932 1 83.5 46 PRO B O 1
ATOM 2620 N N . ASP B 1 47 ? -14.234 -30.562 2.32 1 84.81 47 ASP B N 1
ATOM 2621 C CA . ASP B 1 47 ? -14.977 -29.5 2.984 1 84.81 47 ASP B CA 1
ATOM 2622 C C . ASP B 1 47 ? -15.102 -29.766 4.48 1 84.81 47 ASP B C 1
ATOM 2624 O O . ASP B 1 47 ? -15.992 -29.219 5.145 1 84.81 47 ASP B O 1
ATOM 2628 N N . ALA B 1 48 ? -14.297 -30.625 4.918 1 78.56 48 ALA B N 1
ATOM 2629 C CA . ALA B 1 48 ? -14.398 -30.938 6.34 1 78.56 48 ALA B CA 1
ATOM 2630 C C . ALA B 1 48 ? -14.172 -29.688 7.188 1 78.56 48 ALA B C 1
ATOM 2632 O O . ALA B 1 48 ? -13.125 -29.031 7.086 1 78.56 48 ALA B O 1
ATOM 2633 N N . PRO B 1 49 ? -15.227 -29.312 7.969 1 74 49 PRO B N 1
ATOM 2634 C CA . PRO B 1 49 ? -15.039 -28.094 8.742 1 74 49 PRO B CA 1
ATOM 2635 C C . PRO B 1 49 ? -14.188 -28.297 9.992 1 74 49 PRO B C 1
ATOM 2637 O O . PRO B 1 49 ? -14.281 -29.344 10.641 1 74 49 PRO B O 1
ATOM 2640 N N . GLY B 1 50 ? -13.266 -27.469 10.062 1 72.94 50 GLY B N 1
ATOM 2641 C CA . GLY B 1 50 ? -12.531 -27.422 11.32 1 72.94 50 GLY B CA 1
ATOM 2642 C C . GLY B 1 50 ? -13.172 -26.516 12.352 1 72.94 50 GLY B C 1
ATOM 2643 O O . GLY B 1 50 ? -14.391 -26.328 12.352 1 72.94 50 GLY B O 1
ATOM 2644 N N . ARG B 1 51 ? -12.367 -26.203 13.305 1 77.06 51 ARG B N 1
ATOM 2645 C CA . ARG B 1 51 ? -12.812 -25.234 14.305 1 77.06 51 ARG B CA 1
ATOM 2646 C C . ARG B 1 51 ? -13.227 -23.922 13.641 1 77.06 51 ARG B C 1
ATOM 2648 O O . ARG B 1 51 ? -12.594 -23.484 12.68 1 77.06 51 ARG B O 1
ATOM 2655 N N . SER B 1 52 ? -14.359 -23.297 14.086 1 82.94 52 SER B N 1
ATOM 2656 C CA . SER B 1 52 ? -14.867 -22.016 13.609 1 82.94 52 SER B CA 1
ATOM 2657 C C . SER B 1 52 ? -15.289 -22.094 12.148 1 82.94 52 SER B C 1
ATOM 2659 O O . SER B 1 52 ? -15.156 -21.125 11.406 1 82.94 52 SER B O 1
ATOM 2661 N N . HIS B 1 53 ? -15.5 -23.344 11.641 1 87 53 HIS B N 1
ATOM 2662 C CA . HIS B 1 53 ? -16.031 -23.609 10.312 1 87 53 HIS B CA 1
ATOM 2663 C C . HIS B 1 53 ? -14.977 -23.359 9.234 1 87 53 HIS B C 1
ATOM 2665 O O . HIS B 1 53 ? -15.305 -23.047 8.094 1 87 53 HIS B O 1
ATOM 2671 N N . ILE B 1 54 ? -13.742 -23.422 9.672 1 88.81 54 ILE B N 1
ATOM 2672 C CA . ILE B 1 54 ? -12.641 -23.25 8.734 1 88.81 54 ILE B CA 1
ATOM 2673 C C . ILE B 1 54 ? -12.406 -24.547 7.965 1 88.81 54 ILE B C 1
ATOM 2675 O O . ILE B 1 54 ? -12.109 -25.578 8.562 1 88.81 54 ILE B O 1
ATOM 2679 N N . THR B 1 55 ? -12.531 -24.453 6.691 1 89.94 55 THR B N 1
ATOM 2680 C CA . THR B 1 55 ? -12.32 -25.609 5.82 1 89.94 55 THR B CA 1
ATOM 2681 C C . THR B 1 55 ? -10.875 -25.656 5.336 1 89.94 55 THR B C 1
ATOM 2683 O O . THR B 1 55 ? -10.133 -24.688 5.477 1 89.94 55 THR B O 1
ATOM 2686 N N . PRO B 1 56 ? -10.5 -26.797 4.824 1 87.12 56 PRO B N 1
ATOM 2687 C CA . PRO B 1 56 ? -9.164 -26.875 4.223 1 87.12 56 PRO B CA 1
ATOM 2688 C C . PRO B 1 56 ? -8.93 -25.812 3.156 1 87.12 56 PRO B C 1
ATOM 2690 O O . PRO B 1 56 ? -7.824 -25.281 3.051 1 87.12 56 PRO B O 1
ATOM 2693 N N . LEU B 1 57 ? -9.945 -25.469 2.492 1 92.25 57 LEU B N 1
ATOM 2694 C CA . LEU B 1 57 ? -9.836 -24.438 1.465 1 92.25 57 LEU B CA 1
ATOM 2695 C C . LEU B 1 57 ? -9.539 -23.078 2.088 1 92.25 57 LEU B C 1
ATOM 2697 O O . LEU B 1 57 ? -8.695 -22.344 1.589 1 92.25 57 LEU B O 1
ATOM 2701 N N . HIS B 1 58 ? -10.195 -22.844 3.15 1 92.12 58 HIS B N 1
ATOM 2702 C CA . HIS B 1 58 ? -9.891 -21.625 3.881 1 92.12 58 HIS B CA 1
ATOM 2703 C C . HIS B 1 58 ? -8.422 -21.578 4.301 1 92.12 58 HIS B C 1
ATOM 2705 O O . HIS B 1 58 ? -7.762 -20.547 4.16 1 92.12 58 HIS B O 1
ATOM 2711 N N . MET B 1 59 ? -7.977 -22.625 4.727 1 86.31 59 MET B N 1
ATOM 2712 C CA . MET B 1 59 ? -6.617 -22.703 5.254 1 86.31 59 MET B CA 1
ATOM 2713 C C . MET B 1 59 ? -5.594 -22.578 4.133 1 86.31 59 MET B C 1
ATOM 2715 O O . MET B 1 59 ? -4.617 -21.828 4.258 1 86.31 59 MET B O 1
ATOM 2719 N N . ALA B 1 60 ? -5.805 -23.328 3.141 1 87.94 60 ALA B N 1
ATOM 2720 C CA . ALA B 1 60 ? -4.918 -23.234 1.981 1 87.94 60 ALA B CA 1
ATOM 2721 C C . ALA B 1 60 ? -4.848 -21.812 1.444 1 87.94 60 ALA B C 1
ATOM 2723 O O . ALA B 1 60 ? -3.781 -21.344 1.035 1 87.94 60 ALA B O 1
ATOM 2724 N N . THR B 1 61 ? -5.957 -21.172 1.461 1 91.94 61 THR B N 1
ATOM 2725 C CA . THR B 1 61 ? -6.051 -19.797 0.968 1 91.94 61 THR B CA 1
ATOM 2726 C C . THR B 1 61 ? -5.328 -18.828 1.904 1 91.94 61 THR B C 1
ATOM 2728 O O . THR B 1 61 ? -4.551 -17.984 1.455 1 91.94 61 THR B O 1
ATOM 2731 N N . TYR B 1 62 ? -5.574 -19.031 3.117 1 88.69 62 TYR B N 1
ATOM 2732 C CA . TYR B 1 62 ? -4.957 -18.156 4.102 1 88.69 62 TYR B CA 1
ATOM 2733 C C . TYR B 1 62 ? -3.438 -18.219 4.02 1 88.69 62 TYR B C 1
ATOM 2735 O O . TYR B 1 62 ? -2.762 -17.188 4.051 1 88.69 62 TYR B O 1
ATOM 2743 N N . TYR B 1 63 ? -2.93 -19.359 3.854 1 83.38 63 TYR B N 1
ATOM 2744 C CA . TYR B 1 63 ? -1.48 -19.531 3.855 1 83.38 63 TYR B CA 1
ATOM 2745 C C . TYR B 1 63 ? -0.914 -19.406 2.447 1 83.38 63 TYR B C 1
ATOM 2747 O O . TYR B 1 63 ? 0.297 -19.531 2.246 1 83.38 63 TYR B O 1
ATOM 2755 N N . GLY B 1 64 ? -1.693 -19.234 1.571 1 86.5 64 GLY B N 1
ATOM 2756 C CA . GLY B 1 64 ? -1.242 -18.906 0.229 1 86.5 64 GLY B CA 1
ATOM 2757 C C . GLY B 1 64 ? -0.67 -20.094 -0.517 1 86.5 64 GLY B C 1
ATOM 2758 O O . GLY B 1 64 ? 0.414 -20 -1.098 1 86.5 64 GLY B O 1
ATOM 2759 N N . HIS B 1 65 ? -1.339 -21.188 -0.539 1 86.81 65 HIS B N 1
ATOM 2760 C CA . HIS B 1 65 ? -0.94 -22.375 -1.272 1 86.81 65 HIS B CA 1
ATOM 2761 C C . HIS B 1 65 ? -1.873 -22.641 -2.449 1 86.81 65 HIS B C 1
ATOM 2763 O O . HIS B 1 65 ? -2.846 -23.391 -2.324 1 86.81 65 HIS B O 1
ATOM 2769 N N . PRO B 1 66 ? -1.539 -22.109 -3.582 1 88.12 66 PRO B N 1
ATOM 2770 C CA . PRO B 1 66 ? -2.469 -22.156 -4.715 1 88.12 66 PRO B CA 1
ATOM 2771 C C . PRO B 1 66 ? -2.693 -23.578 -5.227 1 88.12 66 PRO B C 1
ATOM 2773 O O . PRO B 1 66 ? -3.812 -23.938 -5.602 1 88.12 66 PRO B O 1
ATOM 2776 N N . ASP B 1 67 ? -1.713 -24.406 -5.227 1 87 67 ASP B N 1
ATOM 2777 C CA . ASP B 1 67 ? -1.846 -25.75 -5.762 1 87 67 ASP B CA 1
ATOM 2778 C C . ASP B 1 67 ? -2.76 -26.609 -4.883 1 87 67 ASP B C 1
ATOM 2780 O O . ASP B 1 67 ? -3.561 -27.391 -5.391 1 87 67 ASP B O 1
ATOM 2784 N N . ILE B 1 68 ? -2.621 -26.406 -3.621 1 86.5 68 ILE B N 1
ATOM 2785 C CA . ILE B 1 68 ? -3.506 -27.125 -2.717 1 86.5 68 ILE B CA 1
ATOM 2786 C C . ILE B 1 68 ? -4.938 -26.625 -2.883 1 86.5 68 ILE B C 1
ATOM 2788 O O . ILE B 1 68 ? -5.879 -27.422 -2.928 1 86.5 68 ILE B O 1
ATOM 2792 N N . ALA B 1 69 ? -5.09 -25.359 -2.924 1 91.75 69 ALA B N 1
ATOM 2793 C CA . ALA B 1 69 ? -6.422 -24.797 -3.123 1 91.75 69 ALA B CA 1
ATOM 2794 C C . ALA B 1 69 ? -7.066 -25.344 -4.395 1 91.75 69 ALA B C 1
ATOM 2796 O O . ALA B 1 69 ? -8.234 -25.734 -4.387 1 91.75 69 ALA B O 1
ATOM 2797 N N . LEU B 1 70 ? -6.297 -25.359 -5.371 1 90.19 70 LEU B N 1
ATOM 2798 C CA . LEU B 1 70 ? -6.801 -25.859 -6.645 1 90.19 70 LEU B CA 1
ATOM 2799 C C . LEU B 1 70 ? -7.156 -27.328 -6.551 1 90.19 70 LEU B C 1
ATOM 2801 O O . LEU B 1 70 ? -8.18 -27.766 -7.078 1 90.19 70 LEU B O 1
ATOM 2805 N N . THR B 1 71 ? -6.27 -28.062 -5.965 1 86.25 71 THR B N 1
ATOM 2806 C CA . THR B 1 71 ? -6.527 -29.484 -5.777 1 86.25 71 THR B CA 1
ATOM 2807 C C . THR B 1 71 ? -7.832 -29.703 -5.016 1 86.25 71 THR B C 1
ATOM 2809 O O . THR B 1 71 ? -8.641 -30.562 -5.395 1 86.25 71 THR B O 1
ATOM 2812 N N . LEU B 1 72 ? -7.977 -28.984 -4.004 1 89.81 72 LEU B N 1
ATOM 2813 C CA . LEU B 1 72 ? -9.195 -29.078 -3.209 1 89.81 72 LEU B CA 1
ATOM 2814 C C . LEU B 1 72 ? -10.422 -28.734 -4.047 1 89.81 72 LEU B C 1
ATOM 2816 O O . LEU B 1 72 ? -11.43 -29.438 -4.016 1 89.81 72 LEU B O 1
ATOM 2820 N N . LEU B 1 73 ? -10.359 -27.703 -4.797 1 93.38 73 LEU B N 1
ATOM 2821 C CA . LEU B 1 73 ? -11.461 -27.281 -5.648 1 93.38 73 LEU B CA 1
ATOM 2822 C C . LEU B 1 73 ? -11.781 -28.328 -6.699 1 93.38 73 LEU B C 1
ATOM 2824 O O . LEU B 1 73 ? -12.953 -28.641 -6.934 1 93.38 73 LEU B O 1
ATOM 2828 N N . ASP B 1 74 ? -10.766 -28.891 -7.27 1 90.5 74 ASP B N 1
ATOM 2829 C CA . ASP B 1 74 ? -10.945 -29.922 -8.297 1 90.5 74 ASP B CA 1
ATOM 2830 C C . ASP B 1 74 ? -11.586 -31.172 -7.719 1 90.5 74 ASP B C 1
ATOM 2832 O O . ASP B 1 74 ? -12.281 -31.906 -8.422 1 90.5 74 ASP B O 1
ATOM 2836 N N . LYS B 1 75 ? -11.305 -31.359 -6.5 1 89.12 75 LYS B N 1
ATOM 2837 C CA . LYS B 1 75 ? -11.844 -32.531 -5.844 1 89.12 75 LYS B CA 1
ATOM 2838 C C . LYS B 1 75 ? -13.211 -32.25 -5.227 1 89.12 75 LYS B C 1
ATOM 2840 O O . LYS B 1 75 ? -13.75 -33.062 -4.484 1 89.12 75 LYS B O 1
ATOM 2845 N N . GLY B 1 76 ? -13.688 -31.047 -5.445 1 91.06 76 GLY B N 1
ATOM 2846 C CA . GLY B 1 76 ? -15.086 -30.766 -5.133 1 91.06 76 GLY B CA 1
ATOM 2847 C C . GLY B 1 76 ? -15.266 -29.891 -3.904 1 91.06 76 GLY B C 1
ATOM 2848 O O . GLY B 1 76 ? -16.375 -29.766 -3.387 1 91.06 76 GLY B O 1
ATOM 2849 N N . ALA B 1 77 ? -14.227 -29.359 -3.404 1 92.5 77 ALA B N 1
ATOM 2850 C CA . ALA B 1 77 ? -14.398 -28.422 -2.305 1 92.5 77 ALA B CA 1
ATOM 2851 C C . ALA B 1 77 ? -15.289 -27.25 -2.719 1 92.5 77 ALA B C 1
ATOM 2853 O O . ALA B 1 77 ? -15.18 -26.75 -3.842 1 92.5 77 ALA B O 1
ATOM 2854 N N . SER B 1 78 ? -16.125 -26.797 -1.827 1 94 78 SER B N 1
ATOM 2855 C CA . SER B 1 78 ? -17.047 -25.719 -2.133 1 94 78 SER B CA 1
ATOM 2856 C C . SER B 1 78 ? -16.391 -24.359 -1.969 1 94 78 SER B C 1
ATOM 2858 O O . SER B 1 78 ? -15.906 -24.016 -0.883 1 94 78 SER B O 1
ATOM 2860 N N . PRO B 1 79 ? -16.406 -23.578 -2.996 1 96 79 PRO B N 1
ATOM 2861 C CA . PRO B 1 79 ? -15.898 -22.219 -2.855 1 96 79 PRO B CA 1
ATOM 2862 C C . PRO B 1 79 ? -16.859 -21.297 -2.123 1 96 79 PRO B C 1
ATOM 2864 O O . PRO B 1 79 ? -16.562 -20.125 -1.896 1 96 79 PRO B O 1
ATOM 2867 N N . HIS B 1 80 ? -18.016 -21.828 -1.638 1 95.81 80 HIS B N 1
ATOM 2868 C CA . HIS B 1 80 ? -19.078 -21.031 -1.037 1 95.81 80 HIS B CA 1
ATOM 2869 C C . HIS B 1 80 ? -19.094 -21.188 0.48 1 95.81 80 HIS B C 1
ATOM 2871 O O . HIS B 1 80 ? -19.859 -20.516 1.169 1 95.81 80 HIS B O 1
ATOM 2877 N N . SER B 1 81 ? -18.25 -22.047 0.94 1 94 81 SER B N 1
ATOM 2878 C CA . SER B 1 81 ? -18.203 -22.25 2.385 1 94 81 SER B CA 1
ATOM 2879 C C . SER B 1 81 ? -17.766 -20.984 3.105 1 94 81 SER B C 1
ATOM 2881 O O . SER B 1 81 ? -16.859 -20.281 2.643 1 94 81 SER B O 1
ATOM 2883 N N . LEU B 1 82 ? -18.406 -20.766 4.297 1 94.56 82 LEU B N 1
ATOM 2884 C CA . LEU B 1 82 ? -18.094 -19.562 5.074 1 94.56 82 LEU B CA 1
ATOM 2885 C C . LEU B 1 82 ? -17.547 -19.938 6.445 1 94.56 82 LEU B C 1
ATOM 2887 O O . LEU B 1 82 ? -18.016 -20.891 7.074 1 94.56 82 LEU B O 1
ATOM 2891 N N . ALA B 1 83 ? -16.547 -19.234 6.844 1 92.62 83 ALA B N 1
ATOM 2892 C CA . ALA B 1 83 ? -16.047 -19.344 8.219 1 92.62 83 ALA B CA 1
ATOM 2893 C C . ALA B 1 83 ? -17.016 -18.703 9.203 1 92.62 83 ALA B C 1
ATOM 2895 O O . ALA B 1 83 ? -18.078 -18.203 8.812 1 92.62 83 ALA B O 1
ATOM 2896 N N . LYS B 1 84 ? -16.641 -18.766 10.43 1 92.44 84 LYS B N 1
ATOM 2897 C CA . LYS B 1 84 ? -17.516 -18.266 11.492 1 92.44 84 LYS B CA 1
ATOM 2898 C C . LYS B 1 84 ? -17.781 -16.781 11.32 1 92.44 84 LYS B C 1
ATOM 2900 O O . LYS B 1 84 ? -18.875 -16.297 11.625 1 92.44 84 LYS B O 1
ATOM 2905 N N . ASN B 1 85 ? -16.922 -16.062 10.797 1 92.81 85 ASN B N 1
ATOM 2906 C CA . ASN B 1 85 ? -17.062 -14.617 10.625 1 92.81 85 ASN B CA 1
ATOM 2907 C C . ASN B 1 85 ? -17.672 -14.273 9.266 1 92.81 85 ASN B C 1
ATOM 2909 O O . ASN B 1 85 ? -17.781 -13.094 8.906 1 92.81 85 ASN B O 1
ATOM 2913 N N . GLY B 1 86 ? -17.938 -15.266 8.555 1 95.5 86 GLY B N 1
ATOM 2914 C CA . GLY B 1 86 ? -18.609 -15.055 7.285 1 95.5 86 GLY B CA 1
ATOM 2915 C C . GLY B 1 86 ? -17.641 -14.93 6.117 1 95.5 86 GLY B C 1
ATOM 2916 O O . GLY B 1 86 ? -18.062 -14.68 4.988 1 95.5 86 GLY B O 1
ATOM 2917 N N . HIS B 1 87 ? -16.422 -15.156 6.398 1 96.12 87 HIS B N 1
ATOM 2918 C CA . HIS B 1 87 ? -15.453 -15.047 5.316 1 96.12 87 HIS B CA 1
ATOM 2919 C C . HIS B 1 87 ? -15.445 -16.312 4.457 1 96.12 87 HIS B C 1
ATOM 2921 O O . HIS B 1 87 ? -15.352 -17.422 4.98 1 96.12 87 HIS B O 1
ATOM 2927 N N . SER B 1 88 ? -15.602 -16.109 3.244 1 96.81 88 SER B N 1
ATOM 2928 C CA . SER B 1 88 ? -15.32 -17.156 2.275 1 96.81 88 SER B CA 1
ATOM 2929 C C . SER B 1 88 ? -13.828 -17.234 1.954 1 96.81 88 SER B C 1
ATOM 2931 O O . SER B 1 88 ? -13.055 -16.375 2.359 1 96.81 88 SER B O 1
ATOM 2933 N N . ALA B 1 89 ? -13.461 -18.266 1.265 1 96.19 89 ALA B N 1
ATOM 2934 C CA . ALA B 1 89 ? -12.07 -18.359 0.814 1 96.19 89 ALA B CA 1
ATOM 2935 C C . ALA B 1 89 ? -11.703 -17.188 -0.082 1 96.19 89 ALA B C 1
ATOM 2937 O O . ALA B 1 89 ? -10.562 -16.719 -0.072 1 96.19 89 ALA B O 1
ATOM 2938 N N . LEU B 1 90 ? -12.656 -16.641 -0.774 1 97.81 90 LEU B N 1
ATOM 2939 C CA . LEU B 1 90 ? -12.406 -15.5 -1.654 1 97.81 90 LEU B CA 1
ATOM 2940 C C . LEU B 1 90 ? -12.133 -14.234 -0.846 1 97.81 90 LEU B C 1
ATOM 2942 O O . LEU B 1 90 ? -11.242 -13.453 -1.195 1 97.81 90 LEU B O 1
ATOM 2946 N N . HIS B 1 91 ? -12.867 -14.062 0.187 1 98.06 91 HIS B N 1
ATOM 2947 C CA . HIS B 1 91 ? -12.539 -12.977 1.101 1 98.06 91 HIS B CA 1
ATOM 2948 C C . HIS B 1 91 ? -11.086 -13.055 1.549 1 98.06 91 HIS B C 1
ATOM 2950 O O . HIS B 1 91 ? -10.367 -12.055 1.51 1 98.06 91 HIS B O 1
ATOM 2956 N N . ILE B 1 92 ? -10.742 -14.203 1.873 1 96.06 92 ILE B N 1
ATOM 2957 C CA . ILE B 1 92 ? -9.422 -14.445 2.441 1 96.06 92 ILE B CA 1
ATOM 2958 C C . ILE B 1 92 ? -8.352 -14.219 1.376 1 96.06 92 ILE B C 1
ATOM 2960 O O . ILE B 1 92 ? -7.348 -13.547 1.625 1 96.06 92 ILE B O 1
ATOM 2964 N N . ALA B 1 93 ? -8.555 -14.734 0.254 1 96.44 93 ALA B N 1
ATOM 2965 C CA . ALA B 1 93 ? -7.602 -14.578 -0.845 1 96.44 93 ALA B CA 1
ATOM 2966 C C . ALA B 1 93 ? -7.379 -13.109 -1.18 1 96.44 93 ALA B C 1
ATOM 2968 O O . ALA B 1 93 ? -6.246 -12.688 -1.427 1 96.44 93 ALA B O 1
ATOM 2969 N N . CYS B 1 94 ? -8.375 -12.312 -1.134 1 96.88 94 CYS B N 1
ATOM 2970 C CA . CYS B 1 94 ? -8.32 -10.906 -1.512 1 96.88 94 CYS B CA 1
ATOM 2971 C C . CYS B 1 94 ? -7.734 -10.055 -0.387 1 96.88 94 CYS B C 1
ATOM 2973 O O . CYS B 1 94 ? -7.066 -9.055 -0.642 1 96.88 94 CYS B O 1
ATOM 2975 N N . ARG B 1 95 ? -7.992 -10.508 0.76 1 95.5 95 ARG B N 1
ATOM 2976 C CA . ARG B 1 95 ? -7.418 -9.797 1.899 1 95.5 95 ARG B CA 1
ATOM 2977 C C . ARG B 1 95 ? -5.91 -10.016 1.979 1 95.5 95 ARG B C 1
ATOM 2979 O O . ARG B 1 95 ? -5.164 -9.094 2.314 1 95.5 95 ARG B O 1
ATOM 2986 N N . HIS B 1 96 ? -5.512 -11.219 1.606 1 91.44 96 HIS B N 1
ATOM 2987 C CA . HIS B 1 96 ? -4.117 -11.586 1.822 1 91.44 96 HIS B CA 1
ATOM 2988 C C . HIS B 1 96 ? -3.324 -11.523 0.521 1 91.44 96 HIS B C 1
ATOM 2990 O O . HIS B 1 96 ? -2.18 -11.977 0.466 1 91.44 96 HIS B O 1
ATOM 2996 N N . ASN B 1 97 ? -3.855 -11.023 -0.408 1 91.75 97 ASN B N 1
ATOM 2997 C CA . ASN B 1 97 ? -3.207 -10.797 -1.694 1 91.75 97 ASN B CA 1
ATOM 2998 C C . ASN B 1 97 ? -2.721 -12.102 -2.32 1 91.75 97 ASN B C 1
ATOM 3000 O O . ASN B 1 97 ? -1.545 -12.227 -2.66 1 91.75 97 ASN B O 1
ATOM 3004 N N . HIS B 1 98 ? -3.557 -12.992 -2.523 1 92.81 98 HIS B N 1
ATOM 3005 C CA . HIS B 1 98 ? -3.289 -14.227 -3.254 1 92.81 98 HIS B CA 1
ATOM 3006 C C . HIS B 1 98 ? -4.078 -14.281 -4.559 1 92.81 98 HIS B C 1
ATOM 3008 O O . HIS B 1 98 ? -5.055 -15.023 -4.668 1 92.81 98 HIS B O 1
ATOM 3014 N N . PRO B 1 99 ? -3.6 -13.602 -5.496 1 93.25 99 PRO B N 1
ATOM 3015 C CA . PRO B 1 99 ? -4.371 -13.469 -6.73 1 93.25 99 PRO B CA 1
ATOM 3016 C C . PRO B 1 99 ? -4.562 -14.805 -7.449 1 93.25 99 PRO B C 1
ATOM 3018 O O . PRO B 1 99 ? -5.621 -15.047 -8.039 1 93.25 99 PRO B O 1
ATOM 3021 N N . ASP B 1 100 ? -3.604 -15.703 -7.395 1 93.56 100 ASP B N 1
ATOM 3022 C CA . ASP B 1 100 ? -3.727 -17 -8.047 1 93.56 100 ASP B CA 1
ATOM 3023 C C . ASP B 1 100 ? -4.859 -17.828 -7.426 1 93.56 100 ASP B C 1
ATOM 3025 O O . ASP B 1 100 ? -5.602 -18.5 -8.141 1 93.56 100 ASP B O 1
ATOM 3029 N N . ILE B 1 101 ? -4.945 -17.734 -6.148 1 94.81 101 ILE B N 1
ATOM 3030 C CA . ILE B 1 101 ? -6.012 -18.453 -5.469 1 94.81 101 ILE B CA 1
ATOM 3031 C C . ILE B 1 101 ? -7.355 -17.797 -5.766 1 94.81 101 ILE B C 1
ATOM 3033 O O . ILE B 1 101 ? -8.344 -18.484 -6.047 1 94.81 101 ILE B O 1
ATOM 3037 N N . ALA B 1 102 ? -7.398 -16.469 -5.719 1 96.94 102 ALA B N 1
ATOM 3038 C CA . ALA B 1 102 ? -8.625 -15.75 -6.047 1 96.94 102 ALA B CA 1
ATOM 3039 C C . ALA B 1 102 ? -9.117 -16.109 -7.445 1 96.94 102 ALA B C 1
ATOM 3041 O O . ALA B 1 102 ? -10.312 -16.359 -7.648 1 96.94 102 ALA B O 1
ATOM 3042 N N . PHE B 1 103 ? -8.188 -16.172 -8.305 1 95.31 103 PHE B N 1
ATOM 3043 C CA . PHE B 1 103 ? -8.523 -16.547 -9.672 1 95.31 103 PHE B CA 1
ATOM 3044 C C . PHE B 1 103 ? -9.117 -17.953 -9.727 1 95.31 103 PHE B C 1
ATOM 3046 O O . PHE B 1 103 ? -10.148 -18.172 -10.367 1 95.31 103 PHE B O 1
ATOM 3053 N N . ALA B 1 104 ? -8.477 -18.875 -9.117 1 94.5 104 ALA B N 1
ATOM 3054 C CA . ALA B 1 104 ? -8.953 -20.25 -9.094 1 94.5 104 ALA B CA 1
ATOM 3055 C C . ALA B 1 104 ? -10.359 -20.328 -8.492 1 94.5 104 ALA B C 1
ATOM 3057 O O . ALA B 1 104 ? -11.219 -21.062 -9 1 94.5 104 ALA B O 1
ATOM 3058 N N . LEU B 1 105 ? -10.531 -19.641 -7.457 1 97.12 105 LEU B N 1
ATOM 3059 C CA . LEU B 1 105 ? -11.836 -19.625 -6.793 1 97.12 105 LEU B CA 1
ATOM 3060 C C . LEU B 1 105 ? -12.914 -19.094 -7.727 1 97.12 105 LEU B C 1
ATOM 3062 O O . LEU B 1 105 ? -13.992 -19.688 -7.84 1 97.12 105 LEU B O 1
ATOM 3066 N N . LEU B 1 106 ? -12.625 -18.031 -8.398 1 96.62 106 LEU B N 1
ATOM 3067 C CA . LEU B 1 106 ? -13.578 -17.406 -9.305 1 96.62 106 LEU B CA 1
ATOM 3068 C C . LEU B 1 106 ? -13.867 -18.328 -10.492 1 96.62 106 LEU B C 1
ATOM 3070 O O . LEU B 1 106 ? -15 -18.406 -10.969 1 96.62 106 LEU B O 1
ATOM 3074 N N . GLU B 1 107 ? -12.844 -19.016 -10.945 1 94.69 107 GLU B N 1
ATOM 3075 C CA . GLU B 1 107 ? -13.023 -19.984 -12.023 1 94.69 107 GLU B CA 1
ATOM 3076 C C . GLU B 1 107 ? -13.898 -21.141 -11.586 1 94.69 107 GLU B C 1
ATOM 3078 O O . GLU B 1 107 ? -14.531 -21.797 -12.414 1 94.69 107 GLU B O 1
ATOM 3083 N N . HIS B 1 108 ? -13.93 -21.406 -10.359 1 96.19 108 HIS B N 1
ATOM 3084 C CA . HIS B 1 108 ? -14.766 -22.453 -9.805 1 96.19 108 HIS B CA 1
ATOM 3085 C C . HIS B 1 108 ? -16.062 -21.891 -9.227 1 96.19 108 HIS B C 1
ATOM 3087 O O . HIS B 1 108 ? -16.609 -22.453 -8.273 1 96.19 108 HIS B O 1
ATOM 3093 N N . ASP B 1 109 ? -16.406 -20.719 -9.68 1 95.19 109 ASP B N 1
ATOM 3094 C CA . ASP B 1 109 ? -17.719 -20.109 -9.5 1 95.19 109 ASP B CA 1
ATOM 3095 C C . ASP B 1 109 ? -17.875 -19.562 -8.086 1 95.19 109 ASP B C 1
ATOM 3097 O O . ASP B 1 109 ? -18.984 -19.578 -7.527 1 95.19 109 ASP B O 1
ATOM 3101 N N . ALA B 1 110 ? -16.812 -19.219 -7.457 1 97 110 ALA B N 1
ATOM 3102 C CA . ALA B 1 110 ? -16.953 -18.469 -6.219 1 97 110 ALA B CA 1
ATOM 3103 C C . ALA B 1 110 ? -17.766 -17.188 -6.449 1 97 110 ALA B C 1
ATOM 3105 O O . ALA B 1 110 ? -17.656 -16.562 -7.5 1 97 110 ALA B O 1
ATOM 3106 N N . ASP B 1 111 ? -18.516 -16.797 -5.438 1 96.44 111 ASP B N 1
ATOM 3107 C CA . ASP B 1 111 ? -19.359 -15.609 -5.539 1 96.44 111 ASP B CA 1
ATOM 3108 C C . ASP B 1 111 ? -18.594 -14.352 -5.156 1 96.44 111 ASP B C 1
ATOM 3110 O O . ASP B 1 111 ? -18.25 -14.156 -3.988 1 96.44 111 ASP B O 1
ATOM 3114 N N . PRO B 1 112 ? -18.344 -13.492 -6.113 1 96.94 112 PRO B N 1
ATOM 3115 C CA . PRO B 1 112 ? -17.594 -12.281 -5.805 1 96.94 112 PRO B CA 1
ATOM 3116 C C . PRO B 1 112 ? -18.375 -11.289 -4.953 1 96.94 112 PRO B C 1
ATOM 3118 O O . PRO B 1 112 ? -17.812 -10.328 -4.438 1 96.94 112 PRO B O 1
ATOM 3121 N N . SER B 1 113 ? -19.656 -11.547 -4.742 1 96.25 113 SER B N 1
ATOM 3122 C CA . SER B 1 113 ? -20.531 -10.586 -4.059 1 96.25 113 SER B CA 1
ATOM 3123 C C . SER B 1 113 ? -20.891 -11.078 -2.66 1 96.25 113 SER B C 1
ATOM 3125 O O . SER B 1 113 ? -21.656 -10.422 -1.953 1 96.25 113 SER B O 1
ATOM 3127 N N . VAL B 1 114 ? -20.359 -12.164 -2.297 1 96.5 114 VAL B N 1
ATOM 3128 C CA . VAL B 1 114 ? -20.703 -12.742 -1.002 1 96.5 114 VAL B CA 1
ATOM 3129 C C . VAL B 1 114 ? -20.281 -11.789 0.115 1 96.5 114 VAL B C 1
ATOM 3131 O O . VAL B 1 114 ? -19.219 -11.188 0.062 1 96.5 114 VAL B O 1
ATOM 3134 N N . LYS B 1 115 ? -21.188 -11.625 1.111 1 97.25 115 LYS B N 1
ATOM 3135 C CA . LYS B 1 115 ? -20.922 -10.727 2.225 1 97.25 115 LYS B CA 1
ATOM 3136 C C . LYS B 1 115 ? -20.5 -11.5 3.471 1 97.25 115 LYS B C 1
ATOM 3138 O O . LYS B 1 115 ? -21.062 -12.562 3.762 1 97.25 115 LYS B O 1
ATOM 3143 N N . SER B 1 116 ? -19.578 -10.961 4.156 1 96.81 116 SER B N 1
ATOM 3144 C CA . SER B 1 116 ? -19.25 -11.461 5.488 1 96.81 116 SER B CA 1
ATOM 3145 C C . SER B 1 116 ? -20.266 -10.984 6.52 1 96.81 116 SER B C 1
ATOM 3147 O O . SER B 1 116 ? -21.266 -10.359 6.172 1 96.81 116 SER B O 1
ATOM 3149 N N . LYS B 1 117 ? -20 -11.312 7.73 1 96.25 117 LYS B N 1
ATOM 3150 C CA . LYS B 1 117 ? -20.891 -10.898 8.805 1 96.25 117 LYS B CA 1
ATOM 3151 C C . LYS B 1 117 ? -20.891 -9.383 8.969 1 96.25 117 LYS B C 1
ATOM 3153 O O . LYS B 1 117 ? -21.922 -8.789 9.32 1 96.25 117 LYS B O 1
ATOM 3158 N N . ALA B 1 118 ? -19.844 -8.773 8.641 1 95.81 118 ALA B N 1
ATOM 3159 C CA . ALA B 1 118 ? -19.703 -7.32 8.742 1 95.81 118 ALA B CA 1
ATOM 3160 C C . ALA B 1 118 ? -20.219 -6.633 7.477 1 95.81 118 ALA B C 1
ATOM 3162 O O . ALA B 1 118 ? -20.219 -5.402 7.391 1 95.81 118 ALA B O 1
ATOM 3163 N N . GLY B 1 119 ? -20.594 -7.422 6.52 1 97.06 119 GLY B N 1
ATOM 3164 C CA . GLY B 1 119 ? -21.109 -6.883 5.273 1 97.06 119 GLY B CA 1
ATOM 3165 C C . GLY B 1 119 ? -20.031 -6.621 4.234 1 97.06 119 GLY B C 1
ATOM 3166 O O . GLY B 1 119 ? -20.297 -6.004 3.201 1 97.06 119 GLY B O 1
ATOM 3167 N N . PHE B 1 120 ? -18.906 -7.117 4.543 1 97.75 120 PHE B N 1
ATOM 3168 C CA . PHE B 1 120 ? -17.812 -6.898 3.602 1 97.75 120 PHE B CA 1
ATOM 3169 C C . PHE B 1 120 ? -17.828 -7.945 2.492 1 97.75 120 PHE B C 1
ATOM 3171 O O . PHE B 1 120 ? -18 -9.141 2.76 1 97.75 120 PHE B O 1
ATOM 3178 N N . THR B 1 121 ? -17.703 -7.488 1.334 1 98.25 121 THR B N 1
ATOM 3179 C CA . THR B 1 121 ? -17.438 -8.375 0.203 1 98.25 121 THR B CA 1
ATOM 3180 C C . THR B 1 121 ? -15.938 -8.562 0.004 1 98.25 121 THR B C 1
ATOM 3182 O O . THR B 1 121 ? -15.125 -7.859 0.611 1 98.25 121 THR B O 1
ATOM 3185 N N . PRO B 1 122 ? -15.531 -9.539 -0.845 1 98.31 122 PRO B N 1
ATOM 3186 C CA . PRO B 1 122 ? -14.109 -9.656 -1.184 1 98.31 122 PRO B CA 1
ATOM 3187 C C . PRO B 1 122 ? -13.531 -8.367 -1.744 1 98.31 122 PRO B C 1
ATOM 3189 O O . PRO B 1 122 ? -12.359 -8.047 -1.487 1 98.31 122 PRO B O 1
ATOM 3192 N N . LEU B 1 123 ? -14.344 -7.602 -2.381 1 98.56 123 LEU B N 1
ATOM 3193 C CA . LEU B 1 123 ? -13.891 -6.34 -2.955 1 98.56 123 LEU B CA 1
ATOM 3194 C C . LEU B 1 123 ? -13.57 -5.332 -1.859 1 98.56 123 LEU B C 1
ATOM 3196 O O . LEU B 1 123 ? -12.594 -4.586 -1.964 1 98.56 123 LEU B O 1
ATOM 3200 N N . HIS B 1 124 ? -14.406 -5.332 -0.871 1 98.56 124 HIS B N 1
ATOM 3201 C CA . HIS B 1 124 ? -14.086 -4.488 0.276 1 98.56 124 HIS B CA 1
ATOM 3202 C C . HIS B 1 124 ? -12.703 -4.812 0.833 1 98.56 124 HIS B C 1
ATOM 3204 O O . HIS B 1 124 ? -11.914 -3.906 1.104 1 98.56 124 HIS B O 1
ATOM 3210 N N . MET B 1 125 ? -12.445 -6.07 0.937 1 97.69 125 MET B N 1
ATOM 3211 C CA . MET B 1 125 ? -11.18 -6.527 1.513 1 97.69 125 MET B CA 1
ATOM 3212 C C . MET B 1 125 ? -10 -6.133 0.625 1 97.69 125 MET B C 1
ATOM 3214 O O . MET B 1 125 ? -9 -5.613 1.115 1 97.69 125 MET B O 1
ATOM 3218 N N . ALA B 1 126 ? -10.141 -6.398 -0.598 1 97.5 126 ALA B N 1
ATOM 3219 C CA . ALA B 1 126 ? -9.086 -6.07 -1.552 1 97.5 126 ALA B CA 1
ATOM 3220 C C . ALA B 1 126 ? -8.836 -4.566 -1.604 1 97.5 126 ALA B C 1
ATOM 3222 O O . ALA B 1 126 ? -7.691 -4.117 -1.67 1 97.5 126 ALA B O 1
ATOM 3223 N N . ALA B 1 127 ? -9.875 -3.783 -1.574 1 98 127 ALA B N 1
ATOM 3224 C CA . ALA B 1 127 ? -9.781 -2.326 -1.642 1 98 127 ALA B CA 1
ATOM 3225 C C . ALA B 1 127 ? -9.086 -1.763 -0.402 1 98 127 ALA B C 1
ATOM 3227 O O . ALA B 1 127 ? -8.234 -0.881 -0.506 1 98 127 ALA B O 1
ATOM 3228 N N . GLN B 1 128 ? -9.492 -2.307 0.671 1 96.88 128 GLN B N 1
ATOM 3229 C CA . GLN B 1 128 ? -8.922 -1.848 1.933 1 96.88 128 GLN B CA 1
ATOM 3230 C C . GLN B 1 128 ? -7.418 -2.109 1.982 1 96.88 128 GLN B C 1
ATOM 3232 O O . GLN B 1 128 ? -6.652 -1.269 2.457 1 96.88 128 GLN B O 1
ATOM 3237 N N . GLU B 1 129 ? -7.023 -3.256 1.441 1 94.5 129 GLU B N 1
ATOM 3238 C CA . GLU B 1 129 ? -5.625 -3.67 1.534 1 94.5 129 GLU B CA 1
ATOM 3239 C C . GLU B 1 129 ? -4.824 -3.176 0.334 1 94.5 129 GLU B C 1
ATOM 3241 O O . GLU B 1 129 ? -3.594 -3.25 0.331 1 94.5 129 GLU B O 1
ATOM 3246 N N . GLY B 1 130 ? -5.461 -2.697 -0.629 1 94 130 GLY B N 1
ATOM 3247 C CA . GLY B 1 130 ? -4.793 -2.137 -1.792 1 94 130 GLY B CA 1
ATOM 3248 C C . GLY B 1 130 ? -4.316 -3.191 -2.775 1 94 130 GLY B C 1
ATOM 3249 O O . GLY B 1 130 ? -3.301 -3.01 -3.445 1 94 130 GLY B O 1
ATOM 3250 N N . HIS B 1 131 ? -4.922 -4.293 -2.84 1 94.25 131 HIS B N 1
ATOM 3251 C CA . HIS B 1 131 ? -4.512 -5.375 -3.723 1 94.25 131 HIS B CA 1
ATOM 3252 C C . HIS B 1 131 ? -5.145 -5.234 -5.102 1 94.25 131 HIS B C 1
ATOM 3254 O O . HIS B 1 131 ? -6.227 -5.77 -5.352 1 94.25 131 HIS B O 1
ATOM 3260 N N . GLU B 1 132 ? -4.41 -4.617 -5.922 1 93.56 132 GLU B N 1
ATOM 3261 C CA . GLU B 1 132 ? -4.91 -4.176 -7.219 1 93.56 132 GLU B CA 1
ATOM 3262 C C . GLU B 1 132 ? -5.305 -5.363 -8.094 1 93.56 132 GLU B C 1
ATOM 3264 O O . GLU B 1 132 ? -6.32 -5.32 -8.789 1 93.56 132 GLU B O 1
ATOM 3269 N N . ASP B 1 133 ? -4.543 -6.453 -8.039 1 92.94 133 ASP B N 1
ATOM 3270 C CA . ASP B 1 133 ? -4.836 -7.617 -8.867 1 92.94 133 ASP B CA 1
ATOM 3271 C C . ASP B 1 133 ? -6.188 -8.227 -8.5 1 92.94 133 ASP B C 1
ATOM 3273 O O . ASP B 1 133 ? -6.992 -8.539 -9.383 1 92.94 133 ASP B O 1
ATOM 3277 N N . CYS B 1 134 ? -6.434 -8.344 -7.246 1 96.44 134 CYS B N 1
ATOM 3278 C CA . CYS B 1 134 ? -7.707 -8.891 -6.793 1 96.44 134 CYS B CA 1
ATOM 3279 C C . CYS B 1 134 ? -8.859 -7.957 -7.156 1 96.44 134 CYS B C 1
ATOM 3281 O O . CYS B 1 134 ? -9.914 -8.414 -7.602 1 96.44 134 CYS B O 1
ATOM 3283 N N . VAL B 1 135 ? -8.641 -6.66 -7.012 1 97.31 135 VAL B N 1
ATOM 3284 C CA . VAL B 1 135 ? -9.664 -5.668 -7.32 1 97.31 135 VAL B CA 1
ATOM 3285 C C . VAL B 1 135 ? -10.047 -5.762 -8.797 1 97.31 135 VAL B C 1
ATOM 3287 O O . VAL B 1 135 ? -11.227 -5.844 -9.133 1 97.31 135 VAL B O 1
ATOM 3290 N N . GLU B 1 136 ? -9.078 -5.797 -9.586 1 94.81 136 GLU B N 1
ATOM 3291 C CA . GLU B 1 136 ? -9.328 -5.863 -11.023 1 94.81 136 GLU B CA 1
ATOM 3292 C C . GLU B 1 136 ? -10.055 -7.152 -11.398 1 94.81 136 GLU B C 1
ATOM 3294 O O . GLU B 1 136 ? -10.992 -7.129 -12.195 1 94.81 136 GLU B O 1
ATOM 3299 N N . MET B 1 137 ? -9.625 -8.195 -10.828 1 95.19 137 MET B N 1
ATOM 3300 C CA . MET B 1 137 ? -10.234 -9.492 -11.109 1 95.19 137 MET B CA 1
ATOM 3301 C C . MET B 1 137 ? -11.703 -9.5 -10.68 1 95.19 137 MET B C 1
ATOM 3303 O O . MET B 1 137 ? -12.562 -9.984 -11.422 1 95.19 137 MET B O 1
ATOM 3307 N N . LEU B 1 138 ? -11.938 -9.023 -9.555 1 97.88 138 LEU B N 1
ATOM 3308 C CA . LEU B 1 138 ? -13.297 -9.008 -9.039 1 97.88 138 LEU B CA 1
ATOM 3309 C C . LEU B 1 138 ? -14.195 -8.109 -9.891 1 97.88 138 LEU B C 1
ATOM 3311 O O . LEU B 1 138 ? -15.328 -8.469 -10.188 1 97.88 138 LEU B O 1
ATOM 3315 N N . ILE B 1 139 ? -13.695 -6.965 -10.305 1 97.19 139 ILE B N 1
ATOM 3316 C CA . ILE B 1 139 ? -14.438 -6.051 -11.164 1 97.19 139 ILE B CA 1
ATOM 3317 C C . ILE B 1 139 ? -14.758 -6.73 -12.492 1 97.19 139 ILE B C 1
ATOM 3319 O O . ILE B 1 139 ? -15.891 -6.664 -12.969 1 97.19 139 ILE B O 1
ATOM 3323 N N . GLU B 1 140 ? -13.797 -7.379 -13.031 1 95.19 140 GLU B N 1
ATOM 3324 C CA . GLU B 1 140 ? -13.977 -8.07 -14.305 1 95.19 140 GLU B CA 1
ATOM 3325 C C . GLU B 1 140 ? -15.023 -9.172 -14.195 1 95.19 140 GLU B C 1
ATOM 3327 O O . GLU B 1 140 ? -15.711 -9.484 -15.172 1 95.19 140 GLU B O 1
ATOM 3332 N N . ARG B 1 141 ? -15.125 -9.664 -13.039 1 96.56 141 ARG B N 1
ATOM 3333 C CA . ARG B 1 141 ? -16.062 -10.758 -12.828 1 96.56 141 ARG B CA 1
ATOM 3334 C C . ARG B 1 141 ? -17.422 -10.234 -12.383 1 96.56 141 ARG B C 1
ATOM 3336 O O . ARG B 1 141 ? -18.297 -11.016 -12 1 96.56 141 ARG B O 1
ATOM 3343 N N . GLY B 1 142 ? -17.578 -8.945 -12.336 1 95.31 142 GLY B N 1
ATOM 3344 C CA . GLY B 1 142 ? -18.891 -8.344 -12.164 1 95.31 142 GLY B CA 1
ATOM 3345 C C . GLY B 1 142 ? -19.188 -7.965 -10.727 1 95.31 142 GLY B C 1
ATOM 3346 O O . GLY B 1 142 ? -20.344 -7.73 -10.367 1 95.31 142 GLY B O 1
ATOM 3347 N N . ALA B 1 143 ? -18.219 -7.953 -9.906 1 97.19 143 ALA B N 1
ATOM 3348 C CA . ALA B 1 143 ? -18.453 -7.484 -8.539 1 97.19 143 ALA B CA 1
ATOM 3349 C C . ALA B 1 143 ? -19 -6.059 -8.531 1 97.19 143 ALA B C 1
ATOM 3351 O O . ALA B 1 143 ? -18.562 -5.215 -9.32 1 97.19 143 ALA B O 1
ATOM 3352 N N . ASP B 1 144 ? -19.969 -5.82 -7.68 1 97.25 144 ASP B N 1
ATOM 3353 C CA . ASP B 1 144 ? -20.531 -4.48 -7.527 1 97.25 144 ASP B CA 1
ATOM 3354 C C . ASP B 1 144 ? -19.594 -3.582 -6.727 1 97.25 144 ASP B C 1
ATOM 3356 O O . ASP B 1 144 ? -19.359 -3.816 -5.539 1 97.25 144 ASP B O 1
ATOM 3360 N N . VAL B 1 145 ? -19.125 -2.543 -7.32 1 98 145 VAL B N 1
ATOM 3361 C CA . VAL B 1 145 ? -18.125 -1.683 -6.711 1 98 145 VAL B CA 1
ATOM 3362 C C . VAL B 1 145 ? -18.781 -0.702 -5.75 1 98 145 VAL B C 1
ATOM 3364 O O . VAL B 1 145 ? -18.109 0.012 -5.012 1 98 145 VAL B O 1
ATOM 3367 N N . ASN B 1 146 ? -20.141 -0.678 -5.668 1 98.06 146 ASN B N 1
ATOM 3368 C CA . ASN B 1 146 ? -20.844 0.334 -4.887 1 98.06 146 ASN B CA 1
ATOM 3369 C C . ASN B 1 146 ? -21.594 -0.286 -3.713 1 98.06 146 ASN B C 1
ATOM 3371 O O . ASN B 1 146 ? -22.312 0.407 -3 1 98.06 146 ASN B O 1
ATOM 3375 N N . VAL B 1 147 ? -21.422 -1.543 -3.525 1 96.81 147 VAL B N 1
ATOM 3376 C CA . VAL B 1 147 ? -22.125 -2.221 -2.445 1 96.81 147 VAL B CA 1
ATOM 3377 C C . VAL B 1 147 ? -21.594 -1.742 -1.097 1 96.81 147 VAL B C 1
ATOM 3379 O O . VAL B 1 147 ? -20.391 -1.788 -0.846 1 96.81 147 VAL B O 1
ATOM 3382 N N . PRO B 1 148 ? -22.453 -1.283 -0.202 1 96.75 148 PRO B N 1
ATOM 3383 C CA . PRO B 1 148 ? -22 -0.861 1.122 1 96.75 148 PRO B CA 1
ATOM 3384 C C . PRO B 1 148 ? -21.906 -2.02 2.111 1 96.75 148 PRO B C 1
ATOM 3386 O O . PRO B 1 148 ? -22.672 -2.984 2.012 1 96.75 148 PRO B O 1
ATOM 3389 N N . ALA B 1 149 ? -20.938 -1.927 2.998 1 97 149 ALA B N 1
ATOM 3390 C CA . ALA B 1 149 ? -20.922 -2.816 4.156 1 97 149 ALA B CA 1
ATOM 3391 C C . ALA B 1 149 ? -21.969 -2.41 5.184 1 97 149 ALA B C 1
ATOM 3393 O O . ALA B 1 149 ? -22.812 -1.56 4.91 1 97 149 ALA B O 1
ATOM 3394 N N . ASN B 1 150 ? -21.984 -3.092 6.324 1 95.19 150 ASN B N 1
ATOM 3395 C CA . ASN B 1 150 ? -22.984 -2.822 7.352 1 95.19 150 ASN B CA 1
ATOM 3396 C C . ASN B 1 150 ? -22.875 -1.393 7.875 1 95.19 150 ASN B C 1
ATOM 3398 O O . ASN B 1 150 ? -23.875 -0.789 8.25 1 95.19 150 ASN B O 1
ATOM 3402 N N . ASN B 1 151 ? -21.781 -0.846 7.828 1 92.88 151 ASN B N 1
ATOM 3403 C CA . ASN B 1 151 ? -21.562 0.5 8.344 1 92.88 151 ASN B CA 1
ATOM 3404 C C . ASN B 1 151 ? -21.656 1.549 7.242 1 92.88 151 ASN B C 1
ATOM 3406 O O . ASN B 1 151 ? -21.391 2.727 7.469 1 92.88 151 ASN B O 1
ATOM 3410 N N . GLY B 1 152 ? -21.906 1.102 6.074 1 95.94 152 GLY B N 1
ATOM 3411 C CA . GLY B 1 152 ? -22.125 2.018 4.969 1 95.94 152 GLY B CA 1
ATOM 3412 C C . GLY B 1 152 ? -20.891 2.254 4.133 1 95.94 152 GLY B C 1
ATOM 3413 O O . GLY B 1 152 ? -20.953 2.926 3.1 1 95.94 152 GLY B O 1
ATOM 3414 N N . LEU B 1 153 ? -19.828 1.702 4.523 1 97.19 153 LEU B N 1
ATOM 3415 C CA . LEU B 1 153 ? -18.578 1.894 3.781 1 97.19 153 LEU B CA 1
ATOM 3416 C C . LEU B 1 153 ? -18.625 1.141 2.455 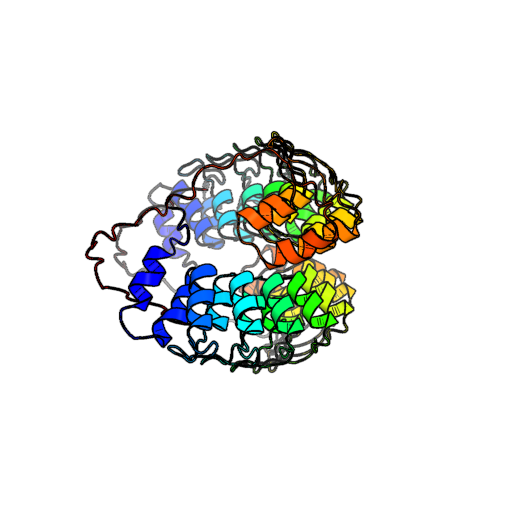1 97.19 153 LEU B C 1
ATOM 3418 O O . LEU B 1 153 ? -18.969 -0.044 2.418 1 97.19 153 LEU B O 1
ATOM 3422 N N . THR B 1 154 ? -18.312 1.811 1.448 1 98.19 154 THR B N 1
ATOM 3423 C CA . THR B 1 154 ? -18.109 1.187 0.146 1 98.19 154 THR B CA 1
ATOM 3424 C C . THR B 1 154 ? -16.625 0.908 -0.094 1 98.19 154 THR B C 1
ATOM 3426 O O . THR B 1 154 ? -15.773 1.396 0.646 1 98.19 154 THR B O 1
ATOM 3429 N N . PRO B 1 155 ? -16.297 0.103 -1.118 1 98.44 155 PRO B N 1
ATOM 3430 C CA . PRO B 1 155 ? -14.891 -0.083 -1.461 1 98.44 155 PRO B CA 1
ATOM 3431 C C . PRO B 1 155 ? -14.172 1.236 -1.733 1 98.44 155 PRO B C 1
ATOM 3433 O O . PRO B 1 155 ? -13 1.389 -1.383 1 98.44 155 PRO B O 1
ATOM 3436 N N . VAL B 1 156 ? -14.859 2.201 -2.25 1 98.62 156 VAL B N 1
ATOM 3437 C CA . VAL B 1 156 ? -14.273 3.51 -2.516 1 98.62 156 VAL B CA 1
ATOM 3438 C C . VAL B 1 156 ? -13.922 4.195 -1.198 1 98.62 156 VAL B C 1
ATOM 3440 O O . VAL B 1 156 ? -12.844 4.773 -1.058 1 98.62 156 VAL B O 1
ATOM 3443 N N . HIS B 1 157 ? -14.828 4.094 -0.259 1 98.5 157 HIS B N 1
ATOM 3444 C CA . HIS B 1 157 ? -14.539 4.641 1.062 1 98.5 157 HIS B CA 1
ATOM 3445 C C . HIS B 1 157 ? -13.266 4.027 1.644 1 98.5 157 HIS B C 1
ATOM 3447 O O . HIS B 1 157 ? -12.406 4.742 2.158 1 98.5 157 HIS B O 1
ATOM 3453 N N . LEU B 1 158 ? -13.203 2.76 1.543 1 97.94 158 LEU B N 1
ATOM 3454 C CA . LEU B 1 158 ? -12.094 2.039 2.154 1 97.94 158 LEU B CA 1
ATOM 3455 C C . LEU B 1 158 ? -10.781 2.373 1.459 1 97.94 158 LEU B C 1
ATOM 3457 O O . LEU B 1 158 ? -9.766 2.619 2.119 1 97.94 158 LEU B O 1
ATOM 3461 N N . ALA B 1 159 ? -10.773 2.348 0.18 1 97.69 159 ALA B N 1
ATOM 3462 C CA . ALA B 1 159 ? -9.578 2.699 -0.577 1 97.69 159 ALA B CA 1
ATOM 3463 C C . ALA B 1 159 ? -9.109 4.113 -0.24 1 97.69 159 ALA B C 1
ATOM 3465 O O . ALA B 1 159 ? -7.91 4.359 -0.093 1 97.69 159 ALA B O 1
ATOM 3466 N N . ALA B 1 160 ? -10.016 5.047 -0.106 1 97.94 160 ALA B N 1
ATOM 3467 C CA . ALA B 1 160 ? -9.703 6.43 0.238 1 97.94 160 ALA B CA 1
ATOM 3468 C C . ALA B 1 160 ? -9.141 6.527 1.652 1 97.94 160 ALA B C 1
ATOM 3470 O O . ALA B 1 160 ? -8.156 7.23 1.886 1 97.94 160 ALA B O 1
ATOM 3471 N N . SER B 1 161 ? -9.773 5.812 2.494 1 97 161 SER B N 1
ATOM 3472 C CA . SER B 1 161 ? -9.383 5.852 3.898 1 97 161 SER B CA 1
ATOM 3473 C C . SER B 1 161 ? -7.973 5.305 4.094 1 97 161 SER B C 1
ATOM 3475 O O . SER B 1 161 ? -7.238 5.762 4.973 1 97 161 SER B O 1
ATOM 3477 N N . GLU B 1 162 ? -7.668 4.352 3.279 1 94.44 162 GLU B N 1
ATOM 3478 C CA . GLU B 1 162 ? -6.367 3.701 3.439 1 94.44 162 GLU B CA 1
ATOM 3479 C C . GLU B 1 162 ? -5.344 4.27 2.465 1 94.44 162 GLU B C 1
ATOM 3481 O O . GLU B 1 162 ? -4.199 3.814 2.424 1 94.44 162 GLU B O 1
ATOM 3486 N N . GLY B 1 163 ? -5.715 5.168 1.73 1 93.75 163 GLY B N 1
ATOM 3487 C CA . GLY B 1 163 ? -4.797 5.824 0.814 1 93.75 163 GLY B CA 1
ATOM 3488 C C . GLY B 1 163 ? -4.344 4.926 -0.321 1 93.75 163 GLY B C 1
ATOM 3489 O O . GLY B 1 163 ? -3.189 4.992 -0.751 1 93.75 163 GLY B O 1
ATOM 3490 N 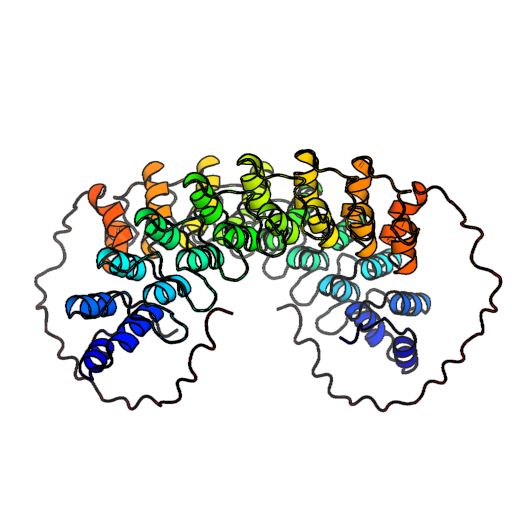N . ARG B 1 164 ? -5.16 4.023 -0.706 1 94.06 164 ARG B N 1
ATOM 3491 C CA . ARG B 1 164 ? -4.84 3.125 -1.81 1 94.06 164 ARG B CA 1
ATOM 3492 C C . ARG B 1 164 ? -5.207 3.752 -3.15 1 94.06 164 ARG B C 1
ATOM 3494 O O . ARG B 1 164 ? -6.188 3.352 -3.781 1 94.06 164 ARG B O 1
ATOM 3501 N N . THR B 1 165 ? -4.375 4.602 -3.611 1 94.62 165 THR B N 1
ATOM 3502 C CA . THR B 1 165 ? -4.699 5.477 -4.73 1 94.62 165 THR B CA 1
ATOM 3503 C C . THR B 1 165 ? -4.922 4.664 -6.004 1 94.62 165 THR B C 1
ATOM 3505 O O . THR B 1 165 ? -5.844 4.945 -6.773 1 94.62 165 THR B O 1
ATOM 3508 N N . GLY B 1 166 ? -4.051 3.695 -6.266 1 92.06 166 GLY B N 1
ATOM 3509 C CA . GLY B 1 166 ? -4.238 2.867 -7.449 1 92.06 166 GLY B CA 1
ATOM 3510 C C . GLY B 1 166 ? -5.57 2.141 -7.461 1 92.06 166 GLY B C 1
ATOM 3511 O O . GLY B 1 166 ? -6.27 2.137 -8.477 1 92.06 166 GLY B O 1
ATOM 3512 N N . VAL B 1 167 ? -5.895 1.559 -6.348 1 95.94 167 VAL B N 1
ATOM 3513 C CA . VAL B 1 167 ? -7.164 0.851 -6.207 1 95.94 167 VAL B CA 1
ATOM 3514 C C . VAL B 1 167 ? -8.32 1.837 -6.328 1 95.94 167 VAL B C 1
ATOM 3516 O O . VAL B 1 167 ? -9.344 1.531 -6.949 1 95.94 167 VAL B O 1
ATOM 3519 N N . LEU B 1 168 ? -8.141 2.971 -5.75 1 97.19 168 LEU B N 1
ATOM 3520 C CA . LEU B 1 168 ? -9.156 4.016 -5.82 1 97.19 168 LEU B CA 1
ATOM 3521 C C . LEU B 1 168 ? -9.453 4.387 -7.27 1 97.19 168 LEU B C 1
ATOM 3523 O O . LEU B 1 168 ? -10.625 4.477 -7.66 1 97.19 168 LEU B O 1
ATOM 3527 N N . LYS B 1 169 ? -8.492 4.562 -8.039 1 95.75 169 LYS B N 1
ATOM 3528 C CA . LYS B 1 169 ? -8.656 4.902 -9.445 1 95.75 169 LYS B CA 1
ATOM 3529 C C . LYS B 1 169 ? -9.352 3.775 -10.203 1 95.75 169 LYS B C 1
ATOM 3531 O O . LYS B 1 169 ? -10.227 4.027 -11.031 1 95.75 169 LYS B O 1
ATOM 3536 N N . ALA B 1 170 ? -8.953 2.576 -9.914 1 95.69 170 ALA B N 1
ATOM 3537 C CA . ALA B 1 170 ? -9.57 1.425 -10.562 1 95.69 170 ALA B CA 1
ATOM 3538 C C . ALA B 1 170 ? -11.062 1.35 -10.234 1 95.69 170 ALA B C 1
ATOM 3540 O O . ALA B 1 170 ? -11.891 1.102 -11.117 1 95.69 170 ALA B O 1
ATOM 3541 N N . LEU B 1 171 ? -11.383 1.575 -9 1 98.19 171 LEU B N 1
ATOM 3542 C CA . LEU B 1 171 ? -12.773 1.525 -8.562 1 98.19 171 LEU B CA 1
ATOM 3543 C C . LEU B 1 171 ? -13.594 2.625 -9.234 1 98.19 171 LEU B C 1
ATOM 3545 O O . LEU B 1 171 ? -14.703 2.379 -9.703 1 98.19 171 LEU B O 1
ATOM 3549 N N . MET B 1 172 ? -13.07 3.795 -9.289 1 97.94 172 MET B N 1
ATOM 3550 C CA . MET B 1 172 ? -13.773 4.918 -9.906 1 97.94 172 MET B CA 1
ATOM 3551 C C . MET B 1 172 ? -13.969 4.68 -11.398 1 97.94 172 MET B C 1
ATOM 3553 O O . MET B 1 172 ? -15.039 4.973 -11.945 1 97.94 172 MET B O 1
ATOM 3557 N N . SER B 1 173 ? -12.969 4.133 -12.039 1 96.81 173 SER B N 1
ATOM 3558 C CA . SER B 1 173 ? -13.062 3.812 -13.461 1 96.81 173 SER B CA 1
ATOM 3559 C C . SER B 1 173 ? -14.133 2.756 -13.719 1 96.81 173 SER B C 1
ATOM 3561 O O . SER B 1 173 ? -14.742 2.729 -14.789 1 96.81 173 SER B O 1
ATOM 3563 N N . ALA B 1 174 ? -14.391 1.975 -12.734 1 97.44 174 ALA B N 1
ATOM 3564 C CA . ALA B 1 174 ? -15.375 0.902 -12.867 1 97.44 174 ALA B CA 1
ATOM 3565 C C . ALA B 1 174 ? -16.766 1.373 -12.438 1 97.44 174 ALA B C 1
ATOM 3567 O O . ALA B 1 174 ? -17.688 0.569 -12.32 1 97.44 174 ALA B O 1
ATOM 3568 N N . GLY B 1 175 ? -16.859 2.664 -12.133 1 97.5 175 GLY B N 1
ATOM 3569 C CA . GLY B 1 175 ? -18.156 3.221 -11.812 1 97.5 175 GLY B CA 1
ATOM 3570 C C . GLY B 1 175 ? -18.375 3.422 -10.328 1 97.5 175 GLY B C 1
ATOM 3571 O O . GLY B 1 175 ? -19.516 3.6 -9.875 1 97.5 175 GLY B O 1
ATOM 3572 N N . GLY B 1 176 ? -17.344 3.322 -9.578 1 98.19 176 GLY B N 1
ATOM 3573 C CA . GLY B 1 176 ? -17.453 3.611 -8.156 1 98.19 176 GLY B CA 1
ATOM 3574 C C . GLY B 1 176 ? -18 5 -7.875 1 98.19 176 GLY B C 1
ATOM 3575 O O . GLY B 1 176 ? -17.578 5.973 -8.508 1 98.19 176 GLY B O 1
ATOM 3576 N N . GLN B 1 177 ? -18.906 5.105 -6.969 1 97.94 177 GLN B N 1
ATOM 3577 C CA . GLN B 1 177 ? -19.516 6.387 -6.621 1 97.94 177 GLN B CA 1
ATOM 3578 C C . GLN B 1 177 ? -18.594 7.207 -5.723 1 97.94 177 GLN B C 1
ATOM 3580 O O . GLN B 1 177 ? -18.453 6.91 -4.535 1 97.94 177 GLN B O 1
ATOM 3585 N N . VAL B 1 178 ? -18.156 8.219 -6.223 1 97.88 178 VAL B N 1
ATOM 3586 C CA . VAL B 1 178 ? -17.141 9.047 -5.594 1 97.88 178 VAL B CA 1
ATOM 3587 C C . VAL B 1 178 ? -17.75 9.82 -4.426 1 97.88 178 VAL B C 1
ATOM 3589 O O . VAL B 1 178 ? -17.047 10.172 -3.475 1 97.88 178 VAL B O 1
ATOM 3592 N N . ASN B 1 179 ? -19.031 10.055 -4.461 1 98.25 179 ASN B N 1
ATOM 3593 C CA . ASN B 1 179 ? -19.703 10.844 -3.432 1 98.25 179 ASN B CA 1
ATOM 3594 C C . ASN B 1 179 ? -20.656 9.984 -2.605 1 98.25 179 ASN B C 1
ATOM 3596 O O . ASN B 1 179 ? -21.625 10.492 -2.045 1 98.25 179 ASN B O 1
ATOM 3600 N N . ALA B 1 180 ? -20.438 8.688 -2.625 1 97.62 180 ALA B N 1
ATOM 3601 C CA . ALA B 1 180 ? -21.203 7.816 -1.743 1 97.62 180 ALA B CA 1
ATOM 3602 C C . ALA B 1 180 ? -21.047 8.242 -0.284 1 97.62 180 ALA B C 1
ATOM 3604 O O . ALA B 1 180 ? -20 8.734 0.12 1 97.62 180 ALA B O 1
ATOM 3605 N N . ARG B 1 181 ? -22.125 8.008 0.529 1 97.12 181 ARG B N 1
ATOM 3606 C CA . ARG B 1 181 ? -22.109 8.43 1.925 1 97.12 181 ARG B CA 1
ATOM 3607 C C . ARG B 1 181 ? -22.297 7.246 2.861 1 97.12 181 ARG B C 1
ATOM 3609 O O . ARG B 1 181 ? -23.078 6.34 2.568 1 97.12 181 ARG B O 1
ATOM 3616 N N . THR B 1 182 ? -21.547 7.277 3.904 1 96.25 182 THR B N 1
ATOM 3617 C CA . THR B 1 182 ? -21.766 6.301 4.969 1 96.25 182 THR B CA 1
ATOM 3618 C C . THR B 1 182 ? -23 6.66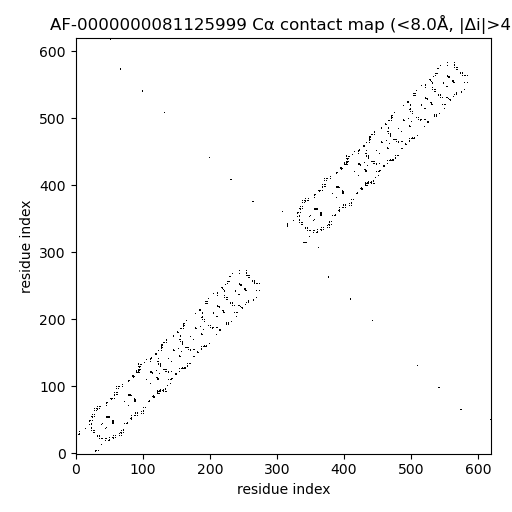 5.789 1 96.25 182 THR B C 1
ATOM 3620 O O . THR B 1 182 ? -23.703 7.617 5.465 1 96.25 182 THR B O 1
ATOM 3623 N N . ARG B 1 183 ? -23.219 5.855 6.777 1 93.69 183 ARG B N 1
ATOM 3624 C CA . ARG B 1 183 ? -24.359 6.102 7.648 1 93.69 183 ARG B CA 1
ATOM 3625 C C . ARG B 1 183 ? -24.234 7.449 8.352 1 93.69 183 ARG B C 1
ATOM 3627 O O . ARG B 1 183 ? -25.234 8.133 8.578 1 93.69 183 ARG B O 1
ATOM 3634 N N . ASP B 1 184 ? -23.062 7.883 8.594 1 94.19 184 ASP B N 1
ATOM 3635 C CA . ASP B 1 184 ? -22.812 9.141 9.289 1 94.19 184 ASP B CA 1
ATOM 3636 C C . ASP B 1 184 ? -22.578 10.281 8.297 1 94.19 184 ASP B C 1
ATOM 3638 O O . ASP B 1 184 ? -22.172 11.375 8.688 1 94.19 184 ASP B O 1
ATOM 3642 N N . GLY B 1 185 ? -22.625 9.992 7.043 1 95.88 185 GLY B N 1
ATOM 3643 C CA . GLY B 1 185 ? -22.594 11.031 6.027 1 95.88 185 GLY B CA 1
ATOM 3644 C C . GLY B 1 185 ? -21.188 11.273 5.477 1 95.88 185 GLY B C 1
ATOM 3645 O O . GLY B 1 185 ? -20.984 12.188 4.684 1 95.88 185 GLY B O 1
ATOM 3646 N N . TYR B 1 186 ? -20.281 10.43 5.867 1 97.12 186 TYR B N 1
ATOM 3647 C CA . TYR B 1 186 ? -18.906 10.625 5.406 1 97.12 186 TYR B CA 1
ATOM 3648 C C . TYR B 1 186 ? -18.75 10.164 3.961 1 97.12 186 TYR B C 1
ATOM 3650 O O . TYR B 1 186 ? -19.219 9.078 3.596 1 97.12 186 TYR B O 1
ATOM 3658 N N . THR B 1 187 ? -18.172 11.016 3.205 1 98.19 187 THR B N 1
ATOM 3659 C CA . THR B 1 187 ? -17.797 10.656 1.842 1 98.19 187 THR B CA 1
ATOM 3660 C C . THR B 1 187 ? -16.359 10.141 1.795 1 98.19 187 THR B C 1
ATOM 3662 O O . THR B 1 187 ? -15.609 10.266 2.768 1 98.19 187 THR B O 1
ATOM 3665 N N . PRO B 1 188 ? -15.969 9.516 0.634 1 98.56 188 PRO B N 1
ATOM 3666 C CA . PRO B 1 188 ? -14.57 9.117 0.489 1 98.56 188 PRO B CA 1
ATOM 3667 C C . PRO B 1 188 ? -13.602 10.289 0.665 1 98.56 188 PRO B C 1
ATOM 3669 O O . PRO B 1 188 ? -12.516 10.117 1.221 1 98.56 188 PRO B O 1
ATOM 3672 N N . LEU B 1 189 ? -14.008 11.438 0.268 1 98.62 189 LEU B N 1
ATOM 3673 C CA . LEU B 1 189 ? -13.148 12.602 0.419 1 98.62 189 LEU B CA 1
ATOM 3674 C C . LEU B 1 189 ? -12.953 12.945 1.891 1 98.62 189 LEU B C 1
ATOM 3676 O O . LEU B 1 189 ? -11.859 13.328 2.307 1 98.62 189 LEU B O 1
ATOM 3680 N N . HIS B 1 190 ? -14 12.852 2.672 1 98.38 190 HIS B N 1
ATOM 3681 C CA . HIS B 1 190 ? -13.852 13.008 4.117 1 98.38 190 HIS B CA 1
ATOM 3682 C C . HIS B 1 190 ? -12.797 12.062 4.668 1 98.38 190 HIS B C 1
ATOM 3684 O O . HIS B 1 190 ? -11.969 12.461 5.488 1 98.38 190 HIS B O 1
ATOM 3690 N N . ALA B 1 191 ? -12.875 10.852 4.191 1 97.69 191 ALA B N 1
ATOM 3691 C CA . ALA B 1 191 ? -11.969 9.828 4.688 1 97.69 191 ALA B CA 1
ATOM 3692 C C . ALA B 1 191 ? -10.523 10.133 4.301 1 97.69 191 ALA B C 1
ATOM 3694 O O . ALA B 1 191 ? -9.625 10.07 5.141 1 97.69 191 ALA B O 1
ATOM 3695 N N . ALA B 1 192 ? -10.312 10.414 3.07 1 97.56 192 ALA B N 1
ATOM 3696 C CA . ALA B 1 192 ? -8.969 10.75 2.604 1 97.56 192 ALA B CA 1
ATOM 3697 C C . ALA B 1 192 ? -8.414 11.961 3.352 1 97.56 192 ALA B C 1
ATOM 3699 O O . ALA B 1 192 ? -7.234 11.984 3.715 1 97.56 192 ALA B O 1
ATOM 3700 N N . ALA B 1 193 ? -9.258 12.977 3.602 1 97.69 193 ALA B N 1
ATOM 3701 C CA . ALA B 1 193 ? -8.859 14.188 4.309 1 97.69 193 ALA B CA 1
ATOM 3702 C C . ALA B 1 193 ? -8.516 13.891 5.766 1 97.69 193 ALA B C 1
ATOM 3704 O O . ALA B 1 193 ? -7.535 14.406 6.301 1 97.69 193 ALA B O 1
ATOM 3705 N N . HIS B 1 194 ? -9.312 13.078 6.309 1 96 194 HIS B N 1
ATOM 3706 C CA . HIS B 1 194 ? -9.117 12.727 7.711 1 96 194 HIS B CA 1
ATOM 3707 C C . HIS B 1 194 ? -7.797 11.992 7.914 1 96 194 HIS B C 1
ATOM 3709 O O . HIS B 1 194 ? -7.082 12.242 8.883 1 96 194 HIS B O 1
ATOM 3715 N N . HIS B 1 195 ? -7.488 11.133 6.996 1 94.06 195 HIS B N 1
ATOM 3716 C CA . HIS B 1 195 ? -6.312 10.289 7.172 1 94.06 195 HIS B CA 1
ATOM 3717 C C . HIS B 1 195 ? -5.086 10.898 6.496 1 94.06 195 HIS B C 1
ATOM 3719 O O . HIS B 1 195 ? -3.996 10.328 6.547 1 94.06 195 HIS B O 1
ATOM 3725 N N . GLY B 1 196 ? -5.254 11.961 5.887 1 93.19 196 GLY B N 1
ATOM 3726 C CA . GLY B 1 196 ? -4.125 12.703 5.34 1 93.19 196 GLY B CA 1
ATOM 3727 C C . GLY B 1 196 ? -3.584 12.102 4.055 1 93.19 196 GLY B C 1
ATOM 3728 O O . GLY B 1 196 ? -2.385 12.18 3.785 1 93.19 196 GLY B O 1
ATOM 3729 N N . HIS B 1 197 ? -4.312 11.445 3.309 1 94 197 HIS B N 1
ATOM 3730 C CA . HIS B 1 197 ? -3.879 10.844 2.053 1 94 197 HIS B CA 1
ATOM 3731 C C . HIS B 1 197 ? -4.051 11.812 0.888 1 94 197 HIS B C 1
ATOM 3733 O O . HIS B 1 197 ? -5.082 11.797 0.212 1 94 197 HIS B O 1
ATOM 3739 N N . HIS B 1 198 ? -3.045 12.539 0.648 1 94.56 198 HIS B N 1
ATOM 3740 C CA . HIS B 1 198 ? -3.07 13.633 -0.31 1 94.56 198 HIS B CA 1
ATOM 3741 C C . HIS B 1 198 ? -3.338 13.125 -1.723 1 94.56 198 HIS B C 1
ATOM 3743 O O . HIS B 1 198 ? -4.18 13.68 -2.438 1 94.56 198 HIS B O 1
ATOM 3749 N N . ALA B 1 199 ? -2.678 12.078 -2.121 1 93 199 ALA B N 1
ATOM 3750 C CA . ALA B 1 199 ? -2.836 11.539 -3.467 1 93 199 ALA B CA 1
ATOM 3751 C C . ALA B 1 199 ? -4.254 11.016 -3.686 1 93 199 ALA B C 1
ATOM 3753 O O . ALA B 1 199 ? -4.84 11.219 -4.75 1 93 199 ALA B O 1
ATOM 3754 N N . ALA B 1 200 ? -4.738 10.352 -2.707 1 96.25 200 ALA B N 1
ATOM 3755 C CA . ALA B 1 200 ? -6.109 9.852 -2.797 1 96.25 200 ALA B CA 1
ATOM 3756 C C . ALA B 1 200 ? -7.105 11.008 -2.887 1 96.25 200 ALA B C 1
ATOM 3758 O O . ALA B 1 200 ? -8.039 10.969 -3.693 1 96.25 200 ALA B O 1
ATOM 3759 N N . ALA B 1 201 ? -6.926 12.031 -2.076 1 97.88 201 ALA B N 1
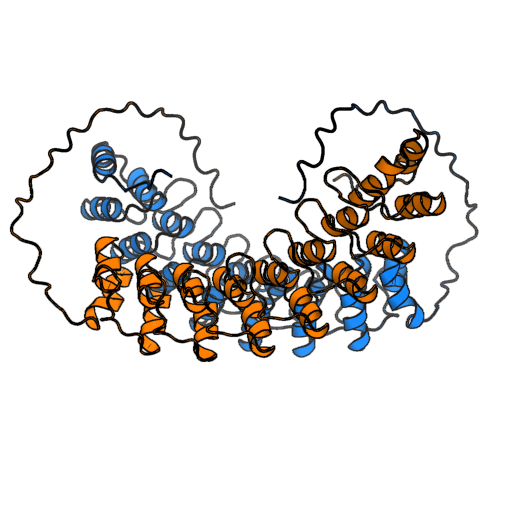ATOM 3760 C CA . ALA B 1 201 ? -7.793 13.211 -2.115 1 97.88 201 ALA B CA 1
ATOM 3761 C C . ALA B 1 201 ? -7.746 13.883 -3.486 1 97.88 201 ALA B C 1
ATOM 3763 O O . ALA B 1 201 ? -8.781 14.258 -4.035 1 97.88 201 ALA B O 1
ATOM 3764 N N . ARG B 1 202 ? -6.598 13.992 -4.02 1 96.44 202 ARG B N 1
ATOM 3765 C CA . ARG B 1 202 ? -6.43 14.586 -5.34 1 96.44 202 ARG B CA 1
ATOM 3766 C C . ARG B 1 202 ? -7.16 13.773 -6.406 1 96.44 202 ARG B C 1
ATOM 3768 O O . ARG B 1 202 ? -7.816 14.336 -7.285 1 96.44 202 ARG B O 1
ATOM 3775 N N . ALA B 1 203 ? -6.984 12.484 -6.316 1 96.31 203 ALA B N 1
ATOM 3776 C CA . ALA B 1 203 ? -7.668 11.609 -7.27 1 96.31 203 ALA B CA 1
ATOM 3777 C C . ALA B 1 203 ? -9.18 11.773 -7.172 1 96.31 203 ALA B C 1
ATOM 3779 O O . ALA B 1 203 ? -9.875 11.82 -8.188 1 96.31 203 ALA B O 1
ATOM 3780 N N . LEU B 1 204 ? -9.672 11.844 -5.977 1 98.31 204 LEU B N 1
ATOM 3781 C CA . LEU B 1 204 ? -11.109 12.008 -5.762 1 98.31 204 LEU B CA 1
ATOM 3782 C C . LEU B 1 204 ? -11.594 13.336 -6.32 1 98.31 204 LEU B C 1
ATOM 3784 O O . LEU B 1 204 ? -12.625 13.398 -6.988 1 98.31 204 LEU B O 1
ATOM 3788 N N . LEU B 1 205 ? -10.852 14.352 -6.066 1 98.06 205 LEU B N 1
ATOM 3789 C CA . LEU B 1 205 ? -11.211 15.68 -6.559 1 98.06 205 LEU B CA 1
ATOM 3790 C C . LEU B 1 205 ? -11.172 15.719 -8.086 1 98.06 205 LEU B C 1
ATOM 3792 O O . LEU B 1 205 ? -12.016 16.359 -8.711 1 98.06 205 LEU B O 1
ATOM 3796 N N . GLY B 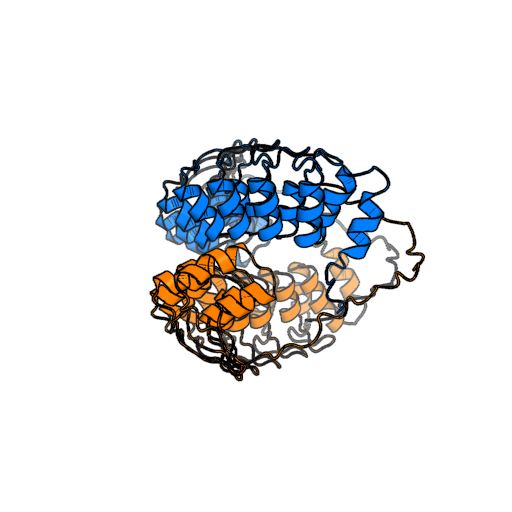1 206 ? -10.242 14.992 -8.656 1 96.62 206 GLY B N 1
ATOM 3797 C CA . GLY B 1 206 ? -10.188 14.859 -10.102 1 96.62 206 GLY B CA 1
ATOM 3798 C C . GLY B 1 206 ? -11.391 14.133 -10.68 1 96.62 206 GLY B C 1
ATOM 3799 O O . GLY B 1 206 ? -11.727 14.32 -11.852 1 96.62 206 GLY B O 1
ATOM 3800 N N . ALA B 1 207 ? -11.969 13.383 -9.875 1 97.44 207 ALA B N 1
ATOM 3801 C CA . ALA B 1 207 ? -13.164 12.648 -10.281 1 97.44 207 ALA B CA 1
ATOM 3802 C C . ALA B 1 207 ? -14.43 13.359 -9.82 1 97.44 207 ALA B C 1
ATOM 3804 O O . ALA B 1 207 ? -15.484 12.742 -9.695 1 97.44 207 ALA B O 1
ATOM 3805 N N . ASN B 1 208 ? -14.297 14.617 -9.453 1 96.44 208 ASN B N 1
ATOM 3806 C CA . ASN B 1 208 ? -15.398 15.516 -9.125 1 96.44 208 ASN B CA 1
ATOM 3807 C C . ASN B 1 208 ? -16.016 15.164 -7.773 1 96.44 208 ASN B C 1
ATOM 3809 O O . ASN B 1 208 ? -17.25 15.188 -7.621 1 96.44 208 ASN B O 1
ATOM 3813 N N . ALA B 1 209 ? -15.242 14.75 -6.859 1 98.25 209 ALA B N 1
ATOM 3814 C CA . ALA B 1 209 ? -15.727 14.609 -5.488 1 98.25 209 ALA B CA 1
ATOM 3815 C C . ALA B 1 209 ? -16.266 15.93 -4.957 1 98.25 209 ALA B C 1
ATOM 3817 O O . ALA B 1 209 ? -15.711 17 -5.23 1 98.25 209 ALA B O 1
ATOM 3818 N N . ASP B 1 210 ? -17.312 15.906 -4.203 1 97.94 210 ASP B N 1
ATOM 3819 C CA . ASP B 1 210 ? -17.938 17.094 -3.643 1 97.94 210 ASP B CA 1
ATOM 3820 C C . ASP B 1 210 ? -17.125 17.656 -2.477 1 97.94 210 ASP B C 1
ATOM 3822 O O . ASP B 1 210 ? -17.172 17.125 -1.367 1 97.94 210 ASP B O 1
ATOM 3826 N N . VAL B 1 211 ? -16.484 18.734 -2.678 1 97.62 211 VAL B N 1
ATOM 3827 C CA . VAL B 1 211 ? -15.57 19.344 -1.715 1 97.62 211 VAL B CA 1
ATOM 3828 C C . VAL B 1 211 ? -16.375 19.984 -0.581 1 97.62 211 VAL B C 1
ATOM 3830 O O . VAL B 1 211 ? -15.836 20.234 0.503 1 97.62 211 VAL B O 1
ATOM 3833 N N . THR B 1 212 ? -17.688 20.156 -0.76 1 96.56 212 THR B N 1
ATOM 3834 C CA . THR B 1 212 ? -18.516 20.875 0.207 1 96.56 212 THR B CA 1
ATOM 3835 C C . THR B 1 212 ? -19.391 19.891 0.985 1 96.56 212 THR B C 1
ATOM 3837 O O . THR B 1 212 ? -20.219 20.297 1.802 1 96.56 212 THR B O 1
ATOM 3840 N N . ALA B 1 213 ? -19.266 18.656 0.691 1 97.19 213 ALA B N 1
ATOM 3841 C CA . ALA B 1 213 ? -20.094 17.656 1.356 1 97.19 213 ALA B CA 1
ATOM 3842 C C . ALA B 1 213 ? -19.969 17.766 2.873 1 97.19 213 ALA B C 1
ATOM 3844 O O . ALA B 1 213 ? -18.875 18 3.402 1 97.19 213 ALA B O 1
ATOM 3845 N N . ARG B 1 214 ? -21.094 17.531 3.586 1 97 214 ARG B N 1
ATOM 3846 C CA . ARG B 1 214 ? -21.109 17.609 5.043 1 97 214 ARG B CA 1
ATOM 3847 C C . ARG B 1 214 ? -21.453 16.266 5.668 1 97 214 ARG B C 1
ATOM 3849 O O . ARG B 1 214 ? -22.359 15.578 5.199 1 97 214 ARG B O 1
ATOM 3856 N N . ALA B 1 215 ? -20.688 15.914 6.656 1 95.31 215 ALA B N 1
ATOM 3857 C CA . ALA B 1 215 ? -21 14.719 7.438 1 95.31 215 ALA B CA 1
ATOM 3858 C C . ALA B 1 215 ? -21.906 15.047 8.617 1 95.31 215 ALA B C 1
ATOM 3860 O O . ALA B 1 215 ? -22.422 16.172 8.719 1 95.31 215 ALA B O 1
ATOM 3861 N N . ALA B 1 216 ? -22.219 14.086 9.453 1 89.12 216 ALA B N 1
ATOM 3862 C CA . ALA B 1 216 ? -23.234 14.203 10.484 1 89.12 216 ALA B CA 1
ATOM 3863 C C . ALA B 1 216 ? -22.906 15.336 11.461 1 89.12 216 ALA B C 1
ATOM 3865 O O . ALA B 1 216 ? -23.797 16.047 11.906 1 89.12 216 ALA B O 1
ATOM 3866 N N . HIS B 1 217 ? -21.734 15.648 11.773 1 90.5 217 HIS B N 1
ATOM 3867 C CA . HIS B 1 217 ? -21.359 16.703 12.703 1 90.5 217 HIS B CA 1
ATOM 3868 C C . HIS B 1 217 ? -21.109 18.031 11.984 1 90.5 217 HIS B C 1
ATOM 3870 O O . HIS B 1 217 ? -20.609 18.984 12.57 1 90.5 217 HIS B O 1
ATOM 3876 N N . GLY B 1 218 ? -21.5 18.016 10.719 1 95.5 218 GLY B N 1
ATOM 3877 C CA . GLY B 1 218 ? -21.375 19.219 9.922 1 95.5 218 GLY B CA 1
ATOM 3878 C C . GLY B 1 218 ? -19.984 19.422 9.336 1 95.5 218 GLY B C 1
ATOM 3879 O O . GLY B 1 218 ? -19.688 20.453 8.734 1 95.5 218 GLY B O 1
ATOM 3880 N N . PHE B 1 219 ? -19.188 18.469 9.5 1 96.94 219 PHE B N 1
ATOM 3881 C CA . PHE B 1 219 ? -17.797 18.594 9.047 1 96.94 219 PHE B CA 1
ATOM 3882 C C . PHE B 1 219 ? -17.719 18.438 7.531 1 96.94 219 PHE B C 1
ATOM 3884 O O . PHE B 1 219 ? -18.281 17.5 6.965 1 96.94 219 PHE B O 1
ATOM 3891 N N . THR B 1 220 ? -17.141 19.406 6.949 1 97.94 220 THR B N 1
ATOM 3892 C CA . THR B 1 220 ? -16.672 19.25 5.574 1 97.94 220 THR B CA 1
ATOM 3893 C C . THR B 1 220 ? -15.312 18.547 5.531 1 97.94 220 THR B C 1
ATOM 3895 O O . THR B 1 220 ? -14.672 18.359 6.566 1 97.94 220 THR B O 1
ATOM 3898 N N . PRO B 1 221 ? -14.883 18.109 4.285 1 98.31 221 PRO B N 1
ATOM 3899 C CA . PRO B 1 221 ? -13.523 17.562 4.191 1 98.31 221 PRO B CA 1
ATOM 3900 C C . PRO B 1 221 ? -12.469 18.531 4.711 1 98.31 221 PRO B C 1
ATOM 3902 O O . PRO B 1 221 ? -11.469 18.109 5.305 1 98.31 221 PRO B O 1
ATOM 3905 N N . LEU B 1 222 ? -12.703 19.797 4.562 1 98.19 222 LEU B N 1
ATOM 3906 C CA . LEU B 1 222 ? -11.773 20.812 5.062 1 98.19 222 LEU B CA 1
ATOM 3907 C C . LEU B 1 222 ? -11.703 20.781 6.586 1 98.19 222 LEU B C 1
ATOM 3909 O O . LEU B 1 222 ? -10.609 20.844 7.16 1 98.19 222 LEU B O 1
ATOM 3913 N N . HIS B 1 223 ? -12.852 20.703 7.211 1 97.81 223 HIS B N 1
ATOM 3914 C CA . HIS B 1 223 ? -12.883 20.562 8.664 1 97.81 223 HIS B CA 1
ATOM 3915 C C . HIS B 1 223 ? -12.094 19.344 9.117 1 97.81 223 HIS B C 1
ATOM 3917 O O . HIS B 1 223 ? -11.367 19.406 10.109 1 97.81 223 HIS B O 1
ATOM 3923 N N . GLN B 1 224 ? -12.289 18.234 8.359 1 96.81 224 GLN B N 1
ATOM 3924 C CA . GLN B 1 224 ? -11.609 17 8.703 1 96.81 224 GLN B CA 1
ATOM 3925 C C . GLN B 1 224 ? -10.094 17.141 8.602 1 96.81 224 GLN B C 1
ATOM 3927 O O . GLN B 1 224 ? -9.359 16.719 9.492 1 96.81 224 GLN B O 1
ATOM 3932 N N . ALA B 1 225 ? -9.664 17.672 7.539 1 97.19 225 ALA B N 1
ATOM 3933 C CA . ALA B 1 225 ? -8.234 17.891 7.34 1 97.19 225 ALA B CA 1
ATOM 3934 C C . ALA B 1 225 ? -7.656 18.781 8.43 1 97.19 225 ALA B C 1
ATOM 3936 O O . ALA B 1 225 ? -6.566 18.531 8.938 1 97.19 225 ALA B O 1
ATOM 3937 N N . ALA B 1 226 ? -8.367 19.844 8.812 1 96.44 226 ALA B N 1
ATOM 3938 C CA . ALA B 1 226 ? -7.938 20.797 9.836 1 96.44 226 ALA B CA 1
ATOM 3939 C C . ALA B 1 226 ? -7.863 20.125 11.203 1 96.44 226 ALA B C 1
ATOM 3941 O O . ALA B 1 226 ? -6.957 20.406 11.992 1 96.44 226 ALA B O 1
ATOM 3942 N N . GLN B 1 227 ? -8.836 19.344 11.383 1 94.88 227 GLN B N 1
ATOM 3943 C CA . GLN B 1 227 ? -8.906 18.641 12.656 1 94.88 227 GLN B CA 1
ATOM 3944 C C . GLN B 1 227 ? -7.68 17.766 12.867 1 94.88 227 GLN B C 1
ATOM 3946 O O . GLN B 1 227 ? -7.258 17.531 14.008 1 94.88 227 GLN B O 1
ATOM 3951 N N . GLN B 1 228 ? -7.121 17.312 11.789 1 93.31 228 GLN B N 1
ATOM 3952 C CA . GLN B 1 228 ? -5.977 16.406 11.875 1 93.31 228 GLN B CA 1
ATOM 3953 C C . GLN B 1 228 ? -4.68 17.141 11.531 1 93.31 228 GLN B C 1
ATOM 3955 O O . GLN B 1 228 ? -3.604 16.531 11.539 1 93.31 228 GLN B O 1
ATOM 3960 N N . GLY B 1 229 ? -4.77 18.344 11.234 1 92.44 229 GLY B N 1
ATOM 3961 C CA . GLY B 1 229 ? -3.596 19.156 10.938 1 92.44 229 GLY B CA 1
ATOM 3962 C C . GLY B 1 229 ? -2.928 18.781 9.633 1 92.44 229 GLY B C 1
ATOM 3963 O O . GLY B 1 229 ? -1.706 18.875 9.5 1 92.44 229 GLY B O 1
ATOM 3964 N N . HIS B 1 230 ? -3.59 18.297 8.672 1 94.31 230 HIS B N 1
ATOM 3965 C CA . HIS B 1 230 ? -3.041 17.922 7.375 1 94.31 230 HIS B CA 1
ATOM 3966 C C . HIS B 1 230 ? -2.957 19.125 6.445 1 94.31 230 HIS B C 1
ATOM 3968 O O . HIS B 1 230 ? -3.855 19.344 5.633 1 94.31 230 HIS B O 1
ATOM 3974 N N . THR B 1 231 ? -1.895 19.781 6.527 1 94.69 231 THR B N 1
ATOM 3975 C CA . THR B 1 231 ? -1.736 21.078 5.875 1 94.69 231 THR B CA 1
ATOM 3976 C C . THR B 1 231 ? -1.769 20.922 4.359 1 94.69 231 THR B C 1
ATOM 3978 O O . THR B 1 231 ? -2.365 21.75 3.66 1 94.69 231 THR B O 1
ATOM 3981 N N . LEU B 1 232 ? -1.161 19.891 3.855 1 93.94 232 LEU B N 1
ATOM 3982 C CA . LEU B 1 232 ? -1.131 19.703 2.41 1 93.94 232 LEU B CA 1
ATOM 3983 C C . LEU B 1 232 ? -2.533 19.453 1.865 1 93.94 232 LEU B C 1
ATOM 3985 O O . LEU B 1 232 ? -2.881 19.938 0.785 1 93.94 232 LEU B O 1
ATOM 3989 N N . ILE B 1 233 ? -3.258 18.719 2.586 1 97 233 ILE B N 1
ATOM 3990 C CA . ILE B 1 233 ? -4.629 18.438 2.17 1 97 233 ILE B CA 1
ATOM 3991 C C . ILE B 1 233 ? -5.461 19.719 2.258 1 97 233 ILE B C 1
ATOM 3993 O O . ILE B 1 233 ? -6.301 19.984 1.395 1 97 233 ILE B O 1
ATOM 3997 N N . ILE B 1 234 ? -5.281 20.516 3.283 1 97.44 234 ILE B N 1
ATOM 3998 C CA . ILE B 1 234 ? -5.961 21.797 3.436 1 97.44 234 ILE B CA 1
ATOM 3999 C C . ILE B 1 234 ? -5.691 22.672 2.213 1 97.44 234 ILE B C 1
ATOM 4001 O O . ILE B 1 234 ? -6.621 23.219 1.605 1 97.44 234 ILE B O 1
ATOM 4005 N N . GLN B 1 235 ? -4.484 22.766 1.843 1 96.38 235 GLN B N 1
ATOM 4006 C CA . GLN B 1 235 ? -4.105 23.562 0.685 1 96.38 235 GLN B CA 1
ATOM 4007 C C . GLN B 1 235 ? -4.762 23.047 -0.587 1 96.38 235 GLN B C 1
ATOM 4009 O O . GLN B 1 235 ? -5.242 23.828 -1.413 1 96.38 235 GLN B O 1
ATOM 4014 N N . LEU B 1 236 ? -4.766 21.766 -0.704 1 96.5 236 LEU B N 1
ATOM 4015 C CA . LEU B 1 236 ? -5.383 21.141 -1.861 1 96.5 236 LEU B CA 1
ATOM 4016 C C . LEU B 1 236 ? -6.871 21.469 -1.931 1 96.5 236 LEU B C 1
ATOM 4018 O O . LEU B 1 236 ? -7.383 21.828 -2.994 1 96.5 236 LEU B O 1
ATOM 4022 N N . LEU B 1 237 ? -7.523 21.328 -0.819 1 98.06 237 LEU B N 1
ATOM 4023 C CA . LEU B 1 237 ? -8.961 21.594 -0.775 1 98.06 237 LEU B CA 1
ATOM 4024 C C . LEU B 1 237 ? -9.258 23.062 -1.054 1 98.06 237 LEU B C 1
ATOM 4026 O O . LEU B 1 237 ? -10.227 23.375 -1.754 1 98.06 237 LEU B O 1
ATOM 4030 N N . LEU B 1 238 ? -8.469 23.922 -0.555 1 96.75 238 LEU B N 1
ATOM 4031 C CA . LEU B 1 238 ? -8.641 25.359 -0.793 1 96.75 238 LEU B CA 1
ATOM 4032 C C . LEU B 1 238 ? -8.445 25.688 -2.268 1 96.75 238 LEU B C 1
ATOM 4034 O O . LEU B 1 238 ? -9.164 26.516 -2.82 1 96.75 238 LEU B O 1
ATOM 4038 N N . LYS B 1 239 ? -7.492 25.031 -2.881 1 95.88 239 LYS B N 1
ATOM 4039 C CA . LYS B 1 239 ? -7.258 25.219 -4.309 1 95.88 239 LYS B CA 1
ATOM 4040 C C . LYS B 1 239 ? -8.461 24.75 -5.129 1 95.88 239 LYS B C 1
ATOM 4042 O O . LYS B 1 239 ? -8.695 25.25 -6.23 1 95.88 239 LYS B O 1
ATOM 4047 N N . GLN B 1 240 ? -9.195 23.844 -4.535 1 96.19 240 GLN B N 1
ATOM 4048 C CA . GLN B 1 240 ? -10.375 23.312 -5.211 1 96.19 240 GLN B CA 1
ATOM 4049 C C . GLN B 1 240 ? -11.648 24 -4.719 1 96.19 240 GLN B C 1
ATOM 4051 O O . GLN B 1 240 ? -12.727 23.422 -4.766 1 96.19 240 GLN B O 1
ATOM 4056 N N . SER B 1 241 ? -11.523 25.141 -4.125 1 93.31 241 SER B N 1
ATOM 4057 C CA . SER B 1 241 ? -12.594 26.078 -3.791 1 93.31 241 SER B CA 1
ATOM 4058 C C . SER B 1 241 ? -13.406 25.594 -2.602 1 93.31 241 SER B C 1
ATOM 4060 O O . SER B 1 241 ? -14.625 25.781 -2.553 1 93.31 241 SER B O 1
ATOM 4062 N N . ALA B 1 242 ? -12.781 24.797 -1.776 1 97.19 242 ALA B N 1
ATOM 4063 C CA . ALA B 1 242 ? -13.43 24.547 -0.489 1 97.19 242 ALA B CA 1
ATOM 4064 C C . ALA B 1 242 ? -13.711 25.859 0.241 1 97.19 242 ALA B C 1
ATOM 4066 O O . ALA B 1 242 ? -12.922 26.812 0.166 1 97.19 242 ALA B O 1
ATOM 4067 N N . ASP B 1 243 ? -14.789 25.953 1.005 1 96.69 243 ASP B N 1
ATOM 4068 C CA . ASP B 1 243 ? -15.172 27.172 1.717 1 96.69 243 ASP B CA 1
ATOM 4069 C C . ASP B 1 243 ? -14.492 27.25 3.082 1 96.69 243 ASP B C 1
ATOM 4071 O O . ASP B 1 243 ? -14.883 26.531 4.016 1 96.69 243 ASP B O 1
ATOM 4075 N N . PRO B 1 244 ? -13.5 28.094 3.229 1 96.81 244 PRO B N 1
ATOM 4076 C CA . PRO B 1 244 ? -12.797 28.188 4.508 1 96.81 244 PRO B CA 1
ATOM 4077 C C . PRO B 1 244 ? -13.68 28.734 5.625 1 96.81 244 PRO B C 1
ATOM 4079 O O . PRO B 1 244 ? -13.32 28.656 6.801 1 96.81 244 PRO B O 1
ATOM 4082 N N . ASN B 1 245 ? -14.852 29.281 5.254 1 96.06 245 ASN B N 1
ATOM 4083 C CA . ASN B 1 245 ? -15.734 29.891 6.246 1 96.06 245 ASN B CA 1
ATOM 4084 C C . ASN B 1 245 ? -16.875 28.953 6.633 1 96.06 245 ASN B C 1
ATOM 4086 O O . ASN B 1 245 ? -17.75 29.328 7.418 1 96.06 245 ASN B O 1
ATOM 4090 N N . ALA B 1 246 ? -16.906 27.828 6.02 1 96.12 246 ALA B N 1
ATOM 4091 C CA . ALA B 1 246 ? -17.938 26.859 6.398 1 96.12 246 ALA B CA 1
ATOM 4092 C C . ALA B 1 246 ? -17.906 26.578 7.898 1 96.12 246 ALA B C 1
ATOM 4094 O O . ALA B 1 246 ? -16.828 26.453 8.484 1 96.12 246 ALA B O 1
ATOM 4095 N N . LEU B 1 247 ? -19.062 26.453 8.484 1 95.44 247 LEU B N 1
ATOM 4096 C CA . LEU B 1 247 ? -19.156 26.203 9.922 1 95.44 247 LEU B CA 1
ATOM 4097 C C . LEU B 1 247 ? -19.562 24.75 10.195 1 95.44 247 LEU B C 1
ATOM 4099 O O . LEU B 1 247 ? -20.406 24.203 9.484 1 95.44 247 LEU B O 1
ATOM 4103 N N . SER B 1 248 ? -18.953 24.203 11.188 1 95.06 248 SER B N 1
ATOM 4104 C CA . SER B 1 248 ? -19.422 22.906 11.68 1 95.06 248 SER B CA 1
ATOM 4105 C C . SER B 1 248 ? -20.719 23.062 12.453 1 95.06 248 SER B C 1
ATOM 4107 O O . SER B 1 248 ? -21.281 24.156 12.547 1 95.06 248 SER B O 1
ATOM 4109 N N . ALA B 1 249 ? -21.219 21.906 12.891 1 94.31 249 ALA B N 1
ATOM 4110 C CA . ALA B 1 249 ? -22.453 21.938 13.664 1 94.31 249 ALA B CA 1
ATOM 4111 C C . ALA B 1 249 ? -22.281 22.766 14.945 1 94.31 249 ALA B C 1
ATOM 4113 O O . ALA B 1 249 ? -23.234 23.375 15.422 1 94.31 249 ALA B O 1
ATOM 4114 N N . ASN B 1 250 ? -21.094 22.875 15.484 1 93.38 250 ASN B N 1
ATOM 4115 C CA . ASN B 1 250 ? -20.797 23.641 16.688 1 93.38 250 ASN B CA 1
ATOM 4116 C C . ASN B 1 250 ? -20.359 25.062 16.375 1 93.38 250 ASN B C 1
ATOM 4118 O O . ASN B 1 250 ? -19.859 25.766 17.234 1 93.38 250 ASN B O 1
ATOM 4122 N N . GLY B 1 251 ? -20.344 25.391 15.18 1 93.94 251 GLY B N 1
ATOM 4123 C CA . GLY B 1 251 ? -20.094 26.766 14.766 1 93.94 251 GLY B CA 1
ATOM 4124 C C . GLY B 1 251 ? -18.625 27.078 14.602 1 93.94 251 GLY B C 1
ATOM 4125 O O . GLY B 1 251 ? -18.203 28.234 14.742 1 93.94 251 GLY B O 1
ATOM 4126 N N . GLN B 1 252 ? -17.844 26.109 14.344 1 95.5 252 GLN B N 1
ATOM 4127 C CA . GLN B 1 252 ? -16.406 26.328 14.203 1 95.5 252 GLN B CA 1
ATOM 4128 C C . GLN B 1 252 ? -15.977 26.234 12.742 1 95.5 252 GLN B C 1
ATOM 4130 O O . GLN B 1 252 ? -16.469 25.375 12 1 95.5 252 GLN B O 1
ATOM 4135 N N . THR B 1 253 ? -15.133 27.156 12.367 1 96.38 253 THR B N 1
ATOM 4136 C CA . THR B 1 253 ? -14.484 27.031 11.07 1 96.38 253 THR B CA 1
ATOM 4137 C C . THR B 1 253 ? -13.32 26.047 11.133 1 96.38 253 THR B C 1
ATOM 4139 O O . THR B 1 253 ? -12.898 25.641 12.219 1 96.38 253 THR B O 1
ATOM 4142 N N . ALA B 1 254 ? -12.891 25.656 9.961 1 97.19 254 ALA B N 1
ATOM 4143 C CA . ALA B 1 254 ? -11.703 24.812 9.914 1 97.19 254 ALA B CA 1
ATOM 4144 C C . ALA B 1 254 ? -10.516 25.484 10.594 1 97.19 254 ALA B C 1
ATOM 4146 O O . ALA B 1 254 ? -9.758 24.844 11.32 1 97.19 254 ALA B O 1
ATOM 4147 N N . CYS B 1 255 ? -10.359 26.75 10.414 1 96.5 255 CYS B N 1
ATOM 4148 C CA . CYS B 1 255 ? -9.273 27.516 11.008 1 96.5 255 CYS B CA 1
ATOM 4149 C C . CYS B 1 255 ? -9.367 27.5 12.531 1 96.5 255 CYS B C 1
ATOM 4151 O O . CYS B 1 255 ? -8.367 27.266 13.219 1 96.5 255 CYS B O 1
ATOM 4153 N N . ALA B 1 256 ? -10.562 27.719 12.992 1 95.06 256 ALA B N 1
ATOM 4154 C CA . ALA B 1 256 ? -10.797 27.734 14.438 1 95.06 256 ALA B CA 1
ATOM 4155 C C . ALA B 1 256 ? -10.453 26.375 15.047 1 95.06 256 ALA B C 1
ATOM 4157 O O . ALA B 1 256 ? -9.859 26.297 16.125 1 95.06 256 ALA B O 1
ATOM 4158 N N . ILE B 1 257 ? -10.812 25.359 14.352 1 94.94 257 ILE B N 1
ATOM 4159 C CA . ILE B 1 257 ? -10.523 24 14.82 1 94.94 257 ILE B CA 1
ATOM 4160 C C . ILE B 1 257 ? -9.016 23.797 14.875 1 94.94 257 ILE B C 1
ATOM 4162 O O . ILE B 1 257 ? -8.484 23.328 15.898 1 94.94 257 ILE B O 1
ATOM 4166 N N . ALA B 1 258 ? -8.359 24.062 13.836 1 94.06 258 ALA B N 1
ATOM 4167 C CA . ALA B 1 258 ? -6.906 23.906 13.766 1 94.06 258 ALA B CA 1
ATOM 4168 C C . ALA B 1 258 ? -6.215 24.719 14.859 1 94.06 258 ALA B C 1
ATOM 4170 O O . ALA B 1 258 ? -5.254 24.25 15.477 1 94.06 258 ALA B O 1
ATOM 4171 N N . ASP B 1 259 ? -6.703 25.938 15.094 1 91 259 ASP B N 1
ATOM 4172 C CA . ASP B 1 259 ? -6.137 26.812 16.109 1 91 259 ASP B CA 1
ATOM 4173 C C . ASP B 1 259 ? -6.305 26.219 17.5 1 91 259 ASP B C 1
ATOM 4175 O O . ASP B 1 259 ? -5.348 26.172 18.281 1 91 259 ASP B O 1
ATOM 4179 N N . ARG B 1 260 ? -7.5 25.844 17.703 1 88.94 260 ARG B N 1
ATOM 4180 C CA . ARG B 1 260 ? -7.812 25.25 19 1 88.94 260 ARG B CA 1
ATOM 4181 C C . ARG B 1 260 ? -6.906 24.047 19.281 1 88.94 260 ARG B C 1
ATOM 4183 O O . ARG B 1 260 ? -6.5 23.828 20.422 1 88.94 260 ARG B O 1
ATOM 4190 N N . LEU B 1 261 ? -6.559 23.312 18.281 1 87.62 261 LEU B N 1
ATOM 4191 C CA . LEU B 1 261 ? -5.793 22.078 18.422 1 87.62 261 LEU B CA 1
ATOM 4192 C C . LEU B 1 261 ? -4.297 22.344 18.312 1 87.62 261 LEU B C 1
ATOM 4194 O O . LEU B 1 261 ? -3.482 21.438 18.469 1 87.62 261 LEU B O 1
ATOM 4198 N N . GLY B 1 262 ? -3.91 23.531 18 1 81.69 262 GLY B N 1
ATOM 4199 C CA . GLY B 1 262 ? -2.512 23.938 18.016 1 81.69 262 GLY B CA 1
ATOM 4200 C C . GLY B 1 262 ? -1.776 23.578 16.734 1 81.69 262 GLY B C 1
ATOM 4201 O O . GLY B 1 262 ? -0.553 23.422 16.75 1 81.69 262 GLY B O 1
ATOM 4202 N N . TYR B 1 263 ? -2.436 23.359 15.672 1 88.12 263 TYR B N 1
ATOM 4203 C CA . TYR B 1 263 ? -1.809 23.078 14.383 1 88.12 263 TYR B CA 1
ATOM 4204 C C . TYR B 1 263 ? -1.399 24.359 13.68 1 88.12 263 TYR B C 1
ATOM 4206 O O . TYR B 1 263 ? -2.162 24.906 12.875 1 88.12 263 TYR B O 1
ATOM 4214 N N . ILE B 1 264 ? -0.26 24.734 13.891 1 86.31 264 ILE B N 1
ATOM 4215 C CA . ILE B 1 264 ? 0.233 26.047 13.492 1 86.31 264 ILE B CA 1
ATOM 4216 C C . ILE B 1 264 ? 0.263 26.141 11.969 1 86.31 264 ILE B C 1
ATOM 4218 O O . ILE B 1 264 ? -0.218 27.125 11.398 1 86.31 264 ILE B O 1
ATOM 4222 N N . SER B 1 265 ? 0.805 25.109 11.336 1 89.38 265 SER B N 1
ATOM 4223 C CA . SER B 1 265 ? 0.916 25.141 9.875 1 89.38 265 SER B CA 1
ATOM 4224 C C . SER B 1 265 ? -0.459 25.188 9.219 1 89.38 265 SER B C 1
ATOM 4226 O O . SER B 1 265 ? -0.646 25.891 8.219 1 89.38 265 SER B O 1
ATOM 4228 N N . ALA B 1 266 ? -1.34 24.438 9.797 1 94.19 266 ALA B N 1
ATOM 4229 C CA . ALA B 1 266 ? -2.701 24.453 9.273 1 94.19 266 ALA B CA 1
ATOM 4230 C C . ALA B 1 266 ? -3.34 25.828 9.43 1 94.19 266 ALA B C 1
ATOM 4232 O O . ALA B 1 266 ? -4.004 26.312 8.516 1 94.19 266 ALA B O 1
ATOM 4233 N N . VAL B 1 267 ? -3.119 26.469 10.547 1 93.25 267 VAL B N 1
ATOM 4234 C CA . VAL B 1 267 ? -3.662 27.797 10.82 1 93.25 267 VAL B CA 1
ATOM 4235 C C . VAL B 1 267 ? -3.072 28.812 9.844 1 93.25 267 VAL B C 1
ATOM 4237 O O . VAL B 1 267 ? -3.791 29.656 9.312 1 93.25 267 VAL B O 1
ATOM 4240 N N . GLU B 1 268 ? -1.872 28.656 9.602 1 91.75 268 GLU B N 1
ATOM 4241 C CA . GLU B 1 268 ? -1.195 29.562 8.68 1 91.75 268 GLU B CA 1
ATOM 4242 C C . GLU B 1 268 ? -1.759 29.453 7.27 1 91.75 268 GLU B C 1
ATOM 4244 O O . GLU B 1 268 ? -1.831 30.438 6.539 1 91.75 268 GLU B O 1
ATOM 4249 N N . ALA B 1 269 ? -2.123 28.312 6.902 1 92.94 269 ALA B N 1
ATOM 4250 C CA . ALA B 1 269 ? -2.682 28.078 5.574 1 92.94 269 ALA B CA 1
ATOM 4251 C C . ALA B 1 269 ? -4.121 28.578 5.488 1 92.94 269 ALA B C 1
ATOM 4253 O O . ALA B 1 269 ? -4.555 29.062 4.441 1 92.94 269 ALA B O 1
ATOM 4254 N N . LEU B 1 270 ? -4.793 28.516 6.586 1 96.31 270 LEU B N 1
ATOM 4255 C CA . LEU B 1 270 ? -6.23 28.781 6.574 1 96.31 270 LEU B CA 1
ATOM 4256 C C . LEU B 1 270 ? -6.52 30.234 6.91 1 96.31 270 LEU B C 1
ATOM 4258 O O . LEU B 1 270 ? -7.473 30.828 6.387 1 96.31 270 LEU B O 1
ATOM 4262 N N . ARG B 1 271 ? -5.746 30.875 7.703 1 93.25 271 ARG B N 1
ATOM 4263 C CA . ARG B 1 271 ? -6.016 32.188 8.289 1 93.25 271 ARG B CA 1
ATOM 4264 C C . ARG B 1 271 ? -6.164 33.25 7.211 1 93.25 271 ARG B C 1
ATOM 4266 O O . ARG B 1 271 ? -7.109 34.031 7.238 1 93.25 271 ARG B O 1
ATOM 4273 N N . PRO B 1 272 ? -5.316 33.219 6.23 1 91.56 272 PRO B N 1
ATOM 4274 C CA . PRO B 1 272 ? -5.406 34.281 5.227 1 91.56 272 PRO B CA 1
ATOM 4275 C C . PRO B 1 272 ? -6.699 34.219 4.418 1 91.56 272 PRO B C 1
ATOM 4277 O O . PRO B 1 272 ? -7.113 35.219 3.84 1 91.56 272 PRO B O 1
ATOM 4280 N N . VAL B 1 273 ? -7.316 33.125 4.395 1 92.88 273 VAL B N 1
ATOM 4281 C CA . VAL B 1 273 ? -8.469 32.969 3.516 1 92.88 273 VAL B CA 1
ATOM 4282 C C . VAL B 1 273 ? -9.742 32.844 4.352 1 92.88 273 VAL B C 1
ATOM 4284 O O . VAL B 1 273 ? -10.836 32.656 3.809 1 92.88 273 VAL B O 1
ATOM 4287 N N . THR B 1 274 ? -9.523 32.812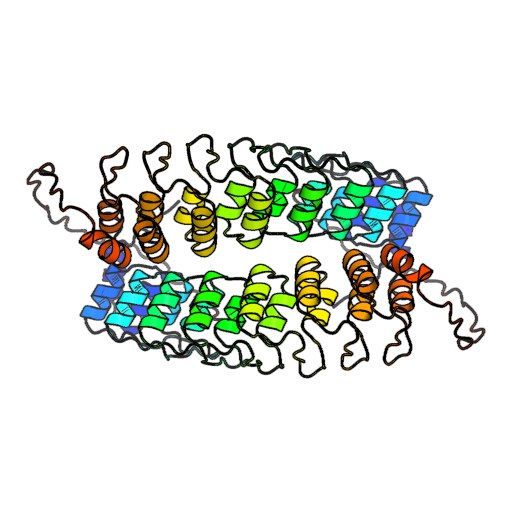 5.613 1 91.12 274 THR B N 1
ATOM 4288 C CA . THR B 1 274 ? -10.68 32.75 6.504 1 91.12 274 THR B CA 1
ATOM 4289 C C . THR B 1 274 ? -11.102 34.156 6.953 1 91.12 274 THR B C 1
ATOM 4291 O O . THR B 1 274 ? -10.266 34.969 7.32 1 91.12 274 THR B O 1
ATOM 4294 N N . GLU B 1 275 ? -12.391 34.5 6.703 1 82.12 275 GLU B N 1
ATOM 4295 C CA . GLU B 1 275 ? -12.906 35.812 7.109 1 82.12 275 GLU B CA 1
ATOM 4296 C C . GLU B 1 275 ? -12.906 35.969 8.633 1 82.12 275 GLU B C 1
ATOM 4298 O O . GLU B 1 275 ? -13.148 35 9.352 1 82.12 275 GLU B O 1
ATOM 4303 N N . ASN B 1 276 ? -12.141 36.812 9.148 1 62 276 ASN B N 1
ATOM 4304 C CA . ASN B 1 276 ? -12.062 37.094 10.57 1 62 276 ASN B CA 1
ATOM 4305 C C . ASN B 1 276 ? -13.445 37.25 11.195 1 62 276 ASN B C 1
ATOM 4307 O O . ASN B 1 276 ? -14.148 38.219 10.914 1 62 276 ASN B O 1
ATOM 4311 N N . THR B 1 277 ? -14.344 36.312 11.148 1 48 277 THR B N 1
ATOM 4312 C CA . THR B 1 277 ? -15.586 36.562 11.875 1 48 277 THR B CA 1
ATOM 4313 C C . THR B 1 277 ? -15.32 36.625 13.375 1 48 277 THR B C 1
ATOM 4315 O O . THR B 1 277 ? -14.93 35.625 13.984 1 48 277 THR B O 1
ATOM 4318 N N . LEU B 1 278 ? -1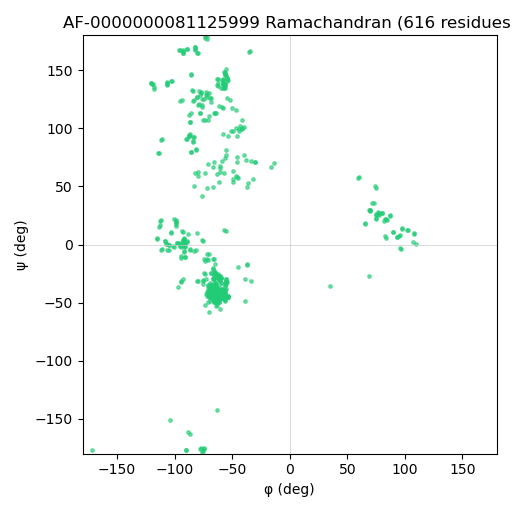4.703 37.594 13.953 1 40 278 LEU B N 1
ATOM 4319 C CA . LEU B 1 278 ? -14.727 37.844 15.391 1 40 278 LEU B CA 1
ATOM 4320 C C . LEU B 1 278 ? -16.047 37.375 16.016 1 40 278 LEU B C 1
ATOM 4322 O O . LEU B 1 278 ? -17.109 37.906 15.68 1 40 278 LEU B O 1
ATOM 4326 N N . SER B 1 279 ? -16.328 36.219 16.141 1 38.22 279 SER B N 1
ATOM 4327 C CA . SER B 1 279 ? -17.406 35.875 17.062 1 38.22 279 SER B CA 1
ATOM 4328 C C . SER B 1 279 ? -17.312 36.625 18.375 1 38.22 279 SER B C 1
ATOM 4330 O O . SER B 1 279 ? -16.25 36.656 19 1 38.22 279 SER B O 1
ATOM 4332 N N . GLN B 1 280 ? -18.016 37.719 18.609 1 35.53 280 GLN B N 1
ATOM 4333 C CA . GLN B 1 280 ? -18.375 38.438 19.812 1 35.53 280 GLN B CA 1
ATOM 4334 C C . GLN B 1 280 ? -18.656 37.5 20.969 1 35.53 280 GLN B C 1
ATOM 4336 O O . GLN B 1 280 ? -19.016 37.938 22.062 1 35.53 280 GLN B O 1
ATOM 4341 N N . ALA B 1 281 ? -18.922 36.219 20.953 1 35.22 281 ALA B N 1
ATOM 4342 C CA . ALA B 1 281 ? -19.641 35.656 22.078 1 35.22 281 ALA B CA 1
ATOM 4343 C C . ALA B 1 281 ? -18.734 35.562 23.312 1 35.22 281 ALA B C 1
ATOM 4345 O O . ALA B 1 281 ? -19.219 35.406 24.438 1 35.22 281 ALA B O 1
ATOM 4346 N N . VAL B 1 282 ? -17.547 35 23.375 1 34.47 282 VAL B N 1
ATOM 4347 C CA . VAL B 1 282 ? -17.156 34.562 24.719 1 34.47 282 VAL B CA 1
ATOM 4348 C C . VAL B 1 282 ? -16.859 35.75 25.594 1 34.47 282 VAL B C 1
ATOM 4350 O O . VAL B 1 282 ? -16.062 36.625 25.219 1 34.47 282 VAL B O 1
ATOM 4353 N N . GLY B 1 283 ? -17.766 36.094 26.594 1 30.05 283 GLY B N 1
ATOM 4354 C CA . GLY B 1 283 ? -17.641 36.938 27.766 1 30.05 283 GLY B CA 1
ATOM 4355 C C . GLY B 1 283 ? -16.266 36.875 28.406 1 30.05 283 GLY B C 1
ATOM 4356 O O . GLY B 1 283 ? -15.477 35.969 28.125 1 30.05 283 GLY B O 1
ATOM 4357 N N . ASP B 1 284 ? -15.945 37.844 29.344 1 30.5 284 ASP B N 1
ATOM 4358 C CA . ASP B 1 284 ? -14.82 38.188 30.203 1 30.5 284 ASP B CA 1
ATOM 4359 C C . ASP B 1 284 ? -14.414 37.031 31.094 1 30.5 284 ASP B C 1
ATOM 4361 O O . ASP B 1 284 ? -14.5 37.125 32.312 1 30.5 284 ASP B O 1
ATOM 4365 N N . THR B 1 285 ? -14.797 35.812 31 1 30.14 285 THR B N 1
ATOM 4366 C CA . THR B 1 285 ? -14.445 35 32.156 1 30.14 285 THR B CA 1
ATOM 4367 C C . THR B 1 285 ? -12.953 35.125 32.469 1 30.14 285 THR B C 1
ATOM 4369 O O . THR B 1 285 ? -12.125 35.156 31.547 1 30.14 285 THR B O 1
ATOM 4372 N N . ASP B 1 286 ? -12.586 35.531 33.781 1 29.77 286 ASP B N 1
ATOM 4373 C CA . ASP B 1 286 ? -11.344 35.656 34.531 1 29.77 286 ASP B CA 1
ATOM 4374 C C . ASP B 1 286 ? -10.398 34.5 34.25 1 29.77 286 ASP B C 1
ATOM 4376 O O . ASP B 1 286 ? -10.781 33.344 34.375 1 29.77 286 ASP B O 1
ATOM 4380 N N . LYS B 1 287 ? -9.508 34.688 33.5 1 30.17 287 LYS B N 1
ATOM 4381 C CA . LYS B 1 287 ? -8.359 33.812 33.281 1 30.17 287 LYS B CA 1
ATOM 4382 C C . LYS B 1 287 ? -7.727 33.406 34.625 1 30.17 287 LYS B C 1
ATOM 4384 O O . LYS B 1 287 ? -6.852 34.094 35.125 1 30.17 287 LYS B O 1
ATOM 4389 N N . LYS B 1 288 ? -8.664 32.812 35.594 1 28.41 288 LYS B N 1
ATOM 4390 C CA . LYS B 1 288 ? -8 32.219 36.75 1 28.41 288 LYS B CA 1
ATOM 4391 C C . LYS B 1 288 ? -6.832 31.344 36.344 1 28.41 288 LYS B C 1
ATOM 4393 O O . LYS B 1 288 ? -6.977 30.484 35.438 1 28.41 288 LYS B O 1
ATOM 4398 N N . HIS B 1 289 ? -5.723 31.812 36.781 1 24.86 289 HIS B N 1
ATOM 4399 C CA . HIS B 1 289 ? -4.387 31.219 36.781 1 24.86 289 HIS B CA 1
ATOM 4400 C C . HIS B 1 289 ? -4.379 29.875 37.5 1 24.86 289 HIS B C 1
ATOM 4402 O O . HIS B 1 289 ? -4.629 29.812 38.719 1 24.86 289 HIS B O 1
ATOM 4408 N N . PHE B 1 290 ? -5.117 28.906 37.031 1 21.58 290 PHE B N 1
ATOM 4409 C CA . PHE B 1 290 ? -5 27.609 37.688 1 21.58 290 PHE B CA 1
ATOM 4410 C C . PHE B 1 290 ? -3.545 27.297 38 1 21.58 290 PHE B C 1
ATOM 4412 O O . PHE B 1 290 ? -2.695 27.297 37.125 1 21.58 290 PHE B O 1
ATOM 4419 N N . ASP B 1 291 ? -3.268 27.562 39.25 1 21.12 291 ASP B N 1
ATOM 4420 C CA . ASP B 1 291 ? -2.078 27.141 40 1 21.12 291 ASP B CA 1
ATOM 4421 C C . ASP B 1 291 ? -1.927 25.625 39.969 1 21.12 291 ASP B C 1
ATOM 4423 O O . ASP B 1 291 ? -2.805 24.891 40.438 1 21.12 291 ASP B O 1
ATOM 4427 N N . CYS B 1 292 ? -1.532 25.094 38.906 1 22.8 292 CYS B N 1
ATOM 4428 C CA . CYS B 1 292 ? -1.231 23.672 38.75 1 22.8 292 CYS B CA 1
ATOM 4429 C C . CYS B 1 292 ? -0.382 23.156 39.906 1 22.8 292 CYS B C 1
ATOM 4431 O O . CYS B 1 292 ? 0.775 23.562 40.062 1 22.8 292 CYS B O 1
ATOM 4433 N N . GLN B 1 293 ? -1.03 23.062 41.062 1 21.72 293 GLN B N 1
ATOM 4434 C CA . GLN B 1 293 ? -0.399 22.266 42.094 1 21.72 293 GLN B CA 1
ATOM 4435 C C . GLN B 1 293 ? 0.027 20.906 41.562 1 21.72 293 GLN B C 1
ATOM 4437 O O . GLN B 1 293 ? -0.805 20.125 41.094 1 21.72 293 GLN B O 1
ATOM 4442 N N . VAL B 1 294 ? 1.279 20.75 41.188 1 23.66 294 VAL B N 1
ATOM 4443 C CA . VAL B 1 294 ? 2.154 19.703 40.656 1 23.66 294 VAL B CA 1
ATOM 4444 C C . VAL B 1 294 ? 2.232 18.547 41.625 1 23.66 294 VAL B C 1
ATOM 4446 O O . VAL B 1 294 ? 2.77 18.703 42.75 1 23.66 294 VAL B O 1
ATOM 4449 N N . SER B 1 295 ? 1.125 17.844 41.844 1 21.94 295 SER B N 1
ATOM 4450 C CA . SER B 1 295 ? 1.404 16.703 42.688 1 21.94 295 SER B CA 1
ATOM 4451 C C . SER B 1 295 ? 2.438 15.773 42.062 1 21.94 295 SER B C 1
ATOM 4453 O O . SER B 1 295 ? 2.529 15.672 40.844 1 21.94 295 SER B O 1
ATOM 4455 N N . THR B 1 296 ? 3.422 15.305 42.812 1 22.89 296 THR B N 1
ATOM 4456 C CA . THR B 1 296 ? 4.699 14.602 42.781 1 22.89 296 THR B CA 1
ATOM 4457 C C . THR B 1 296 ? 4.504 13.156 42.312 1 22.89 296 THR B C 1
ATOM 4459 O O . THR B 1 296 ? 4 12.32 43.062 1 22.89 296 THR B O 1
ATOM 4462 N N . ILE B 1 297 ? 3.809 12.945 41.219 1 23.53 297 ILE B N 1
ATOM 4463 C CA . ILE B 1 297 ? 3.66 11.5 41.062 1 23.53 297 ILE B CA 1
ATOM 4464 C C . ILE B 1 297 ? 5.016 10.875 40.75 1 23.53 297 ILE B C 1
ATOM 4466 O O . ILE B 1 297 ? 5.773 11.398 39.938 1 23.53 297 ILE B O 1
ATOM 4470 N N . ASP B 1 298 ? 5.523 9.992 41.438 1 23.56 298 ASP B N 1
ATOM 4471 C CA . ASP B 1 298 ? 6.695 9.125 41.531 1 23.56 298 ASP B CA 1
ATOM 4472 C C . ASP B 1 298 ? 6.809 8.211 40.344 1 23.56 298 ASP B C 1
ATOM 4474 O O . ASP B 1 298 ? 5.965 7.328 40.125 1 23.56 298 ASP B O 1
ATOM 4478 N N . GLY B 1 299 ? 6.801 8.711 39.125 1 22.94 299 GLY B N 1
ATOM 4479 C CA . GLY B 1 299 ? 6.746 7.832 37.969 1 22.94 299 GLY B CA 1
ATOM 4480 C C . GLY B 1 299 ? 7.945 6.906 37.875 1 22.94 299 GLY B C 1
ATOM 4481 O O . GLY B 1 299 ? 9.062 7.293 38.188 1 22.94 299 GLY B O 1
ATOM 4482 N N . PRO B 1 300 ? 7.734 5.586 37.906 1 24.75 300 PRO B N 1
ATOM 4483 C CA . PRO B 1 300 ? 8.789 4.566 37.844 1 24.75 300 PRO B CA 1
ATOM 4484 C C . PRO B 1 300 ? 9.672 4.68 36.625 1 24.75 300 PRO B C 1
ATOM 4486 O O . PRO B 1 300 ? 9.242 5.219 35.594 1 24.75 300 PRO B O 1
ATOM 4489 N N . SER B 1 301 ? 11.047 4.523 36.656 1 23.2 301 SER B N 1
ATOM 4490 C CA . SER B 1 301 ? 12.336 4.711 36 1 23.2 301 SER B CA 1
ATOM 4491 C C . SER B 1 301 ? 12.43 3.875 34.719 1 23.2 301 SER B C 1
ATOM 4493 O O . SER B 1 301 ? 13.305 4.109 33.875 1 23.2 301 SER B O 1
ATOM 4495 N N . THR B 1 302 ? 11.875 2.693 34.531 1 25.42 302 THR B N 1
ATOM 4496 C CA . THR B 1 302 ? 12.703 1.751 33.781 1 25.42 302 THR B CA 1
ATOM 4497 C C . THR B 1 302 ? 12.633 2.039 32.281 1 25.42 302 THR B C 1
ATOM 4499 O O . THR B 1 302 ? 11.609 1.766 31.641 1 25.42 302 THR B O 1
ATOM 4502 N N . ILE B 1 303 ? 12.961 3.131 31.781 1 25.77 303 ILE B N 1
ATOM 4503 C CA . ILE B 1 303 ? 12.773 3.525 30.391 1 25.77 303 ILE B CA 1
ATOM 4504 C C . ILE B 1 303 ? 13.734 2.734 29.5 1 25.77 303 ILE B C 1
ATOM 4506 O O . ILE B 1 303 ? 14.945 2.938 29.547 1 25.77 303 ILE B O 1
ATOM 4510 N N . GLU B 1 304 ? 13.594 1.403 29.297 1 29.08 304 GLU B N 1
ATOM 4511 C CA . GLU B 1 304 ? 14.383 0.645 28.344 1 29.08 304 GLU B CA 1
ATOM 4512 C C . GLU B 1 304 ? 14.461 1.368 27 1 29.08 304 GLU B C 1
ATOM 4514 O O . GLU B 1 304 ? 13.43 1.618 26.359 1 29.08 304 GLU B O 1
ATOM 4519 N N . GLU B 1 305 ? 15.281 2.094 26.641 1 27.55 305 GLU B N 1
ATOM 4520 C CA . GLU B 1 305 ? 15.539 3.084 25.594 1 27.55 305 GLU B CA 1
ATOM 4521 C C . GLU B 1 305 ? 15.352 2.486 24.203 1 27.55 305 GLU B C 1
ATOM 4523 O O . GLU B 1 305 ? 15.422 1.269 24.031 1 27.55 305 GLU B O 1
ATOM 4528 N N . ALA B 1 306 ? 14.938 3.264 23.031 1 30.59 306 ALA B N 1
ATOM 4529 C CA . ALA B 1 306 ? 14.672 3.127 21.594 1 30.59 306 ALA B CA 1
ATOM 4530 C C . ALA B 1 306 ? 15.812 2.402 20.891 1 30.59 306 ALA B C 1
ATOM 4532 O O . ALA B 1 306 ? 16.938 2.893 20.859 1 30.59 306 ALA B O 1
ATOM 4533 N N . SER B 1 307 ? 16.328 1.157 20.984 1 31.45 307 SER B N 1
ATOM 4534 C CA . SER B 1 307 ? 16.984 0.23 20.062 1 31.45 307 SER B CA 1
ATOM 4535 C C . SER B 1 307 ? 16.812 0.685 18.609 1 31.45 307 SER B C 1
ATOM 4537 O O . SER B 1 307 ? 15.688 0.75 18.109 1 31.45 307 SER B O 1
ATOM 4539 N N . ALA B 1 308 ? 17.344 1.755 17.906 1 31.83 308 ALA B N 1
ATOM 4540 C CA . ALA B 1 308 ? 17.656 3.033 17.281 1 31.83 308 ALA B CA 1
ATOM 4541 C C . ALA B 1 308 ? 17.328 3.014 15.789 1 31.83 308 ALA B C 1
ATOM 4543 O O . ALA B 1 308 ? 17.328 1.951 15.164 1 31.83 308 ALA B O 1
ATOM 4544 N N . PHE B 1 309 ? 17.469 3.393 14.383 1 33.44 309 PHE B N 1
ATOM 4545 C CA . PHE B 1 309 ? 16.734 3.506 13.125 1 33.44 309 PHE B CA 1
ATOM 4546 C C . PHE B 1 309 ? 16.781 2.193 12.352 1 33.44 309 PHE B C 1
ATOM 4548 O O . PHE B 1 309 ? 16.516 2.166 11.148 1 33.44 309 PHE B O 1
ATOM 4555 N N . HIS B 1 310 ? 17.266 0.963 12.789 1 29.06 310 HIS B N 1
ATOM 4556 C CA . HIS B 1 310 ? 16.844 -0.265 12.133 1 29.06 310 HIS B CA 1
ATOM 4557 C C . HIS B 1 310 ? 15.344 -0.498 12.328 1 29.06 310 HIS B C 1
ATOM 4559 O O . HIS B 1 310 ? 14.789 -0.149 13.375 1 29.06 310 HIS B O 1
#

pLDDT: mean 81.9, std 23.99, range [18.67, 98.62]

Secondary structure (DSSP, 8-state):
-------HHHHHHHHHTS-HHHHHHHHHHHT-HHHHHHHHHTT--TT---GGG--HHHHHHHTT-HHHHHHHHHTT--TT-B-TTS-BHHHHHHHTT-HHHHHHHHHTT--TT---TTS--HHHHHHHHT-HHHHHHHHHTT--TT---TTS--HHHHHHHTT-HHHHHHHHHTT--TT---TT---HHHHHHHHT-HHHHHHHHHTT--TT---TTS--HHHHHHHTT-HHHHHHHHHTT--TT---TTS--HHHHHHHHT-HHHHHHHGGGS-------S----------------------------/-------HHHHHHHHHSS-HHHHHHHHHHHT-HHHHHHHHHTT--TT---GGG--HHHHHHHTT-HHHHHHHHHTT--TT-B-TTS-BHHHHHHHTT-HHHHHHHHHTT--TT---TTS--HHHHHHHHT-HHHHHHHHHTT--TT---TTS--HHHHHHHTT-HHHHHHHHHTT--TT---TT---HHHHHHHHT-HHHHHHHHHTT--TT---TTS--HHHHHHHTT-HHHHHHHHHTT--TT---TTS--HHHHHHHHT-HHHHHHHGGGS------------------------------------

Solvent-accessible surface area (backbone atoms only — not comparable to full-atom values): 32236 Å² total; per-residue (Å²): 131,82,72,79,66,68,56,57,64,61,49,52,59,54,55,69,74,74,54,48,53,64,47,41,34,46,22,21,52,70,54,24,45,69,42,34,50,52,43,43,74,73,60,42,65,47,59,38,61,45,78,65,43,36,24,23,47,39,33,5,35,65,63,61,25,49,56,41,33,48,51,35,43,75,71,62,25,64,49,77,51,46,28,73,63,29,44,27,35,49,32,39,11,21,50,68,62,28,52,63,43,34,48,52,36,46,75,62,66,31,66,57,68,49,53,24,73,65,31,42,27,25,50,38,33,4,23,47,66,42,28,51,55,39,38,52,51,39,48,76,72,63,34,70,56,65,56,50,24,72,69,28,48,25,28,50,33,34,5,19,45,59,42,19,42,58,36,34,52,53,40,45,74,71,64,27,58,56,70,46,54,26,78,56,34,44,29,22,51,33,32,4,24,47,62,54,22,51,55,26,34,50,53,39,49,74,65,66,35,66,57,76,47,52,24,74,64,32,38,26,28,54,34,33,7,24,67,62,42,28,42,64,45,40,52,51,40,48,75,66,67,35,66,52,70,49,52,28,72,86,65,42,28,28,39,54,44,9,50,73,70,64,26,55,64,29,24,64,68,32,49,83,67,30,73,82,67,76,74,81,67,86,72,84,77,75,83,72,75,74,75,75,77,77,75,82,74,84,72,87,77,85,69,83,68,81,92,59,100,120,132,84,72,82,65,70,53,56,62,61,49,49,58,55,57,68,58,76,57,59,65,66,44,45,35,47,24,22,52,72,52,23,44,70,44,35,50,51,43,43,73,72,62,41,64,47,60,43,62,45,79,65,42,37,23,21,47,40,33,5,35,66,63,60,26,49,57,40,34,47,51,34,44,74,70,62,26,65,49,76,52,46,27,72,64,29,44,27,36,49,31,40,10,21,50,67,62,29,51,63,42,36,49,51,36,48,75,64,66,30,65,58,68,50,52,23,73,64,30,42,26,25,50,35,34,5,22,47,66,42,29,50,54,41,39,52,52,38,46,74,71,62,35,69,57,65,56,50,22,72,68,29,48,24,28,48,33,35,5,20,45,59,41,20,43,54,37,35,52,54,40,44,74,74,64,28,58,56,69,46,53,25,78,57,34,44,28,22,52,34,33,4,25,47,62,55,22,51,55,27,34,51,53,39,49,73,66,65,32,66,57,76,47,52,24,73,64,31,39,26,28,53,35,33,7,23,67,62,42,28,39,62,45,40,53,51,41,49,75,67,66,35,66,52,69,49,53,28,70,85,66,41,28,27,38,55,44,8,50,76,71,63,26,55,63,30,25,64,68,32,50,84,69,30,73,82,70,75,72,81,68,85,71,82,72,75,79,72,74,76,74,75,78,75,74,82,73,83,72,85,75,86,70,81,72,82,89,61,99,119

Sequence (620 aa):
MATYYGHPDIALTLLDKGKASLRCTDAAKYGDTGVARLLLARGASPDAPGRSHITPLHMATYYGHPDIALTLLDKGASPHSLAKNGHSALHIACRHNHPDIAFALLEHDADPSVKSKAGFTPLHMAAQEGHEDCVEMLIERGADVNVPANNGLTPVHLAASEGRTGVLKALMSAGGQVNARTRDGYTPLHAAAHHGHHAAARALLGANADVTARAAHGFTPLHQAAQQGHTLIIQLLLKQSADPNALSANGQTACAIADRLGYISAVEALRPVTENTLSQAVGDTDKKHFDCQVSTIDGPSTIEEASAFHMATYYGHPDIALTLLDKGKASLRCTDAAKYGDTGVARLLLARGASPDAPGRSHITPLHMATYYGHPDIALTLLDKGASPHSLAKNGHSALHIACRHNHPDIAFALLEHDADPSVKSKAGFTPLHMAAQEGHEDCVEMLIERGADVNVPANNGLTPVHLAASEGRTGVLKALMSAGGQVNARTRDGYTPLHAAAHHGHHAAARALLGANADVTARAAHGFTPLHQAAQQGHTLIIQLLLKQSADPNALSANGQTACAIADRLGYISAVEALRPVTENTLSQAVGDTDKKHFDCQVSTIDGPSTIEEASAFH

Foldseek 3Di:
DPPPPPPLVVLVVVVPPPPLQVSLLVCLQSQPQVSNLVSVVVPRQQQRADPQSQGSLLNNLLNQRLNNNLSSVVSPHDQCGAGNQGDGSLLNNLLNQRLSSNVSSVVSPRDQCGQGPQGDGSLLNNLLNLRQSSNVVSLVSPHDQARATPQQDGSLLNNLLNLNQNSNLVSVVSPYDQLRQTPQQDGSLLNNLLNLNQSNNVSSVVSVHDQCGAGNQRDGSLLNNLLNLNQSNNLVSVVSVRQQCRQTNVGDGSLRNNVVVPNPSNNVNSVVRYDPPPPPPDDPPPPPPPPPPPPDPPDDPPCPDDPDPD/DPPVPLPVVVLVVVVPPPPLLVRLLVCLQSQNQVSNLVSVVVPRQQQRADPQSQGSLLNNLLNQRLNNNLSSVVSPHDQCGAGNQGDGSLLNNLLVQRLSNNVSSVVSPRDQCGQGNQGDGSLLNNLLNLRQSSNVVSLVSPHDQARATPQQDGSLLNNLLNLNQNSNLVSVVSPYDQLGQTPQQDGSLLNNLLNLNQNNNVSSVVSVHDQCGQGNQRDGSLLNNLLNLNQSNNLVSVVSVRQQCRQTNVGDGSLRNNVVVPNPSNNVNSVVRYDPPPPPPDDPPPPPPPPPPPPDPPDDPDCPDDPDPD